Protein AF-0000000077602222 (afdb_homodimer)

Solvent-accessible surface area (backbone atoms only — not comparable to full-atom values): 18450 Å² total; per-residue (Å²): 134,85,80,75,76,76,76,73,72,76,71,73,74,72,73,76,70,46,63,64,47,85,84,79,79,84,77,68,70,46,80,46,67,30,87,56,45,42,71,40,50,64,64,35,75,48,74,50,72,31,18,28,37,23,31,70,77,39,63,50,68,44,82,60,85,64,92,48,59,70,47,15,37,31,30,31,24,40,58,9,32,47,27,32,30,27,34,40,56,28,20,42,28,41,34,28,24,44,48,20,28,23,34,38,31,37,38,31,33,68,37,26,33,29,31,37,31,36,31,29,44,52,41,77,85,28,49,28,38,36,40,33,33,30,39,24,51,14,71,44,27,36,31,36,38,65,34,39,12,32,40,36,40,23,8,28,32,38,33,35,56,59,32,71,66,43,62,45,33,79,33,74,89,46,63,45,60,35,36,40,37,38,31,25,34,33,35,47,42,45,67,50,136,83,78,77,77,76,77,75,74,74,71,74,73,72,75,75,71,45,62,64,48,86,82,80,78,86,75,68,68,48,79,47,67,32,88,55,43,44,70,40,49,64,62,34,74,48,73,49,72,31,18,27,37,24,31,72,80,38,63,51,67,44,81,62,87,64,91,49,59,71,46,14,37,31,31,31,23,40,58,9,34,46,28,31,30,27,35,40,58,28,18,41,28,41,34,28,25,44,50,19,28,21,35,38,32,37,38,32,33,69,34,26,34,29,31,36,32,38,31,30,44,54,40,78,84,26,50,28,38,35,39,32,34,30,40,25,50,13,72,44,26,36,31,37,39,64,33,36,12,32,42,36,41,24,8,28,32,38,33,35,57,59,32,70,67,42,64,44,33,80,35,74,89,46,65,44,59,35,36,41,38,38,31,26,33,33,34,46,44,43,65,55

Organism: Phytophthora infestans (NCBI:txid4787)

Structure (mmCIF, N/CA/C/O backbone):
data_AF-0000000077602222-model_v1
#
loop_
_entity.id
_entity.type
_entity.pdbx_description
1 polymer 'Probable pectate lyase F'
#
loop_
_atom_site.group_PDB
_atom_site.id
_atom_site.type_symbol
_atom_site.label_atom_id
_atom_site.label_alt_id
_atom_site.label_comp_id
_atom_site.label_asym_id
_atom_site.label_entity_id
_atom_site.label_seq_id
_atom_site.pdbx_PDB_ins_code
_atom_site.Cartn_x
_atom_site.Cartn_y
_atom_site.Cartn_z
_atom_site.occupancy
_atom_site.B_iso_or_equiv
_atom_site.auth_seq_id
_atom_site.auth_comp_id
_atom_site.auth_asym_id
_atom_site.auth_atom_id
_atom_site.pdbx_PDB_model_num
ATOM 1 N N . MET A 1 1 ? -47.188 25.547 -18.688 1 27.77 1 MET A N 1
ATOM 2 C CA . MET A 1 1 ? -46.281 25.25 -17.594 1 27.77 1 MET A CA 1
ATOM 3 C C . MET A 1 1 ? -45.062 24.453 -18.109 1 27.77 1 MET A C 1
ATOM 5 O O . MET A 1 1 ? -45.219 23.297 -18.516 1 27.77 1 MET A O 1
ATOM 9 N N . LEU A 1 2 ? -44.062 25.141 -18.734 1 35.22 2 LEU A N 1
ATOM 10 C CA . LEU A 1 2 ? -42.844 24.641 -19.391 1 35.22 2 LEU A CA 1
ATOM 11 C C . LEU A 1 2 ? -41.938 23.953 -18.391 1 35.22 2 LEU A C 1
ATOM 13 O O . LEU A 1 2 ? -41.5 24.562 -17.422 1 35.22 2 LEU A O 1
ATOM 17 N N . GLN A 1 3 ? -42.125 22.609 -18.25 1 34.78 3 GLN A N 1
ATOM 18 C CA . GLN A 1 3 ? -41.281 21.766 -17.375 1 34.78 3 GLN A CA 1
ATOM 19 C C . GLN A 1 3 ? -39.812 21.875 -17.734 1 34.78 3 GLN A C 1
ATOM 21 O O . GLN A 1 3 ? -39.438 21.625 -18.891 1 34.78 3 GLN A O 1
ATOM 26 N N . PHE A 1 4 ? -39.125 22.828 -17.156 1 35 4 PHE A N 1
ATOM 27 C CA . PHE A 1 4 ? -37.656 22.938 -17.281 1 35 4 PHE A CA 1
ATOM 28 C C . PHE A 1 4 ? -37 21.688 -16.734 1 35 4 PHE A C 1
ATOM 30 O O . PHE A 1 4 ? -37.219 21.297 -15.594 1 35 4 PHE A O 1
ATOM 37 N N . PHE A 1 5 ? -36.781 20.672 -17.609 1 31.8 5 PHE A N 1
ATOM 38 C CA . PHE A 1 5 ? -35.969 19.531 -17.234 1 31.8 5 PHE A CA 1
ATOM 39 C C . PHE A 1 5 ? -34.562 19.969 -16.891 1 31.8 5 PHE A C 1
ATOM 41 O O . PHE A 1 5 ? -33.875 20.594 -17.703 1 31.8 5 PHE A O 1
ATOM 48 N N . ALA A 1 6 ? -34.312 20.25 -15.609 1 36.84 6 ALA A N 1
ATOM 49 C CA . ALA A 1 6 ? -32.969 20.469 -15.109 1 36.84 6 ALA A CA 1
ATOM 50 C C . ALA A 1 6 ? -32.094 19.266 -15.391 1 36.84 6 ALA A C 1
ATOM 52 O O . ALA A 1 6 ? -32.406 18.141 -15.008 1 36.84 6 ALA A O 1
ATOM 53 N N . THR A 1 7 ? -31.391 19.266 -16.547 1 29.84 7 THR A N 1
ATOM 54 C CA . THR A 1 7 ? -30.344 18.281 -16.812 1 29.84 7 THR A CA 1
ATOM 55 C C . THR A 1 7 ? -29.266 18.328 -15.727 1 29.84 7 THR A C 1
ATOM 57 O O . THR A 1 7 ? -28.641 19.375 -15.508 1 29.84 7 THR A O 1
ATOM 60 N N . LEU A 1 8 ? -29.5 17.594 -14.641 1 27 8 LEU A N 1
ATOM 61 C CA . LEU A 1 8 ? -28.406 17.422 -13.688 1 27 8 LEU A CA 1
ATOM 62 C C . LEU A 1 8 ? -27.172 16.859 -14.375 1 27 8 LEU A C 1
ATOM 64 O O . LEU A 1 8 ? -27.219 15.742 -14.898 1 27 8 LEU A O 1
ATOM 68 N N . ALA A 1 9 ? -26.391 17.703 -14.922 1 30.61 9 ALA A N 1
ATOM 69 C CA . ALA A 1 9 ? -25.078 17.234 -15.391 1 30.61 9 ALA A CA 1
ATOM 70 C C . ALA A 1 9 ? -24.312 16.547 -14.266 1 30.61 9 ALA A C 1
ATOM 72 O O . ALA A 1 9 ? -24 17.156 -13.242 1 30.61 9 ALA A O 1
ATOM 73 N N . ILE A 1 10 ? -24.547 15.281 -14.023 1 30.77 10 ILE A N 1
ATOM 74 C CA . ILE A 1 10 ? -23.609 14.539 -13.172 1 30.77 10 ILE A CA 1
ATOM 75 C C . ILE A 1 10 ? -22.172 14.812 -13.625 1 30.77 10 ILE A C 1
ATOM 77 O O . ILE A 1 10 ? -21.812 14.523 -14.773 1 30.77 10 ILE A O 1
ATOM 81 N N . GLY A 1 11 ? -21.609 15.906 -13.227 1 28.95 11 GLY A N 1
ATOM 82 C CA . GLY A 1 11 ? -20.188 16.125 -13.484 1 28.95 11 GLY A CA 1
ATOM 83 C C . GLY A 1 11 ? -19.344 14.898 -13.258 1 28.95 11 GLY A C 1
ATOM 84 O O . GLY A 1 11 ? -19.453 14.242 -12.219 1 28.95 11 GLY A O 1
ATOM 85 N N . ILE A 1 12 ? -19.062 14.125 -14.281 1 30.12 12 ILE A N 1
ATOM 86 C CA 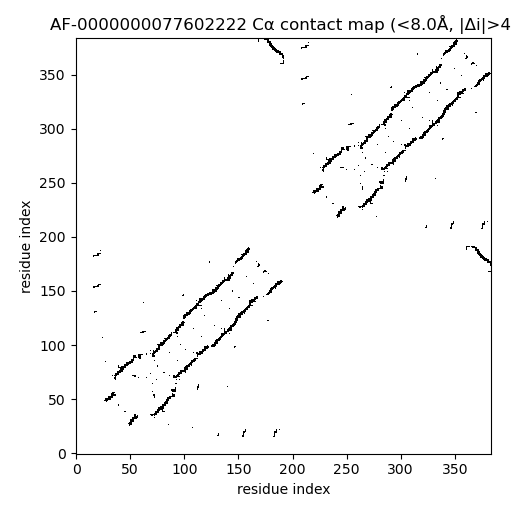. ILE A 1 12 ? -18.016 13.117 -14.227 1 30.12 12 ILE A CA 1
ATOM 87 C C . ILE A 1 12 ? -16.781 13.695 -13.539 1 30.12 12 ILE A C 1
ATOM 89 O O . ILE A 1 12 ? -16.188 14.672 -14.016 1 30.12 12 ILE A O 1
ATOM 93 N N . ALA A 1 13 ? -16.734 13.859 -12.258 1 33.62 13 ALA A N 1
ATOM 94 C CA . ALA A 1 13 ? -15.43 14.133 -11.664 1 33.62 13 ALA A CA 1
ATOM 95 C C . ALA A 1 13 ? -14.328 13.375 -12.398 1 33.62 13 ALA A C 1
ATOM 97 O O . ALA A 1 13 ? -14.281 12.141 -12.375 1 33.62 13 ALA A O 1
ATOM 98 N N . VAL A 1 14 ? -13.875 13.734 -13.539 1 36.06 14 VAL A N 1
ATOM 99 C CA . VAL A 1 14 ? -12.617 13.234 -14.078 1 36.06 14 VAL A CA 1
ATOM 100 C C . VAL A 1 14 ? -11.586 13.109 -12.961 1 36.06 14 VAL A C 1
ATOM 102 O O . VAL A 1 14 ? -11.18 14.109 -12.367 1 36.06 14 VAL A O 1
ATOM 105 N N . ALA A 1 15 ? -11.727 12.273 -12.141 1 40.53 15 ALA A N 1
ATOM 106 C CA . ALA A 1 15 ? -10.695 12.102 -11.117 1 40.53 15 ALA A CA 1
ATOM 107 C C . ALA A 1 15 ? -9.297 12.195 -11.727 1 40.53 15 ALA A C 1
ATOM 109 O O . ALA A 1 15 ? -8.867 11.305 -12.453 1 40.53 15 ALA A O 1
ATOM 110 N N . PHE A 1 16 ? -8.766 13.25 -12.297 1 47.91 16 PHE A N 1
ATOM 111 C CA . PHE A 1 16 ? -7.371 13.406 -12.68 1 47.91 16 PHE A CA 1
ATOM 112 C C . PHE A 1 16 ? -6.445 12.922 -11.57 1 47.91 16 PHE A C 1
ATOM 114 O O . PHE A 1 16 ? -6.449 13.484 -10.469 1 47.91 16 PHE A O 1
ATOM 121 N N . GLY A 1 17 ? -6.273 11.711 -11.523 1 69.44 17 GLY A N 1
ATOM 122 C CA . GLY A 1 17 ? -5.289 11.156 -10.602 1 69.44 17 GLY A CA 1
ATOM 123 C C . GLY A 1 17 ? -3.959 11.883 -10.641 1 69.44 17 GLY A C 1
ATOM 124 O O . GLY A 1 17 ? -3.561 12.406 -11.688 1 69.44 17 GLY A O 1
ATOM 125 N N . ALA A 1 18 ? -3.336 12.391 -9.492 1 88.06 18 ALA A N 1
ATOM 126 C CA . ALA A 1 18 ? -1.989 12.953 -9.398 1 88.06 18 ALA A CA 1
ATOM 127 C C . ALA A 1 18 ? -0.977 12.078 -10.133 1 88.06 18 ALA A C 1
ATOM 129 O O . ALA A 1 18 ? -1.172 10.867 -10.266 1 88.06 18 ALA A O 1
ATOM 130 N N . PRO A 1 19 ? -0.039 12.727 -10.82 1 90.94 19 PRO A N 1
ATOM 131 C CA . PRO A 1 19 ? 0.968 11.945 -11.539 1 90.94 19 PRO A CA 1
ATOM 132 C C . PRO A 1 19 ? 1.771 11.031 -10.625 1 90.94 19 PRO A C 1
ATOM 134 O O . PRO A 1 19 ? 1.833 11.258 -9.414 1 90.94 19 PRO A O 1
ATOM 137 N N . VAL A 1 20 ? 2.381 10.047 -11.219 1 93.88 20 VAL A N 1
ATOM 138 C CA . VAL A 1 20 ? 3.326 9.211 -10.5 1 93.88 20 VAL A CA 1
ATOM 139 C C . VAL A 1 20 ? 4.527 10.039 -10.062 1 93.88 20 VAL A C 1
ATOM 141 O O . VAL A 1 20 ? 5.137 10.734 -10.875 1 93.88 20 VAL A O 1
ATOM 144 N N . PRO A 1 21 ? 4.883 9.984 -8.781 1 97 21 PRO A N 1
ATOM 145 C CA . PRO A 1 21 ? 6.07 10.711 -8.328 1 97 21 PRO A CA 1
ATOM 146 C C . PRO A 1 21 ? 7.348 10.25 -9.023 1 97 21 PRO A C 1
ATOM 148 O O . PRO A 1 21 ? 7.461 9.086 -9.406 1 97 21 PRO A O 1
ATOM 151 N N . ASP A 1 22 ? 8.312 11.18 -9.078 1 94.81 22 ASP A N 1
ATOM 152 C CA . ASP A 1 22 ? 9.562 10.859 -9.758 1 94.81 22 ASP A CA 1
ATOM 153 C C . ASP A 1 22 ? 10.703 10.68 -8.766 1 94.81 22 ASP A C 1
ATOM 155 O O . ASP A 1 22 ? 11.859 10.531 -9.164 1 94.81 22 ASP A O 1
ATOM 159 N N . GLY A 1 23 ? 10.438 10.82 -7.555 1 95.75 23 GLY A N 1
ATOM 160 C CA . GLY A 1 23 ? 11.438 10.602 -6.523 1 95.75 23 GLY A CA 1
ATOM 161 C C . GLY A 1 23 ? 12.094 11.883 -6.047 1 95.75 23 GLY A C 1
ATOM 162 O O . GLY A 1 23 ? 12.945 11.852 -5.152 1 95.75 23 GLY A O 1
ATOM 163 N N . THR A 1 24 ? 11.609 13.047 -6.543 1 96.75 24 THR A N 1
ATOM 164 C CA . THR A 1 24 ? 12.219 14.312 -6.156 1 96.75 24 THR A CA 1
ATOM 165 C C . THR A 1 24 ? 11.508 14.914 -4.949 1 96.75 24 THR A C 1
ATOM 167 O O . THR A 1 24 ? 10.312 14.672 -4.742 1 96.75 24 THR A O 1
ATOM 170 N N . TRP A 1 25 ? 12.258 15.711 -4.109 1 97.88 25 TRP A N 1
ATOM 171 C CA . TRP A 1 25 ? 11.75 16.422 -2.941 1 97.88 25 TRP A CA 1
ATOM 172 C C . TRP A 1 25 ? 11.734 17.922 -3.184 1 97.88 25 TRP A C 1
ATOM 174 O O . TRP A 1 25 ? 12.672 18.484 -3.771 1 97.88 25 TRP A O 1
ATOM 184 N N . PRO A 1 26 ? 10.805 18.562 -2.73 1 98.38 26 PRO A N 1
ATOM 185 C CA . PRO A 1 26 ? 10.742 20 -2.953 1 98.38 26 PRO A CA 1
ATOM 186 C C . PRO A 1 26 ? 11.719 20.781 -2.076 1 98.38 26 PRO A C 1
ATOM 188 O O . PRO A 1 26 ? 12.141 20.281 -1.027 1 98.38 26 PRO A O 1
ATOM 191 N N . THR A 1 27 ? 11.922 22.062 -2.539 1 98.44 27 THR A N 1
ATOM 192 C CA . THR A 1 27 ? 12.719 23 -1.762 1 98.44 27 THR A CA 1
ATOM 193 C C . THR A 1 27 ? 11.828 23.875 -0.894 1 98.44 27 THR A C 1
ATOM 195 O O . THR A 1 27 ? 10.852 24.453 -1.38 1 98.44 27 THR A O 1
ATOM 198 N N . SER A 1 28 ? 12.203 23.984 0.3 1 98.75 28 SER A N 1
ATOM 199 C CA . SER A 1 28 ? 11.438 24.797 1.225 1 98.75 28 SER A CA 1
ATOM 200 C C . SER A 1 28 ? 11.539 26.281 0.865 1 98.75 28 SER A C 1
ATOM 202 O O . SER A 1 28 ? 12.617 26.766 0.521 1 98.75 28 SER A O 1
ATOM 204 N N . GLN A 1 29 ? 10.477 26.953 1.082 1 98.81 29 GLN A N 1
ATOM 205 C CA . GLN A 1 29 ? 10.43 28.375 0.765 1 98.81 29 GLN A CA 1
ATOM 206 C C . GLN A 1 29 ? 10.461 29.219 2.033 1 98.81 29 GLN A C 1
ATOM 208 O O . GLN A 1 29 ? 10.117 30.406 2.004 1 98.81 29 GLN A O 1
ATOM 213 N N . GLY A 1 30 ? 10.734 28.625 3.203 1 98.75 30 GLY A N 1
ATOM 214 C CA . GLY A 1 30 ? 10.781 29.281 4.5 1 98.75 30 GLY A CA 1
ATOM 215 C C . GLY A 1 30 ? 10.438 28.359 5.648 1 98.75 30 GLY A C 1
ATOM 216 O O . GLY A 1 30 ? 10.164 27.172 5.441 1 98.75 30 GLY A O 1
ATOM 217 N N . ASN A 1 31 ? 10.516 29.016 6.828 1 98.56 31 ASN A N 1
ATOM 218 C CA . ASN A 1 31 ? 10.234 28.219 8.023 1 98.56 31 ASN A CA 1
ATOM 219 C C . ASN A 1 31 ? 9.258 28.938 8.953 1 98.56 31 ASN A C 1
ATOM 221 O O . ASN A 1 31 ? 9.359 30.141 9.156 1 98.56 31 ASN A O 1
ATOM 225 N N . VAL A 1 32 ? 8.312 28.188 9.445 1 98.81 32 VAL A N 1
ATOM 226 C CA . VAL A 1 32 ? 7.379 28.641 10.469 1 98.81 32 VAL A CA 1
ATOM 227 C C . VAL A 1 32 ? 7.32 27.625 11.602 1 98.81 32 VAL A C 1
ATOM 229 O O . VAL A 1 32 ? 7.094 26.438 11.359 1 98.81 32 VAL A O 1
ATOM 232 N N . SER A 1 33 ? 7.566 28.094 12.758 1 98.31 33 SER A N 1
ATOM 233 C CA . SER A 1 33 ? 7.484 27.219 13.922 1 98.31 33 SER A CA 1
ATOM 234 C C . SER A 1 33 ? 6.355 27.641 14.859 1 98.31 33 SER A C 1
ATOM 236 O O . SER A 1 33 ? 6.266 28.812 15.242 1 98.31 33 SER A O 1
ATOM 238 N N . TYR A 1 34 ? 5.551 26.672 15.219 1 98.25 34 TYR A N 1
ATOM 239 C CA . TYR A 1 34 ? 4.414 26.938 16.078 1 98.25 34 TYR A CA 1
ATOM 240 C C . TYR A 1 34 ? 4.707 26.531 17.516 1 98.25 34 TYR A C 1
ATOM 242 O O . TYR A 1 34 ? 5.48 25.594 17.766 1 98.25 34 TYR A O 1
ATOM 250 N N . THR A 1 35 ? 4.055 27.219 18.469 1 97.25 35 THR A N 1
ATOM 251 C CA . THR A 1 35 ? 4.168 26.859 19.875 1 97.25 35 THR A CA 1
ATOM 252 C C . THR A 1 35 ? 2.98 26 20.312 1 97.25 35 THR A C 1
ATOM 254 O O . THR A 1 35 ? 2.896 25.594 21.484 1 97.25 35 THR A O 1
ATOM 257 N N . GLU A 1 36 ? 2.047 25.828 19.422 1 96.75 36 GLU A N 1
ATOM 258 C CA . GLU A 1 36 ? 0.888 24.953 19.578 1 96.75 36 GLU A CA 1
ATOM 259 C C . GLU A 1 36 ? 0.406 24.422 18.234 1 96.75 36 GLU A C 1
ATOM 261 O O . GLU A 1 36 ? 0.831 24.922 17.188 1 96.75 36 GLU A O 1
ATOM 266 N N . VAL A 1 37 ? -0.453 23.484 18.234 1 97.31 37 VAL A N 1
ATOM 267 C CA . VAL A 1 37 ? -0.982 22.922 17 1 97.31 37 VAL A CA 1
ATOM 268 C C . VAL A 1 37 ? -1.746 23.984 16.234 1 97.31 37 VAL A C 1
ATOM 270 O O . VAL A 1 37 ? -2.484 24.781 16.812 1 97.31 37 VAL A O 1
ATOM 273 N N . TYR A 1 38 ? -1.57 24.062 14.992 1 98.5 38 TYR A N 1
ATOM 274 C CA . TYR A 1 38 ? -2.381 24.938 14.148 1 98.5 38 TYR A CA 1
ATOM 275 C C . TYR A 1 38 ? -3.615 24.219 13.633 1 98.5 38 TYR A C 1
ATOM 277 O O . TYR A 1 38 ? -3.5 23.203 12.93 1 98.5 38 TYR A O 1
ATOM 285 N N . VAL A 1 39 ? -4.723 24.719 13.953 1 98.75 39 VAL A N 1
ATOM 286 C CA . VAL A 1 39 ? -5.973 24.078 13.562 1 98.75 39 VAL A CA 1
ATOM 287 C C . VAL A 1 39 ? -6.473 24.672 12.25 1 98.75 39 VAL A C 1
ATOM 289 O O . VAL A 1 39 ? -6.695 25.891 12.164 1 98.75 39 VAL A O 1
ATOM 292 N N . VAL A 1 40 ? -6.547 23.859 11.234 1 98.94 40 VAL A N 1
ATOM 293 C CA . VAL A 1 40 ? -7.266 24.234 10.023 1 98.94 40 VAL A CA 1
ATOM 294 C C . VAL A 1 40 ? -8.75 23.922 10.188 1 98.94 40 VAL A C 1
ATOM 296 O O . VAL A 1 40 ? -9.156 22.766 10.164 1 98.94 40 VAL A O 1
ATOM 299 N N . LYS A 1 41 ? -9.516 24.953 10.289 1 98.75 41 LYS A N 1
ATOM 300 C CA . LYS A 1 41 ? -10.914 24.797 10.656 1 98.75 41 LYS A CA 1
ATOM 301 C C . LYS A 1 41 ? -11.719 24.188 9.516 1 98.75 41 LYS A C 1
ATOM 303 O O . LYS A 1 41 ? -11.32 24.266 8.352 1 98.75 41 LYS A O 1
ATOM 308 N N . ALA A 1 42 ? -12.836 23.625 9.945 1 98.62 42 ALA A N 1
ATOM 309 C CA . ALA A 1 42 ? -13.703 22.938 8.984 1 98.62 42 ALA A CA 1
ATOM 310 C C . ALA A 1 42 ? -14.023 23.844 7.793 1 98.62 42 ALA A C 1
ATOM 312 O O . ALA A 1 42 ? -14.383 25 7.965 1 98.62 42 ALA A O 1
ATOM 313 N N . GLY A 1 43 ? -13.766 23.328 6.633 1 97.75 43 GLY A N 1
ATOM 314 C CA . GLY A 1 43 ? -14.125 24.031 5.406 1 97.75 43 GLY A CA 1
ATOM 315 C C . GLY A 1 43 ? -13.055 25 4.945 1 97.75 43 GLY A C 1
ATOM 316 O O . GLY A 1 43 ? -13.148 25.562 3.85 1 97.75 43 GLY A O 1
ATOM 317 N N . GLU A 1 44 ? -12.016 25.203 5.688 1 98.69 44 GLU A N 1
ATOM 318 C CA . GLU A 1 44 ? -10.961 26.141 5.332 1 98.69 44 GLU A CA 1
ATOM 319 C C . GLU A 1 44 ? -9.875 25.469 4.5 1 98.69 44 GLU A C 1
ATOM 321 O O . GLU A 1 44 ? -9.734 24.25 4.523 1 98.69 44 GLU A O 1
ATOM 326 N N . VAL A 1 45 ? -9.273 26.328 3.73 1 98.88 45 VAL A N 1
ATOM 327 C CA . VAL A 1 45 ? -8.078 25.906 3.006 1 98.88 45 VAL A CA 1
ATOM 328 C C . VAL A 1 45 ? -6.855 26.641 3.549 1 98.88 45 VAL A C 1
ATOM 330 O O . VAL A 1 45 ? -6.824 27.875 3.566 1 98.88 45 VAL A O 1
ATOM 333 N N . PHE A 1 46 ? -5.93 25.906 4.094 1 98.94 46 PHE A N 1
ATOM 334 C CA . PHE A 1 46 ? -4.629 26.453 4.453 1 98.94 46 PHE A CA 1
ATOM 335 C C . PHE A 1 46 ? -3.596 26.156 3.375 1 98.94 46 PHE A C 1
ATOM 337 O O . PHE A 1 46 ? -3.262 25 3.133 1 98.94 46 PHE A O 1
ATOM 344 N N . ASP A 1 47 ? -3.139 27.156 2.736 1 98.94 47 ASP A N 1
ATOM 345 C CA . ASP A 1 47 ? -2.051 27.062 1.768 1 98.94 47 ASP A CA 1
ATOM 346 C C . ASP A 1 47 ? -0.733 27.547 2.365 1 98.94 47 ASP A C 1
ATOM 348 O O . ASP A 1 47 ? -0.554 28.75 2.59 1 98.94 47 ASP A O 1
ATOM 352 N N . GLY A 1 48 ? 0.192 26.641 2.588 1 98.94 48 GLY A N 1
ATOM 353 C CA . GLY A 1 48 ? 1.408 26.938 3.324 1 98.94 48 GLY A CA 1
ATOM 354 C C . GLY A 1 48 ? 2.502 27.531 2.453 1 98.94 48 GLY A C 1
ATOM 355 O O . GLY A 1 48 ? 3.576 27.875 2.949 1 98.94 48 GLY A O 1
ATOM 356 N N . GLY A 1 49 ? 2.326 27.516 1.157 1 98.88 49 GLY A N 1
ATOM 357 C CA . GLY A 1 49 ? 3.285 28.141 0.257 1 98.88 49 GLY A CA 1
ATOM 358 C C . GLY A 1 49 ? 4.59 27.375 0.159 1 98.88 49 GLY A C 1
ATOM 359 O O . GLY A 1 49 ? 5.648 27.969 -0.071 1 98.88 49 GLY A O 1
ATOM 360 N N . MET A 1 50 ? 4.551 26.156 0.497 1 98.88 50 MET A N 1
ATOM 361 C C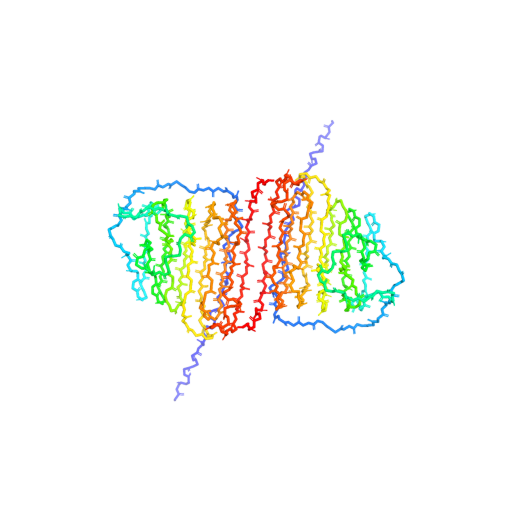A . MET A 1 50 ? 5.684 25.234 0.461 1 98.88 50 MET A CA 1
ATOM 362 C C . MET A 1 50 ? 6.738 25.625 1.491 1 98.88 50 MET A C 1
ATOM 364 O O . MET A 1 50 ? 7.922 25.328 1.319 1 98.88 50 MET A O 1
ATOM 368 N N . LYS A 1 51 ? 6.344 26.312 2.492 1 98.94 51 LYS A N 1
ATOM 369 C CA . LYS A 1 51 ? 7.238 26.5 3.629 1 98.94 51 LYS A CA 1
ATOM 370 C C . LYS A 1 51 ? 7.297 25.266 4.508 1 98.94 51 LYS A C 1
ATOM 372 O O . LYS A 1 51 ? 6.43 24.391 4.414 1 98.94 51 LYS A O 1
ATOM 377 N N . THR A 1 52 ? 8.336 25.234 5.348 1 98.88 52 THR A N 1
ATOM 378 C CA . THR A 1 52 ? 8.469 24.203 6.375 1 98.88 52 THR A CA 1
ATOM 379 C C . THR A 1 52 ? 7.781 24.656 7.664 1 98.88 52 THR A C 1
ATOM 381 O O . THR A 1 52 ? 8.031 25.75 8.164 1 98.88 52 THR A O 1
ATOM 384 N N . TYR A 1 53 ? 6.922 23.828 8.148 1 98.88 53 TYR A N 1
ATOM 385 C CA . TYR A 1 53 ? 6.219 24.062 9.406 1 98.88 53 TYR A CA 1
ATOM 386 C C . TYR A 1 53 ? 6.594 23.016 10.445 1 98.88 53 TYR A C 1
ATOM 388 O O . TYR A 1 53 ? 6.625 21.812 10.141 1 98.88 53 TYR A O 1
ATOM 396 N N . ASP A 1 54 ? 6.863 23.5 11.594 1 98.19 54 ASP A N 1
ATOM 397 C CA . ASP A 1 54 ? 7.156 22.562 12.688 1 98.19 54 ASP A CA 1
ATOM 398 C C . ASP A 1 54 ? 6.789 23.188 14.039 1 98.19 54 ASP A C 1
ATOM 400 O O . ASP A 1 54 ? 5.977 24.109 14.109 1 98.19 54 ASP A O 1
ATOM 404 N N . ARG A 1 55 ? 7.238 22.469 15.156 1 97.75 55 ARG A N 1
ATOM 405 C CA . ARG A 1 55 ? 6.961 22.922 16.516 1 97.75 55 ARG A CA 1
ATOM 406 C C . ARG A 1 55 ? 8.219 23.5 17.172 1 97.75 55 ARG A C 1
ATOM 408 O O . ARG A 1 55 ? 9.297 22.922 17.031 1 97.75 55 ARG A O 1
ATOM 415 N N . SER A 1 56 ? 8.031 24.641 17.797 1 96.38 56 SER A N 1
ATOM 416 C CA . SER A 1 56 ? 9.172 25.234 18.484 1 96.38 56 SER A CA 1
ATOM 417 C C . SER A 1 56 ? 9.367 24.625 19.875 1 96.38 56 SER A C 1
ATOM 419 O O . SER A 1 56 ? 10.461 24.688 20.438 1 96.38 56 SER A O 1
ATOM 421 N N . ASP A 1 57 ? 8.359 23.953 20.344 1 93.94 57 ASP A N 1
ATOM 422 C CA . ASP A 1 57 ? 8.336 23.484 21.719 1 93.94 57 ASP A CA 1
ATOM 423 C C . ASP A 1 57 ? 8.383 21.969 21.797 1 93.94 57 ASP A C 1
ATOM 425 O O . ASP A 1 57 ? 8.289 21.391 22.891 1 93.94 57 ASP A O 1
ATOM 429 N N . ILE A 1 58 ? 8.516 21.312 20.703 1 92 58 ILE A N 1
ATOM 430 C CA . ILE A 1 58 ? 8.469 19.859 20.641 1 92 58 ILE A CA 1
ATOM 431 C C . ILE A 1 58 ? 9.656 19.344 19.828 1 92 58 ILE A C 1
ATOM 433 O O . ILE A 1 58 ? 10.031 19.938 18.812 1 92 58 ILE A O 1
ATOM 437 N N . THR A 1 59 ? 10.227 18.328 20.312 1 90.12 59 THR A N 1
ATOM 438 C CA . THR A 1 59 ? 11.188 17.547 19.531 1 90.12 59 THR A CA 1
ATOM 439 C C . THR A 1 59 ? 10.711 16.109 19.375 1 90.12 59 THR A C 1
ATOM 441 O O . THR A 1 59 ? 9.945 15.602 20.203 1 90.12 59 THR A O 1
ATOM 444 N N . CYS A 1 60 ? 11.156 15.492 18.391 1 92.06 60 CYS A N 1
ATOM 445 C CA . CYS A 1 60 ? 10.781 14.109 18.141 1 92.06 60 CYS A CA 1
ATOM 446 C C . CYS A 1 60 ? 11.328 13.188 19.234 1 92.06 60 CYS A C 1
ATOM 448 O O . CYS A 1 60 ? 12.523 13.234 19.547 1 92.06 60 CYS A O 1
ATOM 450 N N . LEU A 1 61 ? 10.5 12.359 19.734 1 90.25 61 LEU A N 1
ATOM 451 C CA . LEU A 1 61 ? 10.898 11.375 20.75 1 90.25 61 LEU A CA 1
ATOM 452 C C . LEU A 1 61 ? 10.711 9.953 20.219 1 90.25 61 LEU A C 1
ATOM 454 O O . LEU A 1 61 ? 10.484 9.031 21 1 90.25 61 LEU A O 1
ATOM 458 N N . GLY A 1 62 ? 10.633 9.844 18.953 1 88.75 62 GLY A N 1
ATOM 459 C CA . GLY A 1 62 ? 10.531 8.539 18.312 1 88.75 62 GLY A CA 1
ATOM 460 C C . GLY A 1 62 ? 9.148 7.918 18.453 1 88.75 62 GLY A C 1
ATOM 461 O O . GLY A 1 62 ? 8.141 8.555 18.141 1 88.75 62 GLY A O 1
ATOM 462 N N . GLN A 1 63 ? 9.062 6.68 19 1 85.12 63 GLN A N 1
ATOM 463 C CA . GLN A 1 63 ? 7.816 5.918 19 1 85.12 63 GLN A CA 1
ATOM 464 C C . GLN A 1 63 ? 7.082 6.082 20.328 1 85.12 63 GLN A C 1
ATOM 466 O O . GLN A 1 63 ? 6.188 5.293 20.641 1 85.12 63 GLN A O 1
ATOM 471 N N . THR A 1 64 ? 7.484 7.113 21.016 1 81.69 64 THR A N 1
ATOM 472 C CA . THR A 1 64 ? 6.711 7.418 22.219 1 81.69 64 THR A CA 1
ATOM 473 C C . THR A 1 64 ? 5.309 7.902 21.844 1 81.69 64 THR A C 1
ATOM 475 O O . THR A 1 64 ? 5.16 8.875 21.109 1 81.69 64 THR A O 1
ATOM 478 N N . GLU A 1 65 ? 4.336 7.082 22.375 1 71.38 65 GLU A N 1
ATOM 479 C CA . GLU A 1 65 ? 2.957 7.375 21.984 1 71.38 65 GLU A CA 1
ATOM 480 C C . GLU A 1 65 ? 2.533 8.758 22.453 1 71.38 65 GLU A C 1
ATOM 482 O O . GLU A 1 65 ? 2.75 9.117 23.609 1 71.38 65 GLU A O 1
ATOM 487 N N . SER A 1 66 ? 2.266 9.562 21.484 1 64.88 66 SER A N 1
ATOM 488 C CA . SER A 1 66 ? 1.709 10.883 21.75 1 64.88 66 SER A CA 1
ATOM 489 C C . SER A 1 66 ? 0.352 11.055 21.078 1 64.88 66 SER A C 1
ATOM 491 O O . SER A 1 66 ? 0.246 11.727 20.047 1 64.88 66 SER A O 1
ATOM 493 N N . ASN A 1 67 ? -0.649 10.266 21.531 1 64.69 67 ASN A N 1
ATOM 494 C CA . ASN A 1 67 ? -1.915 10.086 20.828 1 64.69 67 ASN A CA 1
ATOM 495 C C . ASN A 1 67 ? -2.693 11.391 20.719 1 64.69 67 ASN A C 1
ATOM 497 O O . ASN A 1 67 ? -3.734 11.453 20.062 1 64.69 67 ASN A O 1
ATOM 501 N N . GLY A 1 68 ? -2.141 12.398 21.141 1 78.69 68 GLY A N 1
ATOM 502 C CA . GLY A 1 68 ? -2.99 13.578 21.125 1 78.69 68 GLY A CA 1
ATOM 503 C C . GLY A 1 68 ? -2.674 14.531 19.984 1 78.69 68 GLY A C 1
ATOM 504 O O . GLY A 1 68 ? -1.512 14.688 19.609 1 78.69 68 GLY A O 1
ATOM 505 N N . SER A 1 69 ? -3.709 15.086 19.438 1 87.62 69 SER A N 1
ATOM 506 C CA . SER A 1 69 ? -3.58 16.047 18.359 1 87.62 69 SER A CA 1
ATOM 507 C C . SER A 1 69 ? -2.789 17.281 18.797 1 87.62 69 SER A C 1
ATOM 509 O O . SER A 1 69 ? -2.242 18 17.953 1 87.62 69 SER A O 1
ATOM 511 N N . SER A 1 70 ? -2.619 17.453 20.094 1 90.81 70 SER A N 1
ATOM 512 C CA . SER A 1 70 ? -1.963 18.672 20.578 1 90.81 70 SER A CA 1
ATOM 513 C C . SER A 1 70 ? -0.464 18.641 20.312 1 90.81 70 SER A C 1
ATOM 515 O O . SER A 1 70 ? 0.208 19.672 20.375 1 90.81 70 SER A O 1
ATOM 517 N N . ASN A 1 71 ? 0.049 17.484 19.969 1 90.31 71 ASN A N 1
ATOM 518 C CA . ASN A 1 71 ? 1.481 17.359 19.734 1 90.31 71 ASN A CA 1
ATOM 519 C C . ASN A 1 71 ? 1.801 17.359 18.234 1 90.31 71 ASN A C 1
ATOM 521 O O . ASN A 1 71 ? 2.957 17.203 17.844 1 90.31 71 ASN A O 1
ATOM 525 N N . ALA A 1 72 ? 0.762 17.625 17.453 1 96.12 72 ALA A N 1
ATOM 526 C CA . ALA A 1 72 ? 0.942 17.688 16 1 96.12 72 ALA A CA 1
ATOM 527 C C . ALA A 1 72 ? 1.331 19.094 15.562 1 96.12 72 ALA A C 1
ATOM 529 O O . ALA A 1 72 ? 1.264 20.047 16.344 1 96.12 72 ALA A O 1
ATOM 530 N N . VAL A 1 73 ? 1.781 19.188 14.375 1 98.06 73 VAL A N 1
ATOM 531 C CA . VAL A 1 73 ? 2.006 20.5 13.781 1 98.06 73 VAL A CA 1
ATOM 532 C C . VAL A 1 73 ? 0.675 21.109 13.328 1 98.06 73 VAL A C 1
ATOM 534 O O . VAL A 1 73 ? 0.368 22.25 13.641 1 98.06 73 VAL A O 1
ATOM 537 N N . PHE A 1 74 ? -0.147 20.25 12.641 1 98.69 74 PHE A N 1
ATOM 538 C CA . PHE A 1 74 ? -1.461 20.688 12.18 1 98.69 74 PHE A CA 1
ATOM 539 C C . PHE A 1 74 ? -2.547 19.734 12.656 1 98.69 74 PHE A C 1
ATOM 541 O O . PHE A 1 74 ? -2.328 18.516 12.727 1 98.69 74 PHE A O 1
ATOM 548 N N . GLU A 1 75 ? -3.594 20.266 12.977 1 98.62 75 GLU A N 1
ATOM 549 C CA . GLU A 1 75 ? -4.871 19.562 13.07 1 98.62 75 GLU A CA 1
ATOM 550 C C . GLU A 1 75 ? -5.84 20.031 11.992 1 98.62 75 GLU A C 1
ATOM 552 O O . GLU A 1 75 ? -6.102 21.234 11.867 1 98.62 75 GLU A O 1
ATOM 557 N N . VAL A 1 76 ? -6.309 19.109 11.227 1 98.81 76 VAL A N 1
ATOM 558 C CA . VAL A 1 76 ? -7.184 19.453 10.109 1 98.81 76 VAL A CA 1
ATOM 559 C C . VAL A 1 76 ? -8.594 18.922 10.383 1 98.81 76 VAL A C 1
ATOM 561 O O . VAL A 1 76 ? -8.789 17.719 10.578 1 98.81 76 VAL A O 1
ATOM 564 N N . GLU A 1 77 ? -9.539 19.828 10.375 1 98.56 77 GLU A N 1
ATOM 565 C CA . GLU A 1 77 ? -10.93 19.484 10.664 1 98.56 77 GLU A CA 1
ATOM 566 C C . GLU A 1 77 ? -11.648 19 9.406 1 98.56 77 GLU A C 1
ATOM 568 O O . GLU A 1 77 ? -11.133 19.141 8.297 1 98.56 77 GLU A O 1
ATOM 573 N N . PRO A 1 78 ? -12.812 18.438 9.617 1 98.5 78 PRO A N 1
ATOM 574 C CA . PRO A 1 78 ? -13.523 17.891 8.461 1 98.5 78 PRO A CA 1
ATOM 575 C C . PRO A 1 78 ? -13.75 18.922 7.355 1 98.5 78 PRO A C 1
ATOM 577 O O . PRO A 1 78 ? -14.047 20.078 7.641 1 98.5 78 PRO A O 1
ATOM 580 N N . SER A 1 79 ? -13.531 18.562 6.086 1 98.5 79 SER A N 1
ATOM 581 C CA . SER A 1 79 ? -13.773 19.328 4.875 1 98.5 79 SER A CA 1
ATOM 582 C C . SER A 1 79 ? -12.727 20.422 4.703 1 98.5 79 SER A C 1
ATOM 584 O O . SER A 1 79 ? -12.82 21.234 3.781 1 98.5 79 SER A O 1
ATOM 586 N N . ALA A 1 80 ? -11.805 20.422 5.613 1 98.88 80 ALA A N 1
ATOM 587 C CA . ALA A 1 80 ? -10.711 21.359 5.453 1 98.88 80 ALA A CA 1
ATOM 588 C C . ALA A 1 80 ? -9.617 20.797 4.559 1 98.88 80 ALA A C 1
ATOM 590 O O . ALA A 1 80 ? -9.562 19.578 4.328 1 98.88 80 ALA A O 1
ATOM 591 N N . THR A 1 81 ? -8.797 21.719 4.027 1 98.94 81 THR A N 1
ATOM 592 C CA . THR A 1 81 ? -7.684 21.328 3.17 1 98.94 81 THR A CA 1
ATOM 593 C C . THR A 1 81 ? -6.379 21.938 3.672 1 98.94 81 THR A C 1
ATOM 595 O O . THR A 1 81 ? -6.312 23.141 3.943 1 98.94 81 THR A O 1
ATOM 598 N N . LEU A 1 82 ? -5.387 21.125 3.898 1 98.94 82 LEU A N 1
ATOM 599 C CA . LEU A 1 82 ? -3.996 21.516 4.094 1 98.94 82 LEU A CA 1
ATOM 600 C C . LEU A 1 82 ? -3.184 21.297 2.824 1 98.94 82 LEU A C 1
ATOM 602 O O . LEU A 1 82 ? -3.115 20.172 2.318 1 98.94 82 LEU A O 1
ATOM 606 N N . LYS A 1 83 ? -2.623 22.422 2.262 1 98.88 83 LYS A N 1
ATOM 607 C CA . LYS A 1 83 ? -1.954 22.203 0.98 1 98.88 83 LYS A CA 1
ATOM 608 C C . LYS A 1 83 ? -0.639 22.984 0.915 1 98.88 83 LYS A C 1
ATOM 610 O O . LYS A 1 83 ? -0.501 24.031 1.534 1 98.88 83 LYS A O 1
ATOM 615 N N . ASN A 1 84 ? 0.318 22.469 0.167 1 98.94 84 ASN A N 1
ATOM 616 C CA . ASN A 1 84 ? 1.605 23.094 -0.111 1 98.94 84 ASN A CA 1
ATOM 617 C C . ASN A 1 84 ? 2.377 23.391 1.173 1 98.94 84 ASN A C 1
ATOM 619 O O . ASN A 1 84 ? 2.795 24.516 1.408 1 98.94 84 ASN A O 1
ATOM 623 N N . VAL A 1 85 ? 2.586 22.297 1.911 1 98.94 85 VAL A N 1
ATOM 624 C CA . VAL A 1 85 ? 3.252 22.375 3.207 1 98.94 85 VAL A CA 1
ATOM 625 C C . VAL A 1 85 ? 4.383 21.359 3.275 1 98.94 85 VAL A C 1
ATOM 627 O O . VAL A 1 85 ? 4.223 20.219 2.834 1 98.94 85 VAL A O 1
ATOM 630 N N . ILE A 1 86 ? 5.52 21.766 3.812 1 98.88 86 ILE A N 1
ATOM 631 C CA . ILE A 1 86 ? 6.543 20.844 4.27 1 98.88 86 ILE A CA 1
ATOM 632 C C . ILE A 1 86 ? 6.496 20.734 5.789 1 98.88 86 ILE A C 1
ATOM 634 O O . ILE A 1 86 ? 6.445 21.734 6.492 1 98.88 86 ILE A O 1
ATOM 638 N N . ILE A 1 87 ? 6.375 19.469 6.324 1 98.81 87 ILE A N 1
ATOM 639 C CA . ILE A 1 87 ? 6.438 19.25 7.766 1 98.81 87 ILE A CA 1
ATOM 640 C C . ILE A 1 87 ? 7.883 19 8.188 1 98.81 87 ILE A C 1
ATOM 642 O O . ILE A 1 87 ? 8.516 18.047 7.723 1 98.81 87 ILE A O 1
ATOM 646 N N . GLY A 1 88 ? 8.359 19.828 9.047 1 97.94 88 GLY A N 1
ATOM 647 C CA . GLY A 1 88 ? 9.742 19.734 9.492 1 97.94 88 GLY A CA 1
ATOM 648 C C . GLY A 1 88 ? 9.961 18.656 10.539 1 97.94 88 GLY A C 1
ATOM 649 O O . GLY A 1 88 ? 9.023 17.953 10.914 1 97.94 88 GLY A O 1
ATOM 650 N N . THR A 1 89 ? 11.141 18.562 11.055 1 94.94 89 THR A N 1
ATOM 651 C CA . THR A 1 89 ? 11.594 17.453 11.883 1 94.94 89 THR A CA 1
ATOM 652 C C . THR A 1 89 ? 11.102 17.609 13.32 1 94.94 89 THR A C 1
ATOM 654 O O . THR A 1 89 ? 10.922 16.625 14.039 1 94.94 89 THR A O 1
ATOM 657 N N 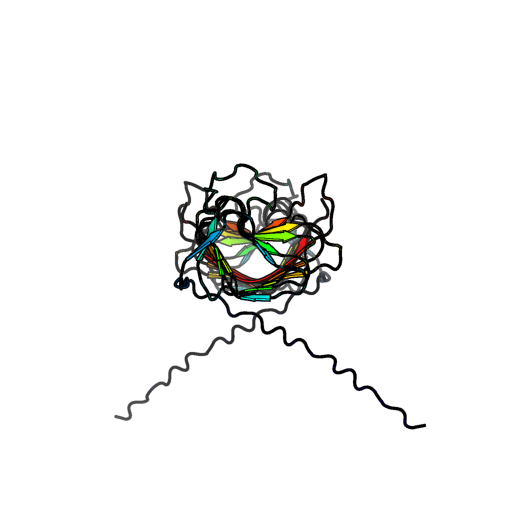. ASN A 1 90 ? 10.914 18.859 13.711 1 93.62 90 ASN A N 1
ATOM 658 C CA . ASN A 1 90 ? 10.492 19.078 15.086 1 93.62 90 ASN A CA 1
ATOM 659 C C . ASN A 1 90 ? 8.992 18.906 15.258 1 93.62 90 ASN A C 1
ATOM 661 O O . ASN A 1 90 ? 8.234 19.875 15.156 1 93.62 90 ASN A O 1
ATOM 665 N N . GLN A 1 91 ? 8.594 17.688 15.539 1 90.62 91 GLN A N 1
ATOM 666 C CA . GLN A 1 91 ? 7.215 17.281 15.812 1 90.62 91 GLN A CA 1
ATOM 667 C C . GLN A 1 91 ? 7.16 15.891 16.438 1 90.62 91 GLN A C 1
ATOM 669 O O . GLN A 1 91 ? 8.133 15.133 16.359 1 90.62 91 GLN A O 1
ATOM 674 N N . MET A 1 92 ? 6.137 15.688 17.094 1 90.75 92 MET A N 1
ATOM 675 C CA . MET A 1 92 ? 5.879 14.328 17.562 1 90.75 92 MET A CA 1
ATOM 676 C C . MET A 1 92 ? 4.949 13.594 16.609 1 90.75 92 MET A C 1
ATOM 678 O O . MET A 1 92 ? 5.148 12.406 16.328 1 90.75 92 MET A O 1
ATOM 682 N N . GLU A 1 93 ? 3.939 14.336 16.203 1 92.5 93 GLU A N 1
ATOM 683 C CA . GLU A 1 93 ? 3.029 13.938 15.133 1 92.5 93 GLU A CA 1
ATOM 684 C C . GLU A 1 93 ? 2.988 14.984 14.031 1 92.5 93 GLU A C 1
ATOM 686 O O . GLU A 1 93 ? 3.039 16.188 14.305 1 92.5 93 GLU A O 1
ATOM 691 N N . GLY A 1 94 ? 2.883 14.523 12.797 1 96.19 94 GLY A N 1
ATOM 692 C CA . GLY A 1 94 ? 2.836 15.5 11.719 1 96.19 94 GLY A CA 1
ATOM 693 C C . GLY A 1 94 ? 1.497 16.203 11.609 1 96.19 94 GLY A C 1
ATOM 694 O O . GLY A 1 94 ? 1.342 17.328 12.078 1 96.19 94 GLY A O 1
ATOM 695 N N . VAL A 1 95 ? 0.535 15.469 11.086 1 98.31 95 VAL A N 1
ATOM 696 C CA . VAL A 1 95 ? -0.797 16.016 10.852 1 98.31 95 VAL A CA 1
ATOM 697 C C . VAL A 1 95 ? -1.851 15.086 11.445 1 98.31 95 VAL A C 1
ATOM 699 O O . VAL A 1 95 ? -1.758 13.859 11.305 1 98.31 95 VAL A O 1
ATOM 702 N N . HIS A 1 96 ? -2.768 15.641 12.141 1 97.44 96 HIS A N 1
ATOM 703 C CA . HIS A 1 96 ? -3.957 14.922 12.586 1 97.44 96 HIS A CA 1
ATOM 704 C C . HIS A 1 96 ? -5.184 15.336 11.773 1 97.44 96 HIS A C 1
ATOM 706 O O . HIS A 1 96 ? -5.504 16.531 11.703 1 97.44 96 HIS A O 1
ATOM 712 N N . CYS A 1 97 ? -5.77 14.453 11.156 1 97.94 97 CYS A N 1
ATOM 713 C CA . CYS A 1 97 ? -7.09 14.633 10.57 1 97.94 97 CYS A CA 1
ATOM 714 C C . CYS A 1 97 ? -8.18 14.18 11.531 1 97.94 97 CYS A C 1
ATOM 716 O O . CYS A 1 97 ? -8.391 12.977 11.719 1 97.94 97 CYS A O 1
ATOM 718 N N . GLU A 1 98 ? -8.875 15.148 12.07 1 95.56 98 GLU A N 1
ATOM 719 C CA . GLU A 1 98 ? -9.867 14.852 13.102 1 95.56 98 GLU A CA 1
ATOM 720 C C . GLU A 1 98 ? -11.258 14.68 12.492 1 95.56 98 GLU A C 1
ATOM 722 O O . GLU A 1 98 ? -11.68 15.492 11.68 1 95.56 98 GLU A O 1
ATOM 727 N N . MET A 1 99 ? -11.898 13.656 12.867 1 96.06 99 MET A N 1
ATOM 728 C CA . MET A 1 99 ? -13.242 13.297 12.422 1 96.06 99 MET A CA 1
ATOM 729 C C . MET A 1 99 ? -13.258 13.031 10.914 1 96.06 99 MET A C 1
ATOM 731 O O . MET A 1 99 ? -14.289 13.188 10.266 1 96.06 99 MET A O 1
ATOM 735 N N . SER A 1 100 ? -12.086 12.664 10.336 1 96.5 100 SER A N 1
ATOM 736 C CA . SER A 1 100 ? -11.914 12.266 8.945 1 96.5 100 SER A CA 1
ATOM 737 C C . SER A 1 100 ? -12.352 13.383 7.996 1 96.5 100 SER A C 1
ATOM 739 O O . SER A 1 100 ? -12.305 14.562 8.359 1 96.5 100 SER A O 1
ATOM 741 N N . ASP A 1 101 ? -12.477 13.141 6.668 1 98.19 101 ASP A N 1
ATOM 742 C CA . ASP A 1 101 ? -12.969 14.031 5.621 1 98.19 101 ASP A CA 1
ATOM 743 C C . ASP A 1 101 ? -11.984 15.172 5.367 1 98.19 101 ASP A C 1
ATOM 745 O O . ASP A 1 101 ? -12.375 16.234 4.887 1 98.19 101 ASP A O 1
ATOM 749 N N . CYS A 1 102 ? -10.781 15.008 5.738 1 98.75 102 CYS A N 1
ATOM 750 C CA . CYS A 1 102 ? -9.789 16.031 5.418 1 98.75 102 CYS A CA 1
ATOM 751 C C . CYS A 1 102 ? -9.195 15.789 4.035 1 98.75 102 CYS A C 1
ATOM 753 O O . CYS A 1 102 ? -9.336 14.711 3.469 1 98.75 102 CYS A O 1
ATOM 755 N N . THR A 1 103 ? -8.664 16.875 3.496 1 98.88 103 THR A N 1
ATOM 756 C CA . THR A 1 103 ? -7.844 16.781 2.293 1 98.88 103 THR A CA 1
ATOM 757 C C . THR A 1 103 ? -6.43 17.281 2.564 1 98.88 103 THR A C 1
ATOM 759 O O . THR A 1 103 ? -6.238 18.406 3.023 1 98.88 103 THR A O 1
ATOM 762 N N . ILE A 1 104 ? -5.473 16.406 2.35 1 98.94 104 ILE A N 1
ATOM 763 C CA . ILE A 1 104 ? -4.043 16.688 2.424 1 98.94 104 ILE A CA 1
ATOM 764 C C . ILE A 1 104 ? -3.449 16.719 1.018 1 98.94 104 ILE A C 1
ATOM 766 O O . ILE A 1 104 ? -3.336 15.688 0.357 1 98.94 104 ILE A O 1
ATOM 770 N N . GLU A 1 105 ? -3.104 17.953 0.577 1 98.88 105 GLU A N 1
ATOM 771 C CA . GLU A 1 105 ? -2.686 18.109 -0.813 1 98.88 105 GLU A CA 1
ATOM 772 C C . GLU A 1 105 ? -1.267 18.672 -0.905 1 98.88 105 GLU A C 1
ATOM 774 O O . GLU A 1 105 ? -1 19.781 -0.457 1 98.88 105 GLU A O 1
ATOM 779 N N . ASN A 1 106 ? -0.373 17.875 -1.515 1 98.75 106 ASN A N 1
ATOM 780 C CA . ASN A 1 106 ? 1.004 18.312 -1.725 1 98.75 106 ASN A CA 1
ATOM 781 C C . ASN A 1 106 ? 1.688 18.656 -0.407 1 98.75 106 ASN A C 1
ATOM 783 O O . ASN A 1 106 ? 2.26 19.75 -0.27 1 98.75 106 ASN A O 1
ATOM 787 N N . VAL A 1 107 ? 1.551 17.734 0.561 1 98.94 107 VAL A N 1
ATOM 788 C CA . VAL A 1 107 ? 2.219 17.859 1.853 1 98.94 107 VAL A CA 1
ATOM 789 C C . VAL A 1 107 ? 3.393 16.891 1.926 1 98.94 107 VAL A C 1
ATOM 791 O O . VAL A 1 107 ? 3.271 15.727 1.516 1 98.94 107 VAL A O 1
ATOM 794 N N . TRP A 1 108 ? 4.531 17.391 2.4 1 98.88 108 TRP A N 1
ATOM 795 C CA . TRP A 1 108 ? 5.793 16.656 2.389 1 98.88 108 TRP A CA 1
ATOM 796 C C . TRP A 1 108 ? 6.375 16.562 3.795 1 98.88 108 TRP A C 1
ATOM 798 O O . TRP A 1 108 ? 6.715 17.578 4.406 1 98.88 108 TRP A O 1
ATOM 808 N N . TRP A 1 109 ? 6.402 15.352 4.367 1 98.81 109 TRP A N 1
ATOM 809 C CA . TRP A 1 109 ? 7.016 15.133 5.672 1 98.81 109 TRP A CA 1
ATOM 810 C C . TRP A 1 109 ? 8.5 14.82 5.531 1 98.81 109 TRP A C 1
ATOM 812 O O . TRP A 1 109 ? 8.875 13.75 5.051 1 98.81 109 TRP A O 1
ATOM 822 N N . GLU A 1 110 ? 9.312 15.727 6.012 1 97.62 110 GLU A N 1
ATOM 823 C CA . GLU A 1 110 ? 10.758 15.656 5.801 1 97.62 110 GLU A CA 1
ATOM 824 C C . GLU A 1 110 ? 11.375 14.516 6.605 1 97.62 110 GLU A C 1
ATOM 826 O O . GLU A 1 110 ? 12.367 13.914 6.18 1 97.62 110 GLU A O 1
ATOM 831 N N . ASP A 1 111 ? 10.906 14.305 7.734 1 96.94 111 ASP A N 1
ATOM 832 C CA . ASP A 1 111 ? 11.367 13.297 8.688 1 96.94 111 ASP A CA 1
ATOM 833 C C . ASP A 1 111 ? 10.273 12.938 9.68 1 96.94 111 ASP A C 1
ATOM 835 O O . ASP A 1 111 ? 10.078 13.625 10.68 1 96.94 111 ASP A O 1
ATOM 839 N N . VAL A 1 112 ? 9.586 11.789 9.367 1 96.75 112 VAL A N 1
ATOM 840 C CA . VAL A 1 112 ? 8.414 11.406 10.156 1 96.75 112 VAL A CA 1
ATOM 841 C C . VAL A 1 112 ? 8.859 10.914 11.531 1 96.75 112 VAL A C 1
ATOM 843 O O . VAL A 1 112 ? 9.727 10.047 11.641 1 96.75 112 VAL A O 1
ATOM 846 N N . CYS A 1 113 ? 8.328 11.477 12.562 1 95.06 113 CYS A N 1
ATOM 847 C CA . CYS A 1 113 ? 8.641 11.008 13.906 1 95.06 113 CYS A CA 1
ATOM 848 C C . CYS A 1 113 ? 7.844 9.75 14.234 1 95.06 113 CYS A C 1
ATOM 850 O O . CYS A 1 113 ? 8.359 8.641 14.133 1 95.06 113 CYS A O 1
ATOM 852 N N . GLU A 1 114 ? 6.605 9.883 14.594 1 92.44 114 GLU A N 1
ATOM 853 C CA . GLU A 1 114 ? 5.801 8.703 14.867 1 92.44 114 GLU A CA 1
ATOM 854 C C . GLU A 1 114 ? 4.887 8.375 13.688 1 92.44 114 GLU A C 1
ATOM 856 O O . GLU A 1 114 ? 5.086 7.367 13 1 92.44 114 GLU A O 1
ATOM 861 N N . ASP A 1 115 ? 3.932 9.273 13.453 1 93.88 115 ASP A N 1
ATOM 862 C CA . ASP A 1 115 ? 3.041 9.164 12.297 1 93.88 115 ASP A CA 1
ATOM 863 C C . ASP A 1 115 ? 3.074 10.445 11.461 1 93.88 115 ASP A C 1
ATOM 865 O O . ASP A 1 115 ? 3 11.547 12 1 93.88 115 ASP A O 1
ATOM 869 N N . ALA A 1 116 ? 3.184 10.312 10.148 1 97.44 116 ALA A N 1
ATOM 870 C CA . ALA A 1 116 ? 3.041 11.484 9.289 1 97.44 116 ALA A CA 1
ATOM 871 C C . ALA A 1 116 ? 1.626 12.047 9.367 1 97.44 116 ALA A C 1
ATOM 873 O O . ALA A 1 116 ? 1.441 13.242 9.633 1 97.44 116 ALA A O 1
ATOM 874 N N . LEU A 1 117 ? 0.669 11.164 9.219 1 97.88 117 LEU A N 1
ATOM 875 C CA . LEU A 1 117 ? -0.745 11.523 9.219 1 97.88 117 LEU A CA 1
ATOM 876 C C . LEU A 1 117 ? -1.558 10.531 10.047 1 97.88 117 LEU A C 1
ATOM 878 O O . LEU A 1 117 ? -1.494 9.32 9.812 1 97.88 117 LEU A O 1
ATOM 882 N N . SER A 1 118 ? -2.279 11.031 10.984 1 95.88 118 SER A N 1
ATOM 883 C CA . SER A 1 118 ? -3.242 10.242 11.75 1 95.88 118 SER A CA 1
ATOM 884 C C . SER A 1 118 ? -4.676 10.648 11.414 1 95.88 118 SER A C 1
ATOM 886 O O . SER A 1 118 ? -5.035 11.82 11.508 1 95.88 118 SER A O 1
ATOM 888 N N . ILE A 1 119 ? -5.43 9.719 11.023 1 96.12 119 ILE A N 1
ATOM 889 C CA . ILE A 1 119 ? -6.828 9.953 10.68 1 96.12 119 ILE A CA 1
ATOM 890 C C . ILE A 1 119 ? -7.734 9.312 11.727 1 96.12 119 ILE A C 1
ATOM 892 O O . ILE A 1 119 ? -7.672 8.102 11.945 1 96.12 119 ILE A O 1
ATOM 896 N N . LYS A 1 120 ? -8.578 10.102 12.305 1 94.06 120 LYS A N 1
ATOM 897 C CA . LYS A 1 120 ? -9.383 9.633 13.43 1 94.06 120 LYS A CA 1
ATOM 898 C C . LYS A 1 120 ? -10.852 10.016 13.242 1 94.06 120 LYS A C 1
ATOM 900 O O . LYS A 1 120 ? -11.164 11 12.57 1 94.06 120 LYS A O 1
ATOM 905 N N . GLY A 1 121 ? -11.609 9.219 13.812 1 93.44 121 GLY A N 1
ATOM 906 C CA . GLY A 1 121 ? -13.031 9.539 13.859 1 93.44 121 GLY A CA 1
ATOM 907 C C . GLY A 1 121 ? -13.727 9.336 12.523 1 93.44 121 GLY A C 1
ATOM 908 O O . GLY A 1 121 ? -13.398 8.414 11.781 1 93.44 121 GLY A O 1
ATOM 909 N N . GLY A 1 122 ? -14.852 10.141 12.375 1 94.81 122 GLY A N 1
ATOM 910 C CA . GLY A 1 122 ? -15.648 10.031 11.164 1 94.81 122 GLY A CA 1
ATOM 911 C C . GLY A 1 122 ? -16.719 8.969 11.258 1 94.81 122 GLY A C 1
ATOM 912 O O . GLY A 1 122 ? -17.156 8.609 12.359 1 94.81 122 GLY A O 1
ATOM 913 N N . ASN A 1 123 ? -17.266 8.664 10.086 1 94.5 123 ASN A N 1
ATOM 914 C CA . ASN A 1 123 ? -18.266 7.625 9.945 1 94.5 123 ASN A CA 1
ATOM 915 C C . ASN A 1 123 ? -18.047 6.793 8.68 1 94.5 123 ASN A C 1
ATOM 917 O O . ASN A 1 123 ? -17.062 6.996 7.965 1 94.5 123 ASN A O 1
ATOM 921 N N . ALA A 1 124 ? -18.953 5.891 8.406 1 93.69 124 ALA A N 1
ATOM 922 C CA . ALA A 1 124 ? -18.781 4.902 7.348 1 93.69 124 ALA A CA 1
ATOM 923 C C . ALA A 1 124 ? -18.672 5.578 5.98 1 93.69 124 ALA A C 1
ATOM 925 O O . ALA A 1 124 ? -18.062 5.039 5.062 1 93.69 124 ALA A O 1
ATOM 926 N N . SER A 1 125 ? -19.203 6.805 5.785 1 97 125 SER A N 1
ATOM 927 C CA . SER A 1 125 ? -19.219 7.48 4.496 1 97 125 SER A CA 1
ATOM 928 C C . SER A 1 125 ? -18.047 8.453 4.367 1 97 125 SER A C 1
ATOM 930 O O . SER A 1 125 ? -17.844 9.055 3.307 1 97 125 SER A O 1
ATOM 932 N N . SER A 1 126 ? -17.266 8.57 5.438 1 97.5 126 SER A N 1
ATOM 933 C CA . SER A 1 126 ? -16.172 9.531 5.438 1 97.5 126 SER A CA 1
ATOM 934 C C . SER A 1 126 ? -15.094 9.141 4.426 1 97.5 126 SER A C 1
ATOM 936 O O . SER A 1 126 ? -14.781 7.961 4.273 1 97.5 126 SER A O 1
ATOM 938 N N . VAL A 1 127 ? -14.594 10.195 3.74 1 98.56 127 VAL A N 1
ATOM 939 C CA . VAL A 1 127 ? -13.484 10.023 2.814 1 98.56 127 VAL A CA 1
ATOM 940 C C . VAL A 1 127 ? -12.383 11.039 3.137 1 98.56 127 VAL A C 1
ATOM 942 O O . VAL A 1 127 ? -12.625 12.25 3.123 1 98.56 127 VAL A O 1
ATOM 945 N N . SER A 1 128 ? -11.211 10.562 3.512 1 98.69 128 SER A N 1
ATOM 946 C CA . SER A 1 128 ? -10.023 11.391 3.664 1 98.69 128 SER A CA 1
ATOM 947 C C . SER A 1 128 ? -9.062 11.203 2.494 1 98.69 128 SER A C 1
ATOM 949 O O . SER A 1 128 ? -8.867 10.078 2.025 1 98.69 128 SER A O 1
ATOM 951 N N . ARG A 1 129 ? -8.523 12.328 2.01 1 98.81 129 ARG A N 1
ATOM 9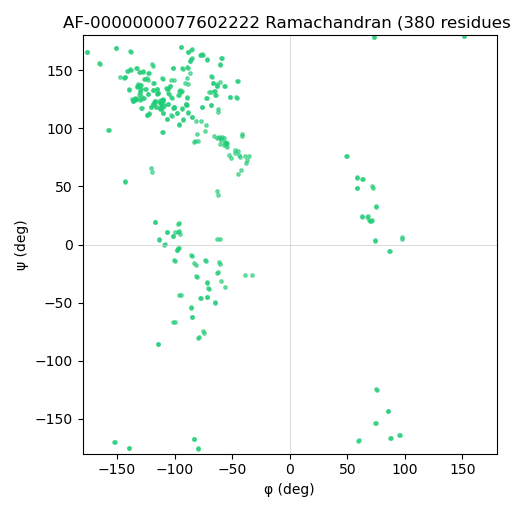52 C CA . ARG A 1 129 ? -7.742 12.281 0.776 1 98.81 129 ARG A CA 1
ATOM 953 C C . ARG A 1 129 ? -6.336 12.82 0.994 1 98.81 129 ARG A C 1
ATOM 955 O O . ARG A 1 129 ? -6.16 13.875 1.604 1 98.81 129 ARG A O 1
ATOM 962 N N . VAL A 1 130 ? -5.398 12.047 0.574 1 98.88 130 VAL A N 1
ATOM 963 C CA . VAL A 1 130 ? -4.012 12.477 0.416 1 98.88 130 VAL A CA 1
ATOM 964 C C . VAL A 1 130 ? -3.658 12.547 -1.068 1 98.88 130 VAL A C 1
ATOM 966 O O . VAL A 1 130 ? -3.621 11.523 -1.753 1 98.88 130 VAL A O 1
ATOM 969 N N . ILE A 1 131 ? -3.408 13.781 -1.592 1 98.75 131 ILE A N 1
ATOM 970 C CA . ILE A 1 131 ? -3.184 13.992 -3.018 1 98.75 131 ILE A CA 1
ATOM 971 C C . ILE A 1 131 ? -1.821 14.648 -3.23 1 98.75 131 ILE A C 1
ATOM 973 O O . ILE A 1 131 ? -1.608 15.797 -2.836 1 98.75 131 ILE A O 1
ATOM 977 N N . GLY A 1 132 ? -0.93 13.898 -3.844 1 98.5 132 GLY A N 1
ATOM 978 C CA . GLY A 1 132 ? 0.432 14.398 -3.971 1 98.5 132 GLY A CA 1
ATOM 979 C C . GLY A 1 132 ? 1.202 14.367 -2.664 1 98.5 132 GLY A C 1
ATOM 980 O O . GLY A 1 132 ? 0.693 13.891 -1.648 1 98.5 132 GLY A O 1
ATOM 981 N N . GLY A 1 133 ? 2.469 14.789 -2.771 1 98.81 133 GLY A N 1
ATOM 982 C CA . GLY A 1 133 ? 3.305 14.875 -1.587 1 98.81 133 GLY A CA 1
ATOM 983 C C . GLY A 1 133 ? 4.168 13.648 -1.369 1 98.81 133 GLY A C 1
ATOM 984 O O . GLY A 1 133 ? 4.391 12.867 -2.297 1 98.81 133 GLY A O 1
ATOM 985 N N . GLY A 1 134 ? 4.645 13.617 -0.119 1 98.81 134 GLY A N 1
ATOM 986 C CA . GLY A 1 134 ? 5.52 12.5 0.203 1 98.81 134 GLY A CA 1
ATOM 987 C C . GLY A 1 134 ? 5.953 12.484 1.656 1 98.81 134 GLY A C 1
ATOM 988 O O . GLY A 1 134 ? 5.746 13.461 2.383 1 98.81 134 GLY A O 1
ATOM 989 N N . ALA A 1 135 ? 6.469 11.391 2.041 1 98.81 135 ALA A N 1
ATOM 990 C CA . ALA A 1 135 ? 7.004 11.211 3.389 1 98.81 135 ALA A CA 1
ATOM 991 C C . ALA A 1 135 ? 8.258 10.344 3.371 1 98.81 135 ALA A C 1
ATOM 993 O O . ALA A 1 135 ? 8.367 9.414 2.564 1 98.81 135 ALA A O 1
ATOM 994 N N . ARG A 1 136 ? 9.164 10.68 4.223 1 97.56 136 ARG A N 1
ATOM 995 C CA . ARG A 1 136 ? 10.359 9.844 4.258 1 97.56 136 ARG A CA 1
ATOM 996 C C . ARG A 1 136 ? 10.836 9.633 5.688 1 97.56 136 ARG A C 1
ATOM 998 O O . ARG A 1 136 ? 10.453 10.383 6.594 1 97.56 136 ARG A O 1
ATOM 1005 N N . TYR A 1 137 ? 11.43 8.547 5.996 1 95.81 137 TYR A N 1
ATOM 1006 C CA . TYR A 1 137 ? 12.164 8.164 7.199 1 95.81 137 TYR A CA 1
ATOM 1007 C C . TYR A 1 137 ? 11.203 7.875 8.352 1 95.81 137 TYR A C 1
ATOM 1009 O O . TYR A 1 137 ? 11.523 8.141 9.508 1 95.81 137 TYR A O 1
ATOM 1017 N N . ALA A 1 138 ? 10.031 7.352 8 1 94.62 138 ALA A N 1
ATOM 1018 C CA . ALA A 1 138 ? 9.125 6.867 9.039 1 94.62 138 ALA A CA 1
ATOM 1019 C C . ALA A 1 138 ? 9.586 5.52 9.586 1 94.62 138 ALA A C 1
ATOM 1021 O O . ALA A 1 138 ? 9.547 4.508 8.883 1 94.62 138 ALA A O 1
ATOM 1022 N N . ASP A 1 139 ? 9.875 5.5 10.844 1 91.5 139 ASP A N 1
ATOM 1023 C CA . ASP A 1 139 ? 10.289 4.23 11.422 1 91.5 139 ASP A CA 1
ATOM 1024 C C . ASP A 1 139 ? 9.109 3.266 11.539 1 91.5 139 ASP A C 1
ATOM 1026 O O . ASP A 1 139 ? 9.289 2.047 11.461 1 91.5 139 ASP A O 1
ATOM 1030 N N . ASP A 1 140 ? 7.969 3.887 11.766 1 89.88 140 ASP A N 1
ATOM 1031 C CA . ASP A 1 140 ? 6.789 3.035 11.883 1 89.88 140 ASP A CA 1
ATOM 1032 C C . ASP A 1 140 ? 5.812 3.301 10.734 1 89.88 140 ASP A C 1
ATOM 1034 O O . ASP A 1 140 ? 5.953 2.738 9.648 1 89.88 140 ASP A O 1
ATOM 1038 N N . LYS A 1 141 ? 4.887 4.336 10.859 1 91.88 141 LYS A N 1
ATOM 1039 C CA . LYS A 1 141 ? 3.846 4.48 9.844 1 91.88 141 LYS A CA 1
ATOM 1040 C C . LYS A 1 141 ? 3.896 5.859 9.203 1 91.88 141 LYS A C 1
ATOM 1042 O O . LYS A 1 141 ? 4.164 6.859 9.875 1 91.88 141 LYS A O 1
ATOM 1047 N N . VAL A 1 142 ? 3.541 5.824 7.992 1 97.25 142 VAL A N 1
ATOM 1048 C CA . VAL A 1 142 ? 3.271 7.09 7.312 1 97.25 142 VAL A CA 1
ATOM 1049 C C . VAL A 1 142 ? 1.826 7.512 7.566 1 97.25 142 VAL A C 1
ATOM 1051 O O . VAL A 1 142 ? 1.575 8.555 8.18 1 97.25 142 VAL A O 1
ATOM 1054 N N . VAL A 1 143 ? 0.853 6.637 7.273 1 97.5 143 VAL A N 1
ATOM 1055 C CA . VAL A 1 143 ? -0.553 6.934 7.523 1 97.5 143 VAL A CA 1
ATOM 1056 C C . VAL A 1 143 ? -1.112 5.961 8.555 1 97.5 143 VAL A C 1
ATOM 1058 O O . VAL A 1 143 ? -1.131 4.746 8.328 1 97.5 143 VAL A O 1
ATOM 1061 N N . GLN A 1 144 ? -1.521 6.512 9.625 1 94.81 144 GLN A N 1
ATOM 1062 C CA . GLN A 1 144 ? -2.277 5.766 10.625 1 94.81 144 GLN A CA 1
ATOM 1063 C C . GLN A 1 144 ? -3.771 6.051 10.508 1 94.81 144 GLN A C 1
ATOM 1065 O O . GLN A 1 144 ? -4.207 7.191 10.695 1 94.81 144 GLN A O 1
ATOM 1070 N N . HIS A 1 145 ? -4.527 5 10.227 1 95.06 145 HIS A N 1
ATOM 1071 C CA . HIS A 1 145 ? -5.965 5.137 10.016 1 95.06 145 HIS A CA 1
ATOM 1072 C C . HIS A 1 145 ? -6.75 4.484 11.156 1 95.06 145 HIS A C 1
ATOM 1074 O O . HIS A 1 145 ? -7.043 3.289 11.102 1 95.06 145 HIS A O 1
ATOM 1080 N N . ASN A 1 146 ? -7.137 5.301 12.078 1 91.88 146 ASN A N 1
ATOM 1081 C CA . ASN A 1 146 ? -7.934 4.828 13.211 1 91.88 146 ASN A CA 1
ATOM 1082 C C . ASN A 1 146 ? -9.414 5.141 13.023 1 91.88 146 ASN A C 1
ATOM 1084 O O . ASN A 1 146 ? -10.258 4.637 13.766 1 91.88 146 ASN A O 1
ATOM 1088 N N . GLY A 1 147 ? -9.625 5.953 12.102 1 91.88 147 GLY A N 1
ATOM 1089 C CA . GLY A 1 147 ? -11 6.375 11.875 1 91.88 147 GLY A CA 1
ATOM 1090 C C . GLY A 1 147 ? -11.789 5.402 11.031 1 91.88 147 GLY A C 1
ATOM 1091 O O . GLY A 1 147 ? -11.367 4.262 10.82 1 91.88 147 GLY A O 1
ATOM 1092 N N . TYR A 1 148 ? -12.992 5.891 10.578 1 90.62 148 TYR A N 1
ATOM 1093 C CA . TYR A 1 148 ? -13.891 5.141 9.719 1 90.62 148 TYR A CA 1
ATOM 1094 C C . TYR A 1 148 ? -13.656 5.484 8.25 1 90.62 148 TYR A C 1
ATOM 1096 O O . TYR A 1 148 ? -12.961 6.453 7.938 1 90.62 148 TYR A O 1
ATOM 1104 N N . GLY A 1 149 ? -14.305 4.68 7.445 1 94.94 149 GLY A N 1
ATOM 1105 C CA . GLY A 1 149 ? -14.508 5.074 6.062 1 94.94 149 GLY A CA 1
ATOM 1106 C C . GLY A 1 149 ? -13.336 4.723 5.164 1 94.94 149 GLY A C 1
ATOM 1107 O O . GLY A 1 149 ? -12.742 3.648 5.301 1 94.94 149 GLY A O 1
ATOM 1108 N N . THR A 1 150 ? -13.109 5.676 4.195 1 97.19 150 THR A N 1
ATOM 1109 C CA . THR A 1 150 ? -12.172 5.406 3.113 1 97.19 150 THR A CA 1
ATOM 1110 C C . THR A 1 150 ? -11.016 6.402 3.143 1 97.19 150 THR A C 1
ATOM 1112 O O . THR A 1 150 ? -11.227 7.602 3.35 1 97.19 150 THR A O 1
ATOM 1115 N N . VAL A 1 151 ? -9.844 5.91 3.027 1 98.12 151 VAL A N 1
ATOM 1116 C CA . VAL A 1 151 ? -8.688 6.75 2.746 1 98.12 151 VAL A CA 1
ATOM 1117 C C . VAL A 1 151 ? -8.266 6.578 1.287 1 98.12 151 VAL A C 1
ATOM 1119 O O . VAL A 1 151 ? -8.188 5.457 0.784 1 98.12 151 VAL A O 1
ATOM 1122 N N . VAL A 1 152 ? -8.102 7.715 0.614 1 98.56 152 VAL A N 1
ATOM 1123 C CA . VAL A 1 152 ? -7.605 7.762 -0.756 1 98.56 152 VAL A CA 1
ATOM 1124 C C . VAL A 1 152 ? -6.219 8.406 -0.779 1 98.56 152 VAL A C 1
ATOM 1126 O O . VAL A 1 152 ? -6.043 9.531 -0.311 1 98.56 152 VAL A O 1
ATOM 1129 N N . ILE A 1 153 ? -5.234 7.676 -1.274 1 98.69 153 ILE A N 1
ATOM 1130 C CA . ILE A 1 153 ? -3.895 8.219 -1.479 1 98.69 153 ILE A CA 1
ATOM 1131 C C . ILE A 1 153 ? -3.547 8.188 -2.965 1 98.69 153 ILE A C 1
ATOM 1133 O O . ILE A 1 153 ? -3.555 7.121 -3.588 1 98.69 153 ILE A O 1
ATOM 1137 N N . ASP A 1 154 ? -3.252 9.359 -3.473 1 98.5 154 ASP A N 1
ATOM 1138 C CA . ASP A 1 154 ? -3.049 9.508 -4.91 1 98.5 154 ASP A CA 1
ATOM 1139 C C . ASP A 1 154 ? -1.826 10.375 -5.203 1 98.5 154 ASP A C 1
ATOM 1141 O O . ASP A 1 154 ? -1.757 11.531 -4.77 1 98.5 154 ASP A O 1
ATOM 1145 N N . GLY A 1 155 ? -0.847 9.773 -6.016 1 98.44 155 GLY A N 1
ATOM 1146 C CA . GLY A 1 155 ? 0.32 10.547 -6.41 1 98.44 155 GLY A CA 1
ATOM 1147 C C . GLY A 1 155 ? 1.294 10.773 -5.27 1 98.44 155 GLY A C 1
ATOM 1148 O O . GLY A 1 155 ? 1.821 11.875 -5.109 1 98.44 155 GLY A O 1
ATOM 1149 N N . PHE A 1 156 ? 1.661 9.773 -4.531 1 98.81 156 PHE A N 1
ATOM 1150 C CA . PHE A 1 156 ? 2.398 9.93 -3.283 1 98.81 156 PHE A CA 1
ATOM 1151 C C . PHE A 1 156 ? 3.766 9.266 -3.371 1 98.81 156 PHE A C 1
ATOM 1153 O O . PHE A 1 156 ? 3.887 8.148 -3.883 1 98.81 156 PHE A O 1
ATOM 1160 N N . PHE A 1 157 ? 4.824 9.922 -2.816 1 98.75 157 PHE A N 1
ATOM 1161 C CA . PHE A 1 157 ? 6.18 9.391 -2.77 1 98.75 157 PHE A CA 1
ATOM 1162 C C . PHE A 1 157 ? 6.559 9 -1.345 1 98.75 157 PHE A C 1
ATOM 1164 O O . PHE A 1 157 ? 6.547 9.844 -0.443 1 98.75 157 PHE A O 1
ATOM 1171 N N . ALA A 1 158 ? 6.879 7.711 -1.079 1 98.38 158 ALA A N 1
ATOM 1172 C CA . ALA A 1 158 ? 7.34 7.238 0.225 1 98.38 158 ALA A CA 1
ATOM 1173 C C . ALA A 1 158 ? 8.773 6.723 0.146 1 98.38 158 ALA A C 1
ATOM 1175 O O . ALA A 1 158 ? 9.109 5.93 -0.736 1 98.38 158 ALA A O 1
ATOM 1176 N N . GLN A 1 159 ? 9.547 7.227 1.055 1 96.81 159 GLN A N 1
ATOM 1177 C CA . GLN A 1 159 ? 10.953 6.832 1.025 1 96.81 159 GLN A CA 1
ATOM 1178 C C . GLN A 1 159 ? 11.414 6.355 2.398 1 96.81 159 GLN A C 1
ATOM 1180 O O . GLN A 1 159 ? 11.219 7.043 3.4 1 96.81 159 GLN A O 1
ATOM 1185 N N . ASP A 1 160 ? 12.039 5.121 2.441 1 92.88 160 ASP A N 1
ATOM 1186 C CA . ASP A 1 160 ? 12.672 4.566 3.635 1 92.88 160 ASP A CA 1
ATOM 1187 C C . ASP A 1 160 ? 11.734 4.645 4.84 1 92.88 160 ASP A C 1
ATOM 1189 O O . ASP A 1 160 ? 11.961 5.434 5.758 1 92.88 160 ASP A O 1
ATOM 1193 N N . PHE A 1 161 ? 10.766 3.748 4.859 1 93.88 161 PHE A N 1
ATOM 1194 C CA . PHE A 1 161 ? 9.711 3.768 5.859 1 93.88 161 PHE A CA 1
ATOM 1195 C C . PHE A 1 161 ? 9.398 2.357 6.348 1 93.88 161 PHE A C 1
ATOM 1197 O O . PHE A 1 161 ? 9.805 1.376 5.723 1 93.88 161 PHE A O 1
ATOM 1204 N N . GLY A 1 162 ? 8.664 2.26 7.445 1 91.62 162 GLY A N 1
ATOM 1205 C CA . GLY A 1 162 ? 8.18 0.988 7.953 1 91.62 162 GLY A CA 1
ATOM 1206 C C . GLY A 1 162 ? 6.879 0.546 7.309 1 91.62 162 GLY A C 1
ATOM 1207 O O . GLY A 1 162 ? 6.863 -0.394 6.508 1 91.62 162 GLY A O 1
ATOM 1208 N N . LYS A 1 163 ? 5.816 1.298 7.477 1 94 163 LYS A N 1
ATOM 1209 C CA . LYS A 1 163 ? 4.504 1.049 6.895 1 94 163 LYS A CA 1
ATOM 1210 C C . LYS A 1 163 ? 3.965 2.297 6.199 1 94 163 LYS A C 1
ATOM 1212 O O . LYS A 1 163 ? 3.947 3.381 6.785 1 94 163 LYS A O 1
ATOM 1217 N N . LEU A 1 164 ? 3.537 2.012 4.996 1 96.5 164 LEU A N 1
ATOM 1218 C CA . LEU A 1 164 ? 2.939 3.15 4.309 1 96.5 164 LEU A CA 1
ATOM 1219 C C . LEU A 1 164 ? 1.585 3.502 4.914 1 96.5 164 LEU A C 1
ATOM 1221 O O . LEU A 1 164 ? 1.301 4.672 5.172 1 96.5 164 LEU A O 1
ATOM 1225 N N . TYR A 1 165 ? 0.827 2.572 5.141 1 96.88 165 TYR A N 1
ATOM 1226 C CA . TYR A 1 165 ? -0.52 2.664 5.691 1 96.88 165 TYR A CA 1
ATOM 1227 C C . TYR A 1 165 ? -0.776 1.547 6.695 1 96.88 165 TYR A C 1
ATOM 1229 O O . TYR A 1 165 ? -0.451 0.385 6.438 1 96.88 165 TYR A O 1
ATOM 1237 N N . ARG A 1 166 ? -1.34 1.949 7.832 1 93.94 166 ARG A N 1
ATOM 1238 C CA . ARG A 1 166 ? -1.791 0.966 8.812 1 93.94 166 ARG A CA 1
ATOM 1239 C C . ARG A 1 166 ? -3.18 1.315 9.336 1 93.94 166 ARG A C 1
ATOM 1241 O O . ARG A 1 166 ? -3.434 2.459 9.727 1 93.94 166 ARG A O 1
ATOM 1248 N N . SER A 1 167 ? -4.082 0.364 9.234 1 90.75 167 SER A N 1
ATOM 1249 C CA . SER A 1 167 ? -5.371 0.524 9.906 1 90.75 167 SER A CA 1
ATOM 1250 C C . SER A 1 167 ? -5.34 -0.066 11.312 1 90.75 167 SER A C 1
ATOM 1252 O O . SER A 1 167 ? -4.559 -0.977 11.586 1 90.75 167 SER A O 1
ATOM 1254 N N . CYS A 1 168 ? -5.945 0.625 12.273 1 76.06 168 CYS A N 1
ATOM 1255 C CA . CYS A 1 168 ? -6.098 -0.03 13.57 1 76.06 168 CYS A CA 1
ATOM 1256 C C . CYS A 1 168 ? -6.988 -1.262 13.453 1 76.06 168 CYS A C 1
ATOM 1258 O O . CYS A 1 168 ? -8.039 -1.334 14.094 1 76.06 168 CYS A O 1
ATOM 1260 N N . GLY A 1 169 ? -6.816 -2.061 12.547 1 54.72 169 GLY A N 1
ATOM 1261 C CA . GLY A 1 169 ? -7.645 -3.225 12.273 1 54.72 169 GLY A CA 1
ATOM 1262 C C . GLY A 1 169 ? -7.699 -4.203 13.438 1 54.72 169 GLY A C 1
ATOM 1263 O O . GLY A 1 169 ? -8.711 -4.875 13.641 1 54.72 169 GLY A O 1
ATOM 1264 N N . ASN A 1 170 ? -6.543 -4.184 14.117 1 54.31 170 ASN A N 1
ATOM 1265 C CA . ASN A 1 170 ? -6.547 -5.211 15.148 1 54.31 170 ASN A CA 1
ATOM 1266 C C . ASN A 1 170 ? -6.871 -4.625 16.516 1 54.31 170 ASN A C 1
ATOM 1268 O O . ASN A 1 170 ? -6.633 -5.266 17.547 1 54.31 170 ASN A O 1
ATOM 1272 N N . CYS A 1 171 ? -7.293 -3.35 16.328 1 65.06 171 CYS A N 1
ATOM 1273 C CA . CYS A 1 171 ? -7.59 -2.803 17.641 1 65.06 171 CYS A CA 1
ATOM 1274 C C . CYS A 1 171 ? -8.969 -3.248 18.125 1 65.06 171 CYS A C 1
ATOM 1276 O O . CYS A 1 171 ? -9.984 -2.828 17.578 1 65.06 171 CYS A O 1
ATOM 1278 N N . LYS A 1 172 ? -9.008 -4.254 18.859 1 66.69 172 LYS A N 1
ATOM 1279 C CA . LYS A 1 172 ? -10.234 -4.836 19.406 1 66.69 172 LYS A CA 1
ATOM 1280 C C . LYS A 1 172 ? -11.219 -3.748 19.828 1 66.69 172 LYS A C 1
ATOM 1282 O O . LYS A 1 172 ? -12.43 -3.938 19.734 1 66.69 172 LYS A O 1
ATOM 1287 N N . SER A 1 173 ? -10.633 -2.66 20.125 1 71.88 173 SER A N 1
ATOM 1288 C CA . SER A 1 173 ? -11.492 -1.606 20.656 1 71.88 173 SER A CA 1
ATOM 1289 C C . SER A 1 173 ? -11.938 -0.653 19.562 1 71.88 173 SER A C 1
ATOM 1291 O O . SER A 1 173 ? -12.633 0.33 19.828 1 71.88 173 SER A O 1
ATOM 1293 N N . ASN A 1 174 ? -11.586 -1.127 18.281 1 79.62 174 ASN A N 1
ATOM 1294 C CA . ASN A 1 174 ? -11.891 -0.231 17.172 1 79.62 174 ASN A CA 1
ATOM 1295 C C . ASN A 1 174 ? -12.359 -1.002 15.938 1 79.62 174 ASN A C 1
ATOM 1297 O O . ASN A 1 174 ? -11.766 -0.878 14.859 1 79.62 174 ASN A O 1
ATOM 1301 N N . PRO A 1 175 ? -13.445 -1.837 16.219 1 79.62 175 PRO A N 1
ATOM 1302 C CA . PRO A 1 175 ? -13.961 -2.66 15.117 1 79.62 175 PRO A CA 1
ATOM 1303 C C . PRO A 1 175 ? -14.742 -1.852 14.086 1 79.62 175 PRO A C 1
ATOM 1305 O O . PRO A 1 175 ? -15.914 -1.526 14.312 1 79.62 175 PRO A O 1
ATOM 1308 N N . ARG A 1 176 ? -14.086 -1.455 12.945 1 83.69 176 ARG A N 1
ATOM 1309 C CA . ARG A 1 176 ? -14.758 -0.706 11.891 1 83.69 176 ARG A CA 1
ATOM 1310 C C . ARG A 1 176 ? -14.258 -1.12 10.516 1 83.69 176 ARG A C 1
ATOM 1312 O O . ARG A 1 176 ? -13.078 -1.452 10.352 1 83.69 176 ARG A O 1
ATOM 1319 N N . GLN A 1 177 ? -15.352 -1.089 9.625 1 88.19 177 GLN A N 1
ATOM 1320 C CA . GLN A 1 177 ? -14.984 -1.312 8.234 1 88.19 177 GLN A CA 1
ATOM 1321 C C . GLN A 1 177 ? -14.18 -0.136 7.68 1 88.19 177 GLN A C 1
ATOM 1323 O O . GLN A 1 177 ? -14.523 1.022 7.918 1 88.19 177 GLN A O 1
ATOM 1328 N N . ARG A 1 178 ? -13.086 -0.46 7.047 1 94.12 178 ARG A N 1
ATOM 1329 C CA . ARG A 1 178 ? -12.242 0.543 6.406 1 94.12 178 ARG A CA 1
ATOM 1330 C C . ARG A 1 178 ? -11.891 0.136 4.977 1 94.12 178 ARG A C 1
ATOM 1332 O O . ARG A 1 178 ? -11.805 -1.055 4.672 1 94.12 178 ARG A O 1
ATOM 1339 N N . PHE A 1 179 ? -11.75 1.195 4.172 1 95.88 179 PHE A N 1
ATOM 1340 C CA . PHE A 1 179 ? -11.336 1.001 2.789 1 95.88 179 PHE A CA 1
ATOM 1341 C C . PHE A 1 179 ? -10.125 1.871 2.455 1 95.88 179 PHE A C 1
ATOM 1343 O O . PHE A 1 179 ? -9.945 2.941 3.041 1 95.88 179 PHE A O 1
ATOM 1350 N N . LEU A 1 180 ? -9.281 1.382 1.543 1 97.5 180 LEU A N 1
ATOM 1351 C CA . LEU A 1 180 ? -8.094 2.09 1.08 1 97.5 180 LEU A CA 1
ATOM 1352 C C . LEU A 1 180 ? -7.984 2.035 -0.44 1 97.5 180 LEU A C 1
ATOM 1354 O O . LEU A 1 180 ? -8.117 0.963 -1.037 1 97.5 180 LEU A O 1
ATOM 1358 N N . ASN A 1 181 ? -7.875 3.238 -1.059 1 97.94 181 ASN A N 1
ATOM 1359 C CA . ASN A 1 181 ? -7.555 3.373 -2.475 1 97.94 181 ASN A CA 1
ATOM 1360 C C . ASN A 1 181 ? -6.168 3.973 -2.682 1 97.94 181 ASN A C 1
ATOM 1362 O O . ASN A 1 181 ? -5.859 5.035 -2.139 1 97.94 181 ASN A O 1
ATOM 1366 N N . LEU A 1 182 ? -5.316 3.244 -3.418 1 98.12 182 LEU A N 1
ATOM 1367 C CA . LEU A 1 182 ? -3.982 3.725 -3.764 1 98.12 182 LEU A CA 1
ATOM 1368 C C . LEU A 1 182 ? -3.834 3.883 -5.273 1 98.12 182 LEU A C 1
ATOM 1370 O O . LEU A 1 182 ? -4.105 2.947 -6.027 1 98.12 182 LEU A O 1
ATOM 1374 N N . THR A 1 183 ? -3.484 5.102 -5.691 1 97.81 183 THR A N 1
ATOM 1375 C CA . THR A 1 183 ? -3.205 5.344 -7.102 1 97.81 183 THR A CA 1
ATOM 1376 C C . THR A 1 183 ? -1.908 6.133 -7.27 1 97.81 183 THR A C 1
ATOM 1378 O O . THR A 1 183 ? -1.73 7.184 -6.648 1 97.81 183 THR A O 1
ATOM 1381 N N . ASN A 1 184 ? -1.015 5.566 -8.062 1 97.75 184 ASN A N 1
ATOM 1382 C CA . ASN A 1 184 ? 0.233 6.238 -8.414 1 97.75 184 ASN A CA 1
ATOM 1383 C C . ASN A 1 184 ? 1.104 6.477 -7.18 1 97.75 184 ASN A C 1
ATOM 1385 O O . ASN A 1 184 ? 1.512 7.609 -6.914 1 97.75 184 ASN A O 1
ATOM 1389 N N . ILE A 1 185 ? 1.409 5.406 -6.465 1 98.5 185 ILE A N 1
ATOM 1390 C CA . ILE A 1 185 ? 2.342 5.426 -5.344 1 98.5 185 ILE A CA 1
ATOM 1391 C C . ILE A 1 185 ? 3.725 4.98 -5.816 1 98.5 185 ILE A C 1
ATOM 1393 O O . ILE A 1 185 ? 3.852 3.988 -6.539 1 98.5 185 ILE A O 1
ATOM 1397 N N . TYR A 1 186 ? 4.738 5.75 -5.527 1 98.44 186 TYR A N 1
ATOM 1398 C CA . TYR A 1 186 ? 6.133 5.348 -5.699 1 98.44 186 TYR A CA 1
ATOM 1399 C C . TYR A 1 186 ? 6.824 5.199 -4.348 1 98.44 186 TYR A C 1
ATOM 1401 O O . TYR A 1 186 ? 6.914 6.156 -3.58 1 98.44 186 TYR A O 1
ATOM 1409 N N . ALA A 1 187 ? 7.289 3.939 -3.99 1 97.56 187 ALA A N 1
ATOM 1410 C CA . ALA A 1 187 ? 8.016 3.672 -2.752 1 97.56 187 ALA A CA 1
ATOM 1411 C C . ALA A 1 187 ? 9.469 3.301 -3.039 1 97.56 187 ALA A C 1
ATOM 1413 O O . ALA A 1 187 ? 9.742 2.371 -3.803 1 97.56 187 ALA A O 1
ATOM 1414 N N . ASP A 1 188 ? 10.344 4.102 -2.547 1 95 188 ASP A N 1
ATOM 1415 C CA . ASP A 1 188 ? 11.773 3.818 -2.488 1 95 188 ASP A CA 1
ATOM 1416 C C . ASP A 1 188 ? 12.172 3.26 -1.121 1 95 188 ASP A C 1
ATOM 1418 O O . ASP A 1 188 ? 12.234 4 -0.138 1 95 188 ASP A O 1
ATOM 1422 N N . LEU A 1 189 ? 12.391 1.897 -1.102 1 90.31 189 LEU A N 1
ATOM 1423 C CA . LEU A 1 189 ? 12.508 1.209 0.179 1 90.31 189 LEU A CA 1
ATOM 1424 C C . LEU A 1 189 ? 13.961 1.188 0.652 1 90.31 189 LEU A C 1
ATOM 1426 O O . LEU A 1 189 ? 14.875 1.041 -0.156 1 90.31 189 LEU A O 1
ATOM 1430 N N . GLU A 1 190 ? 14.023 1.317 1.893 1 77.31 190 GLU A N 1
ATOM 1431 C CA . GLU A 1 190 ? 15.32 1.328 2.553 1 77.31 190 GLU A CA 1
ATOM 1432 C C . GLU A 1 190 ? 16.078 0.024 2.309 1 77.31 190 GLU A C 1
ATOM 1434 O O . GLU A 1 190 ? 15.477 -1.053 2.295 1 77.31 190 GLU A O 1
ATOM 1439 N N . ILE A 1 191 ? 17.422 0.313 2.094 1 69.38 191 ILE A N 1
ATOM 1440 C CA . ILE A 1 191 ? 18.266 -0.877 2.145 1 69.38 191 ILE A CA 1
ATOM 1441 C C . ILE A 1 191 ? 18.484 -1.293 3.596 1 69.38 191 ILE A C 1
ATOM 1443 O O . ILE A 1 191 ? 18.969 -0.497 4.41 1 69.38 191 ILE A O 1
ATOM 1447 N N . ILE A 1 192 ? 17.797 -2.414 3.986 1 62.38 192 ILE A N 1
ATOM 1448 C CA . ILE A 1 192 ? 18.062 -2.812 5.367 1 62.38 192 ILE A CA 1
ATOM 1449 C C . ILE A 1 192 ? 19.078 -3.951 5.391 1 62.38 192 ILE A C 1
ATOM 1451 O O . ILE A 1 192 ? 19.109 -4.793 4.488 1 62.38 192 ILE A O 1
ATOM 1455 N N . MET B 1 1 ? 24.625 6.336 -51.438 1 26.52 1 MET B N 1
ATOM 1456 C CA . MET B 1 1 ? 24.672 5.844 -50.062 1 26.52 1 MET B CA 1
ATOM 1457 C C . MET B 1 1 ? 23.438 6.285 -49.281 1 26.52 1 MET B C 1
ATOM 1459 O O . MET B 1 1 ? 23.281 7.469 -48.969 1 26.52 1 MET B O 1
ATOM 1463 N N . LEU B 1 2 ? 22.266 5.637 -49.531 1 34.69 2 LEU B N 1
ATOM 1464 C CA . LEU B 1 2 ? 20.938 5.938 -49.031 1 34.69 2 LEU B CA 1
ATOM 1465 C C . LEU B 1 2 ? 20.859 5.723 -47.531 1 34.69 2 LEU B C 1
ATOM 1467 O O . LEU B 1 2 ? 21.125 4.621 -47.031 1 34.69 2 LEU B O 1
ATOM 1471 N N . GLN B 1 3 ? 21.094 6.836 -46.75 1 34.22 3 GLN B N 1
ATOM 1472 C CA . GLN B 1 3 ? 21 6.875 -45.312 1 34.22 3 GLN B CA 1
ATOM 1473 C C . GLN B 1 3 ? 19.625 6.414 -44.812 1 34.22 3 GLN B C 1
ATOM 1475 O O . GLN B 1 3 ? 18.609 6.98 -45.219 1 34.22 3 GLN B O 1
ATOM 1480 N N . PHE B 1 4 ? 19.422 5.125 -44.594 1 33.88 4 PHE B N 1
ATOM 1481 C CA . PHE B 1 4 ? 18.219 4.578 -43.969 1 33.88 4 PHE B CA 1
ATOM 1482 C C . PHE B 1 4 ? 18.047 5.133 -42.562 1 33.88 4 PHE B C 1
ATOM 1484 O O . PHE B 1 4 ? 18.938 5.012 -41.719 1 33.88 4 PHE B O 1
ATOM 1491 N N . PHE B 1 5 ? 17.391 6.312 -42.438 1 30.98 5 PHE B N 1
ATOM 1492 C CA . PHE B 1 5 ? 16.984 6.805 -41.125 1 30.98 5 PHE B CA 1
ATOM 1493 C C . PHE B 1 5 ? 16.047 5.805 -40.438 1 30.98 5 PHE B C 1
ATOM 1495 O O . PHE B 1 5 ? 15 5.457 -40.969 1 30.98 5 PHE B O 1
ATOM 1502 N N . ALA B 1 6 ? 16.609 4.898 -39.625 1 34.38 6 ALA B N 1
ATOM 1503 C CA . ALA B 1 6 ? 15.805 4.035 -38.781 1 34.38 6 ALA B CA 1
ATOM 1504 C C . ALA B 1 6 ? 14.984 4.859 -37.781 1 34.38 6 ALA B C 1
ATOM 1506 O O . ALA B 1 6 ? 15.531 5.672 -37.031 1 34.38 6 ALA B O 1
ATOM 1507 N N . THR B 1 7 ? 13.758 5.195 -38.156 1 28.75 7 THR B N 1
ATOM 1508 C CA . THR B 1 7 ? 12.82 5.785 -37.219 1 28.75 7 THR B CA 1
ATOM 1509 C C . THR B 1 7 ? 12.633 4.863 -36 1 28.75 7 THR B C 1
ATOM 1511 O O . THR B 1 7 ? 12.234 3.709 -36.156 1 28.75 7 THR B O 1
ATOM 1514 N N . LEU B 1 8 ? 13.492 5.035 -35.031 1 30.7 8 LEU B N 1
ATOM 1515 C CA . LEU B 1 8 ? 13.266 4.352 -33.75 1 30.7 8 LEU B CA 1
ATOM 1516 C C . LEU B 1 8 ? 11.883 4.664 -33.188 1 30.7 8 LEU B C 1
ATOM 1518 O O . LEU B 1 8 ? 11.555 5.828 -32.938 1 30.7 8 LEU B O 1
ATOM 1522 N N . ALA B 1 9 ? 10.922 3.875 -33.594 1 30.38 9 ALA B N 1
ATOM 1523 C CA . ALA B 1 9 ? 9.617 3.957 -32.938 1 30.38 9 ALA B CA 1
ATOM 1524 C C . ALA B 1 9 ? 9.758 3.83 -31.438 1 30.38 9 ALA B C 1
ATOM 1526 O O . ALA B 1 9 ? 10.133 2.771 -30.922 1 30.38 9 ALA B O 1
ATOM 1527 N N . ILE B 1 10 ? 10.188 4.852 -30.719 1 30.59 10 ILE B N 1
ATOM 1528 C CA . ILE B 1 10 ? 10.016 4.824 -29.281 1 30.59 10 ILE B CA 1
ATOM 1529 C C . ILE B 1 10 ? 8.57 4.504 -28.922 1 30.59 10 ILE B C 1
ATOM 1531 O O . ILE B 1 10 ? 7.656 5.266 -29.266 1 30.59 10 ILE B O 1
ATOM 1535 N N . GLY B 1 11 ? 8.172 3.27 -29.078 1 28.84 11 GLY B N 1
ATOM 1536 C CA . GLY B 1 11 ? 6.852 2.898 -28.594 1 28.84 11 GLY B CA 1
ATOM 1537 C C . GLY B 1 11 ? 6.516 3.506 -27.25 1 28.84 11 GLY B C 1
ATOM 1538 O O . GLY B 1 11 ? 7.301 3.408 -26.297 1 28.84 11 GLY B O 1
ATOM 1539 N N . ILE B 1 12 ? 5.871 4.629 -27.234 1 29.86 12 ILE B N 1
ATOM 1540 C CA . ILE B 1 12 ? 5.238 5.113 -26.016 1 29.86 12 ILE B CA 1
ATOM 1541 C C . ILE B 1 12 ? 4.504 3.967 -25.328 1 29.86 12 ILE B C 1
ATOM 1543 O O . ILE B 1 12 ? 3.592 3.371 -25.906 1 29.86 12 ILE B O 1
ATOM 1547 N N . ALA B 1 13 ? 5.141 3.092 -24.656 1 33.62 13 ALA B N 1
ATOM 1548 C CA . ALA B 1 13 ? 4.371 2.209 -23.797 1 33.62 13 ALA B CA 1
ATOM 1549 C C . ALA B 1 13 ? 3.209 2.955 -23.141 1 33.62 13 ALA B C 1
ATOM 1551 O O . ALA B 1 13 ? 3.42 3.854 -22.328 1 33.62 13 ALA B O 1
ATOM 1552 N N . VAL B 1 14 ? 2.148 3.332 -23.781 1 36.34 14 VAL B N 1
ATOM 1553 C CA . VAL B 1 14 ? 0.927 3.744 -23.109 1 36.34 14 VAL B CA 1
ATOM 1554 C C . VAL B 1 14 ? 0.687 2.852 -21.891 1 36.34 14 VAL B C 1
ATOM 1556 O O . VAL B 1 14 ? 0.458 1.647 -22.031 1 36.34 14 VAL B O 1
ATOM 1559 N N . ALA B 1 15 ? 1.333 3.023 -20.906 1 41.16 15 ALA B N 1
ATOM 1560 C CA . ALA B 1 15 ? 1.06 2.25 -19.703 1 41.16 15 ALA B CA 1
ATOM 1561 C C . ALA B 1 15 ? -0.438 2.191 -19.422 1 41.16 15 ALA B C 1
ATOM 1563 O O . ALA B 1 15 ? -1.038 3.188 -19.016 1 41.16 15 ALA B O 1
ATOM 1564 N N . PHE B 1 16 ? -1.363 1.696 -20.188 1 48.25 16 PHE B N 1
ATOM 1565 C CA . PHE B 1 16 ? -2.76 1.501 -19.812 1 48.25 16 PHE B CA 1
ATOM 1566 C C . PHE B 1 16 ? -2.871 0.833 -18.453 1 48.25 16 PHE B C 1
ATOM 1568 O O . PHE B 1 16 ? -2.459 -0.317 -18.281 1 48.25 16 PHE B O 1
ATOM 1575 N N . GLY B 1 17 ? -2.699 1.587 -17.5 1 69.56 17 GLY B N 1
ATOM 1576 C CA . GLY B 1 17 ? -2.949 1.095 -16.141 1 69.56 17 GLY B CA 1
ATOM 1577 C C . GLY B 1 17 ? -4.254 0.328 -16.031 1 69.56 17 GLY B C 1
ATOM 1578 O O . GLY B 1 17 ? -5.23 0.646 -16.703 1 69.56 17 GLY B O 1
ATOM 1579 N N . ALA B 1 18 ? -4.344 -0.964 -15.523 1 88.44 18 ALA B N 1
ATOM 1580 C CA . ALA B 1 18 ? -5.551 -1.718 -15.203 1 88.44 18 ALA B CA 1
ATOM 1581 C C . ALA B 1 18 ? -6.547 -0.855 -14.438 1 88.44 18 ALA B C 1
ATOM 1583 O O . ALA B 1 18 ? -6.156 0.078 -13.727 1 88.44 18 ALA B O 1
ATOM 1584 N N . PRO B 1 19 ? -7.828 -1.015 -14.758 1 91.25 19 PRO B N 1
ATOM 1585 C CA . PRO B 1 19 ? -8.836 -0.218 -14.055 1 91.25 19 PRO B CA 1
ATOM 1586 C C . PRO B 1 19 ? -8.836 -0.46 -12.547 1 91.25 19 PRO B C 1
ATOM 1588 O O . PRO B 1 19 ? -8.336 -1.492 -12.078 1 91.25 19 PRO B O 1
ATOM 1591 N N . VAL B 1 20 ? -9.406 0.462 -11.852 1 94 20 VAL B N 1
ATOM 1592 C CA . VAL B 1 20 ? -9.641 0.273 -10.422 1 94 20 VAL B CA 1
ATOM 1593 C C . VAL B 1 20 ? -10.625 -0.876 -10.203 1 94 20 VAL B C 1
ATOM 1595 O O . VAL B 1 20 ? -11.703 -0.901 -10.805 1 94 20 VAL B O 1
ATOM 1598 N N . PRO B 1 21 ? -10.273 -1.83 -9.359 1 97 21 PRO B N 1
ATOM 1599 C CA . PRO B 1 21 ? -11.211 -2.92 -9.07 1 97 21 PRO B CA 1
ATOM 1600 C C . PRO B 1 21 ? -12.516 -2.428 -8.453 1 97 21 PRO B C 1
ATOM 1602 O O . PRO B 1 21 ? -12.523 -1.412 -7.75 1 97 21 PRO B O 1
ATOM 1605 N N . ASP B 1 22 ? -13.555 -3.236 -8.648 1 94.88 22 ASP B N 1
ATOM 1606 C CA . ASP B 1 22 ? -14.867 -2.836 -8.141 1 94.88 22 ASP B CA 1
ATOM 1607 C C . ASP B 1 22 ? -15.281 -3.701 -6.953 1 94.88 22 ASP B C 1
ATOM 1609 O O . ASP B 1 22 ? -16.406 -3.6 -6.465 1 94.88 22 ASP B O 1
ATOM 1613 N N . GLY B 1 23 ? -14.492 -4.586 -6.59 1 95.88 23 GLY B N 1
ATOM 1614 C CA . GLY B 1 23 ? -14.758 -5.41 -5.422 1 95.88 23 GLY B CA 1
ATOM 1615 C C . GLY B 1 23 ? -15.375 -6.75 -5.766 1 95.88 23 GLY B C 1
ATOM 1616 O O . GLY B 1 23 ? -15.641 -7.566 -4.879 1 95.88 23 GLY B O 1
ATOM 1617 N N . THR B 1 24 ? -15.477 -7.055 -7.086 1 96.81 24 THR B N 1
ATOM 1618 C CA . THR B 1 24 ? -16.094 -8.312 -7.488 1 96.81 24 THR B CA 1
ATOM 1619 C C . THR B 1 24 ? -15.039 -9.398 -7.672 1 96.81 24 THR B C 1
ATOM 1621 O O . THR B 1 24 ? -13.891 -9.102 -7.988 1 96.81 24 THR B O 1
ATOM 1624 N N . TRP B 1 25 ? -15.453 -10.703 -7.461 1 97.88 25 TRP B N 1
ATOM 1625 C CA . TRP B 1 25 ? -14.609 -11.883 -7.641 1 97.88 25 TRP B CA 1
ATOM 1626 C C . TRP B 1 25 ? -15.07 -12.703 -8.844 1 97.88 25 TRP B C 1
ATOM 1628 O O . TRP B 1 25 ? -16.266 -12.867 -9.07 1 97.88 25 TRP B O 1
ATOM 1638 N N . PRO B 1 26 ? -14.203 -13.227 -9.508 1 98.31 26 PRO B N 1
ATOM 1639 C CA . PRO B 1 26 ? -14.602 -14.008 -10.688 1 98.31 26 PRO B CA 1
ATOM 1640 C C . PRO B 1 26 ? -15.164 -15.375 -10.32 1 98.31 26 PRO B C 1
ATOM 1642 O O . PRO B 1 26 ? -14.875 -15.898 -9.234 1 98.31 26 PRO B O 1
ATOM 1645 N N . THR B 1 27 ? -15.859 -15.945 -11.367 1 98.44 27 THR B N 1
ATOM 1646 C CA . THR B 1 27 ? -16.359 -17.312 -11.258 1 98.44 27 THR B CA 1
ATOM 1647 C C . THR B 1 27 ? -15.391 -18.297 -11.891 1 98.44 27 THR B C 1
ATOM 1649 O O . THR B 1 27 ? -14.945 -18.094 -13.023 1 98.44 27 THR B O 1
ATOM 1652 N N . SER B 1 28 ? -15.141 -19.297 -11.18 1 98.75 28 SER B N 1
ATOM 1653 C CA . SER B 1 28 ? -14.227 -20.328 -11.688 1 98.75 28 SER B CA 1
ATOM 1654 C C . SER B 1 28 ? -14.836 -21.062 -12.867 1 98.75 28 SER B C 1
ATOM 1656 O O . SER B 1 28 ? -16.016 -21.406 -12.852 1 98.75 28 SER B O 1
ATOM 1658 N N . GLN B 1 29 ? -13.984 -21.391 -13.766 1 98.81 29 GLN B N 1
ATOM 1659 C CA . GLN B 1 29 ? -14.438 -22.109 -14.961 1 98.81 29 GLN B CA 1
ATOM 1660 C C . GLN B 1 29 ? -14.023 -23.578 -14.922 1 98.81 29 GLN B C 1
ATOM 1662 O O . GLN B 1 29 ? -14.023 -24.25 -15.953 1 98.81 29 GLN B O 1
ATOM 1667 N N . GLY B 1 30 ? -13.539 -24.078 -13.789 1 98.75 30 GLY B N 1
ATOM 1668 C CA . GLY B 1 30 ? -13.086 -25.453 -13.586 1 98.75 30 GLY B CA 1
ATOM 1669 C C . GLY B 1 30 ? -12.008 -25.562 -12.523 1 98.75 30 GLY B C 1
ATOM 1670 O O . GLY B 1 30 ? -11.609 -24.578 -11.922 1 98.75 30 GLY B O 1
ATOM 1671 N N . ASN B 1 31 ? -11.633 -26.859 -12.367 1 98.56 31 ASN B N 1
ATOM 1672 C CA . ASN B 1 31 ? -10.625 -27.109 -11.344 1 98.56 31 ASN B CA 1
ATOM 1673 C C . ASN B 1 31 ? -9.516 -28.016 -11.875 1 98.56 31 ASN B C 1
ATOM 1675 O O . ASN B 1 31 ? -9.781 -28.984 -12.578 1 98.56 31 ASN B O 1
ATOM 1679 N N . VAL B 1 32 ? -8.305 -27.641 -11.578 1 98.81 32 VAL B N 1
ATOM 1680 C CA . VAL B 1 32 ? -7.121 -28.453 -11.852 1 98.81 32 VAL B CA 1
ATOM 1681 C C . VAL B 1 32 ? -6.27 -28.562 -10.586 1 98.81 32 VAL B C 1
ATOM 1683 O O . VAL B 1 32 ? -5.922 -27.547 -9.977 1 98.81 32 VAL B O 1
ATOM 1686 N N . SER B 1 33 ? -6.008 -29.766 -10.211 1 98.31 33 SER B N 1
ATOM 1687 C CA . SER B 1 33 ? -5.148 -29.984 -9.047 1 98.31 33 SER B CA 1
ATOM 1688 C C . SER B 1 33 ? -3.844 -30.672 -9.445 1 98.31 33 SER B C 1
ATOM 1690 O O . SER B 1 33 ? -3.852 -31.688 -10.141 1 98.31 33 SER B O 1
ATOM 1692 N N . TYR B 1 34 ? -2.762 -30.078 -8.977 1 98.19 34 TYR B N 1
ATOM 1693 C CA . TYR B 1 34 ? -1.442 -30.609 -9.312 1 98.19 34 TYR B CA 1
ATOM 1694 C C . TYR B 1 34 ? -0.875 -31.422 -8.156 1 98.19 34 TYR B C 1
ATOM 1696 O O . TYR B 1 34 ? -1.177 -31.156 -6.988 1 98.19 34 TYR B O 1
ATOM 1704 N N . THR B 1 35 ? -0.01 -32.406 -8.492 1 97.19 35 THR B N 1
ATOM 1705 C CA . THR B 1 35 ? 0.684 -33.188 -7.48 1 97.19 35 THR B CA 1
ATOM 1706 C C . THR B 1 35 ? 2.094 -32.656 -7.25 1 97.19 35 THR B C 1
ATOM 1708 O O . THR B 1 35 ? 2.836 -33.188 -6.422 1 97.19 35 THR B O 1
ATOM 1711 N N . GLU B 1 36 ? 2.471 -31.688 -8.031 1 96.69 36 GLU B N 1
ATOM 1712 C CA . GLU B 1 36 ? 3.717 -30.938 -7.91 1 96.69 36 GLU B CA 1
ATOM 1713 C C . GLU B 1 36 ? 3.562 -29.516 -8.453 1 96.69 36 GLU B C 1
ATOM 1715 O O . GLU B 1 36 ? 2.572 -29.203 -9.109 1 96.69 36 GLU B O 1
ATOM 1720 N N . VAL B 1 37 ? 4.512 -28.688 -8.211 1 97.31 37 VAL B N 1
ATOM 1721 C CA . VAL B 1 37 ? 4.469 -27.312 -8.68 1 97.31 37 VAL B CA 1
ATOM 1722 C C . VAL B 1 37 ? 4.465 -27.281 -10.211 1 97.31 37 VAL B C 1
ATOM 1724 O O . VAL B 1 37 ? 5.184 -28.047 -10.852 1 97.31 37 VAL B O 1
ATOM 1727 N N . TYR B 1 38 ? 3.674 -26.5 -10.797 1 98.5 38 TYR B N 1
ATOM 1728 C CA . TYR B 1 38 ? 3.725 -26.281 -12.242 1 98.5 38 TYR B CA 1
ATOM 1729 C C . TYR B 1 38 ? 4.668 -25.141 -12.594 1 98.5 38 TYR B C 1
ATOM 1731 O O . TYR B 1 38 ? 4.453 -24 -12.172 1 98.5 38 TYR B O 1
ATOM 1739 N N . VAL B 1 39 ? 5.637 -25.453 -13.336 1 98.75 39 VAL B N 1
ATOM 1740 C CA . VAL B 1 39 ? 6.629 -24.438 -13.695 1 98.75 39 VAL B CA 1
ATOM 1741 C C . VAL B 1 39 ? 6.254 -23.797 -15.023 1 98.75 39 VAL B C 1
ATOM 1743 O O . VAL B 1 39 ? 6.105 -24.469 -16.031 1 98.75 39 VAL B O 1
ATOM 1746 N N . VAL B 1 40 ? 6 -22.5 -14.992 1 98.94 40 VAL B N 1
ATOM 1747 C CA . VAL B 1 40 ? 5.906 -21.719 -16.219 1 98.94 40 VAL B CA 1
ATOM 1748 C C . VAL B 1 40 ? 7.301 -21.281 -16.656 1 98.94 40 VAL B C 1
ATOM 1750 O O . VAL B 1 40 ? 7.898 -20.391 -16.031 1 98.94 40 VAL B O 1
ATOM 1753 N N . LYS B 1 41 ? 7.758 -21.859 -17.719 1 98.69 41 LYS B N 1
ATOM 1754 C CA . LYS B 1 41 ? 9.148 -21.672 -18.109 1 98.69 41 LYS B CA 1
ATOM 1755 C C . LYS B 1 41 ? 9.391 -20.266 -18.641 1 98.69 41 LYS B C 1
ATOM 1757 O O . LYS B 1 41 ? 8.461 -19.594 -19.078 1 98.69 41 LYS B O 1
ATOM 1762 N N . ALA B 1 42 ? 10.664 -19.938 -18.594 1 98.62 42 ALA B N 1
ATOM 1763 C CA . ALA B 1 42 ? 11.07 -18.594 -19.016 1 98.62 42 ALA B CA 1
ATOM 1764 C C . ALA B 1 42 ? 10.523 -18.266 -20.391 1 98.62 42 ALA B C 1
ATOM 1766 O O . ALA B 1 42 ? 10.633 -19.078 -21.328 1 98.62 42 ALA B O 1
ATOM 1767 N N . GLY B 1 43 ? 9.852 -17.156 -20.484 1 97.62 43 GLY B N 1
ATOM 1768 C CA . GLY B 1 43 ? 9.375 -16.672 -21.75 1 97.62 43 GLY B CA 1
ATOM 1769 C C . GLY B 1 43 ? 8.023 -17.25 -22.141 1 97.62 43 GLY B C 1
ATOM 1770 O O . GLY B 1 43 ? 7.418 -16.812 -23.125 1 97.62 43 GLY B O 1
ATOM 1771 N N . GLU B 1 44 ? 7.473 -18.156 -21.422 1 98.69 44 GLU B N 1
ATOM 1772 C CA . GLU B 1 44 ? 6.195 -18.781 -21.734 1 98.69 44 GLU B CA 1
ATOM 1773 C C . GLU B 1 44 ? 5.031 -18 -21.141 1 98.69 44 GLU B C 1
ATOM 1775 O O . GLU B 1 44 ? 5.215 -17.234 -20.188 1 98.69 44 GLU B O 1
ATOM 1780 N N . VAL B 1 45 ? 3.953 -18.141 -21.828 1 98.88 45 VAL B N 1
ATOM 1781 C CA . VAL B 1 45 ? 2.693 -17.641 -21.297 1 98.88 45 VAL B CA 1
ATOM 1782 C C . VAL B 1 45 ? 1.773 -18.812 -20.938 1 98.88 45 VAL B C 1
ATOM 1784 O O . VAL B 1 45 ? 1.461 -19.641 -21.797 1 98.88 45 VAL B O 1
ATOM 1787 N N . PHE B 1 46 ? 1.435 -18.938 -19.703 1 98.94 46 PHE B N 1
ATOM 1788 C CA . PHE B 1 46 ? 0.402 -19.875 -19.25 1 98.94 46 PHE B CA 1
ATOM 1789 C C . PHE B 1 46 ? -0.929 -19.156 -19.062 1 98.94 46 PHE B C 1
ATOM 1791 O O . PHE B 1 46 ? -1.054 -18.297 -18.188 1 98.94 46 PHE B O 1
ATOM 1798 N N . ASP B 1 47 ? -1.857 -19.484 -19.859 1 98.94 47 ASP B N 1
ATOM 1799 C CA . ASP B 1 47 ? -3.223 -18.984 -19.719 1 98.94 47 ASP B CA 1
ATOM 1800 C C . ASP B 1 47 ? -4.137 -20.047 -19.109 1 98.94 47 ASP B C 1
ATOM 1802 O O . ASP B 1 47 ? -4.457 -21.031 -19.766 1 98.94 47 ASP B O 1
ATOM 1806 N N . GLY B 1 48 ? -4.586 -19.812 -17.906 1 98.94 48 GLY B N 1
ATOM 1807 C CA . GLY B 1 48 ? -5.305 -20.828 -17.156 1 98.94 48 GLY B CA 1
ATOM 1808 C C . GLY B 1 48 ? -6.793 -20.859 -17.453 1 98.94 48 GLY B C 1
ATOM 1809 O O . GLY B 1 48 ? -7.523 -21.703 -16.922 1 98.94 48 GLY B O 1
ATOM 1810 N N . GLY B 1 49 ? -7.293 -19.891 -18.188 1 98.88 49 GLY B N 1
ATOM 1811 C CA . GLY B 1 49 ? -8.688 -19.891 -18.594 1 98.88 49 GLY B CA 1
ATOM 1812 C C . GLY B 1 49 ? -9.648 -19.625 -17.453 1 98.88 49 GLY B C 1
ATOM 1813 O O . GLY B 1 49 ? -10.781 -20.109 -17.453 1 98.88 49 GLY B O 1
ATOM 1814 N N . MET B 1 50 ? -9.156 -19.047 -16.422 1 98.88 50 MET B N 1
ATOM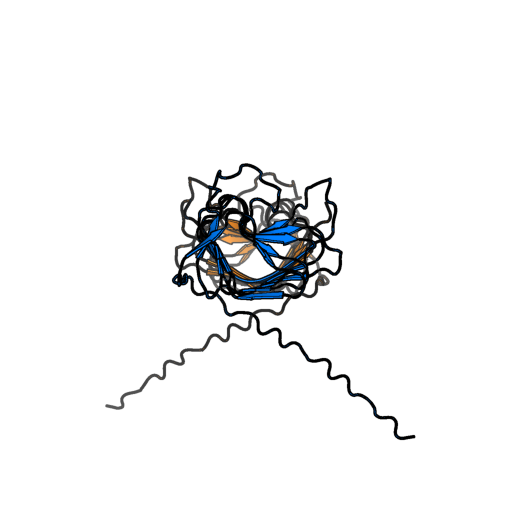 1815 C CA . MET B 1 50 ? -9.906 -18.688 -15.227 1 98.88 50 MET B CA 1
ATOM 1816 C C . MET B 1 50 ? -10.359 -19.922 -14.477 1 98.88 50 MET B C 1
ATOM 1818 O O . MET B 1 50 ? -11.367 -19.891 -13.766 1 98.88 50 MET B O 1
ATOM 1822 N N . LYS B 1 51 ? -9.688 -20.984 -14.656 1 98.94 51 LYS B N 1
ATOM 1823 C CA . LYS B 1 51 ? -9.914 -22.141 -13.789 1 98.94 51 LYS B CA 1
ATOM 1824 C C . LYS B 1 51 ? -9.234 -21.953 -12.438 1 98.94 51 LYS B C 1
ATOM 1826 O O . LYS B 1 51 ? -8.352 -21.109 -12.289 1 98.94 51 LYS B O 1
ATOM 1831 N N . THR B 1 52 ? -9.688 -22.797 -11.484 1 98.88 52 THR B N 1
ATOM 1832 C CA . THR B 1 52 ? -9.047 -22.875 -10.18 1 98.88 52 THR B CA 1
ATOM 1833 C C . THR B 1 52 ? -7.93 -23.922 -10.188 1 98.88 52 THR B C 1
ATOM 1835 O O . THR B 1 52 ? -8.148 -25.062 -10.594 1 98.88 52 THR B O 1
ATOM 1838 N N . TYR B 1 53 ? -6.781 -23.5 -9.797 1 98.88 53 TYR B N 1
ATOM 1839 C CA . TYR B 1 53 ? -5.621 -24.391 -9.695 1 98.88 53 TYR B CA 1
ATOM 1840 C C . TYR B 1 53 ? -5.168 -24.516 -8.242 1 98.88 53 TYR B C 1
ATOM 1842 O O . TYR B 1 53 ? -5.066 -23.516 -7.523 1 98.88 53 TYR B O 1
ATOM 1850 N N . ASP B 1 54 ? -4.934 -25.719 -7.867 1 98.19 54 ASP B N 1
ATOM 1851 C CA . ASP B 1 54 ? -4.418 -25.953 -6.52 1 98.19 54 ASP B CA 1
ATOM 1852 C C . ASP B 1 54 ? -3.578 -27.234 -6.465 1 98.19 54 ASP B C 1
ATOM 1854 O O . ASP B 1 54 ? -3.072 -27.688 -7.492 1 98.19 54 ASP B O 1
ATOM 1858 N N . ARG B 1 55 ? -3.225 -27.672 -5.184 1 97.75 55 ARG B N 1
ATOM 1859 C CA . ARG B 1 55 ? -2.422 -28.875 -4.977 1 97.75 55 ARG B CA 1
ATOM 1860 C C . ARG B 1 55 ? -3.271 -30.016 -4.426 1 97.75 55 ARG B C 1
ATOM 1862 O O . ARG B 1 55 ? -4.105 -29.797 -3.543 1 97.75 55 ARG B O 1
ATOM 1869 N N . SER B 1 56 ? -3.072 -31.172 -5.016 1 96.25 56 SER B N 1
ATOM 1870 C CA . SER B 1 56 ? -3.824 -32.344 -4.531 1 96.25 56 SER B CA 1
ATOM 1871 C C . SER B 1 56 ? -3.162 -32.938 -3.303 1 96.25 56 SER B C 1
ATOM 1873 O O . SER B 1 56 ? -3.812 -33.656 -2.527 1 96.25 56 SER B O 1
ATOM 1875 N N . ASP B 1 57 ? -1.921 -32.594 -3.098 1 93.81 57 ASP B N 1
ATOM 1876 C CA . ASP B 1 57 ? -1.11 -33.281 -2.09 1 93.81 57 ASP B CA 1
ATOM 1877 C C . ASP B 1 57 ? -0.755 -32.312 -0.944 1 93.81 57 ASP B C 1
ATOM 1879 O O . ASP B 1 57 ? -0 -32.688 -0.041 1 93.81 57 ASP B O 1
ATOM 1883 N N . ILE B 1 58 ? -1.271 -31.141 -0.973 1 91.94 58 ILE B N 1
ATOM 1884 C CA . ILE B 1 58 ? -0.921 -30.109 0.011 1 91.94 58 ILE B CA 1
ATOM 1885 C C . ILE B 1 58 ? -2.191 -29.469 0.566 1 91.94 58 ILE B C 1
ATOM 1887 O O . ILE B 1 58 ? -3.15 -29.234 -0.174 1 91.94 58 ILE B O 1
ATOM 1891 N N . THR B 1 59 ? -2.205 -29.297 1.817 1 90.06 59 THR B N 1
ATOM 1892 C CA . THR B 1 59 ? -3.209 -28.469 2.461 1 90.06 59 THR B CA 1
ATOM 1893 C C . THR B 1 59 ? -2.551 -27.281 3.178 1 90.06 59 THR B C 1
ATOM 1895 O O . THR B 1 59 ? -1.387 -27.359 3.572 1 90.06 59 THR B O 1
ATOM 1898 N N . CYS B 1 60 ? -3.258 -26.281 3.322 1 92.06 60 CYS B N 1
ATOM 1899 C CA . CYS B 1 60 ? -2.746 -25.109 4.004 1 92.06 60 CYS B CA 1
ATOM 1900 C C . CYS B 1 60 ? -2.451 -25.406 5.469 1 92.06 60 CYS B C 1
ATOM 1902 O O . CYS B 1 60 ? -3.309 -25.922 6.184 1 92.06 60 CYS B O 1
ATOM 1904 N N . LEU B 1 61 ? -1.306 -25.016 5.906 1 90 61 LEU B N 1
ATOM 1905 C CA . LEU B 1 61 ? -0.911 -25.188 7.301 1 90 61 LEU B CA 1
ATOM 1906 C C . LEU B 1 61 ? -0.68 -23.828 7.965 1 90 61 LEU B C 1
ATOM 1908 O O . LEU B 1 61 ? 0.103 -23.719 8.914 1 90 61 LEU B O 1
ATOM 1912 N N . GLY B 1 62 ? -1.221 -22.828 7.371 1 88.38 62 GLY B N 1
ATOM 1913 C CA . GLY B 1 62 ? -1.136 -21.5 7.934 1 88.38 62 GLY B CA 1
ATOM 1914 C C . GLY B 1 62 ? 0.23 -20.859 7.754 1 88.38 62 GLY B C 1
ATOM 1915 O O . GLY B 1 62 ? 0.764 -20.828 6.645 1 88.38 62 GLY B O 1
ATOM 1916 N N . GLN B 1 63 ? 0.861 -20.406 8.867 1 84.56 63 GLN B N 1
ATOM 1917 C CA . GLN B 1 63 ? 2.082 -19.609 8.789 1 84.56 63 GLN B CA 1
ATOM 1918 C C . GLN B 1 63 ? 3.32 -20.484 8.961 1 84.56 63 GLN B C 1
ATOM 1920 O O . GLN B 1 63 ? 4.41 -19.969 9.25 1 84.56 63 GLN B O 1
ATOM 1925 N N . THR B 1 64 ? 3.098 -21.734 8.758 1 81.62 64 THR B N 1
ATOM 1926 C CA . THR B 1 64 ? 4.273 -22.609 8.758 1 81.62 64 THR B CA 1
ATOM 1927 C C . THR B 1 64 ? 5.145 -22.328 7.539 1 81.62 64 THR B C 1
ATOM 1929 O O . THR B 1 64 ? 4.676 -22.391 6.402 1 81.62 64 THR B O 1
ATOM 1932 N N . GLU B 1 65 ? 6.41 -21.938 7.898 1 71.06 65 GLU B N 1
ATOM 1933 C CA . GLU B 1 65 ? 7.309 -21.531 6.82 1 71.06 65 GLU B CA 1
ATOM 1934 C C . GLU B 1 65 ? 7.578 -22.672 5.859 1 71.06 65 GLU B C 1
ATOM 1936 O O . GLU B 1 65 ? 7.891 -23.797 6.289 1 71.06 65 GLU B O 1
ATOM 1941 N N . SER B 1 66 ? 7.105 -22.469 4.668 1 64.81 66 SER B N 1
ATOM 1942 C CA . SER B 1 66 ? 7.41 -23.406 3.588 1 64.81 66 SER B CA 1
ATOM 1943 C C . SER B 1 66 ? 8.148 -22.719 2.447 1 64.81 66 SER B C 1
ATOM 1945 O O . SER B 1 66 ? 7.551 -22.406 1.418 1 64.81 66 SER B O 1
ATOM 1947 N N . ASN B 1 67 ? 9.359 -22.188 2.725 1 64.62 67 ASN B N 1
ATOM 1948 C CA . ASN B 1 67 ? 10.07 -21.266 1.863 1 64.62 67 ASN B CA 1
ATOM 1949 C C . ASN B 1 67 ? 10.383 -21.875 0.503 1 64.62 67 ASN B C 1
ATOM 1951 O O . ASN B 1 67 ? 10.898 -21.203 -0.388 1 64.62 67 ASN B O 1
ATOM 1955 N N . GLY B 1 68 ? 9.922 -23 0.288 1 78.38 68 GLY B N 1
ATOM 1956 C CA . GLY B 1 68 ? 10.359 -23.578 -0.972 1 78.38 68 GLY B CA 1
ATOM 1957 C C . GLY B 1 68 ? 9.32 -23.469 -2.07 1 78.38 68 GLY B C 1
ATOM 1958 O O . GLY B 1 68 ? 8.117 -23.578 -1.808 1 78.38 68 GLY B O 1
ATOM 1959 N N . SER B 1 69 ? 9.789 -23.203 -3.248 1 87.19 69 SER B N 1
ATOM 1960 C CA . SER B 1 69 ? 8.93 -23.109 -4.422 1 87.19 69 SER B CA 1
ATOM 1961 C C . SER B 1 69 ? 8.195 -24.422 -4.688 1 87.19 69 SER B C 1
ATOM 1963 O O . SER B 1 69 ? 7.156 -24.438 -5.348 1 87.19 69 SER B O 1
ATOM 1965 N N . SER B 1 70 ? 8.656 -25.516 -4.082 1 90.5 70 SER B N 1
ATOM 1966 C CA . SER B 1 70 ? 8.07 -26.812 -4.371 1 90.5 70 SER B CA 1
ATOM 1967 C C . SER B 1 70 ? 6.688 -26.953 -3.74 1 90.5 70 SER B C 1
ATOM 1969 O O . SER B 1 70 ? 5.922 -27.844 -4.105 1 90.5 70 SER B O 1
ATOM 1971 N N . ASN B 1 71 ? 6.363 -26.062 -2.84 1 90.12 71 ASN B N 1
ATOM 1972 C CA . ASN B 1 71 ? 5.078 -26.156 -2.158 1 90.12 71 ASN B CA 1
ATOM 1973 C C . ASN B 1 71 ? 4.066 -25.172 -2.74 1 90.12 71 ASN B C 1
ATOM 1975 O O . ASN B 1 71 ? 2.945 -25.062 -2.242 1 90.12 71 ASN B O 1
ATOM 1979 N N . ALA B 1 72 ? 4.477 -24.547 -3.824 1 96.06 72 ALA B N 1
ATOM 1980 C CA . ALA B 1 72 ? 3.59 -23.594 -4.496 1 96.06 72 ALA B CA 1
ATOM 1981 C C . ALA B 1 72 ? 2.713 -24.312 -5.523 1 96.06 72 ALA B C 1
ATOM 1983 O O . ALA B 1 72 ? 2.936 -25.469 -5.84 1 96.06 72 ALA B O 1
ATOM 1984 N N . VAL B 1 73 ? 1.711 -23.641 -5.965 1 98.06 73 VAL B N 1
ATOM 1985 C CA . VAL B 1 73 ? 0.919 -24.141 -7.082 1 98.06 73 VAL B CA 1
ATOM 1986 C C . VAL B 1 73 ? 1.664 -23.906 -8.391 1 98.06 73 VAL B C 1
ATOM 1988 O 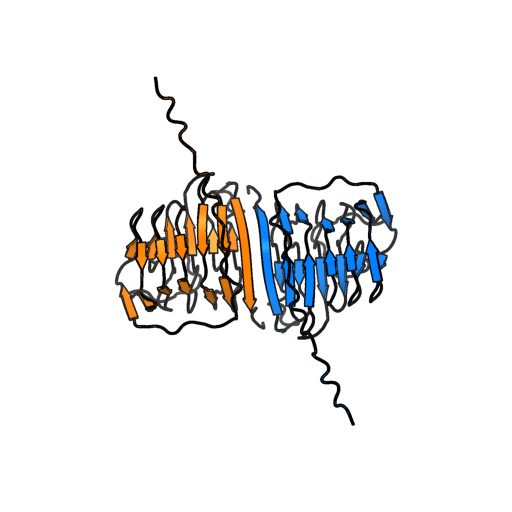O . VAL B 1 73 ? 1.805 -24.812 -9.211 1 98.06 73 VAL B O 1
ATOM 1991 N N . PHE B 1 74 ? 2.203 -22.641 -8.539 1 98.62 74 PHE B N 1
ATOM 1992 C CA . PHE B 1 74 ? 2.965 -22.281 -9.727 1 98.62 74 PHE B CA 1
ATOM 1993 C C . PHE B 1 74 ? 4.336 -21.734 -9.352 1 98.62 74 PHE B C 1
ATOM 1995 O O . PHE B 1 74 ? 4.477 -21.047 -8.344 1 98.62 74 PHE B O 1
ATOM 2002 N N . GLU B 1 75 ? 5.25 -22.062 -10.102 1 98.62 75 GLU B N 1
ATOM 2003 C CA . GLU B 1 75 ? 6.527 -21.359 -10.188 1 98.62 75 GLU B CA 1
ATOM 2004 C C . GLU B 1 75 ? 6.688 -20.688 -11.539 1 98.62 75 GLU B C 1
ATOM 2006 O O . GLU B 1 75 ? 6.566 -21.328 -12.586 1 98.62 75 GLU B O 1
ATOM 2011 N N . VAL B 1 76 ? 6.906 -19.406 -11.5 1 98.81 76 VAL B N 1
ATOM 2012 C CA . VAL B 1 76 ? 7 -18.625 -12.734 1 98.81 76 VAL B CA 1
ATOM 2013 C C . VAL B 1 76 ? 8.43 -18.141 -12.922 1 98.81 76 VAL B C 1
ATOM 2015 O O . VAL B 1 76 ? 8.977 -17.438 -12.07 1 98.81 76 VAL B O 1
ATOM 2018 N N . GLU B 1 77 ? 9.008 -18.516 -14.039 1 98.5 77 GLU B N 1
ATOM 2019 C CA . GLU B 1 77 ? 10.398 -18.156 -14.336 1 98.5 77 GLU B CA 1
ATOM 2020 C C . GLU B 1 77 ? 10.484 -16.766 -14.969 1 98.5 77 GLU B C 1
ATOM 2022 O O . GLU B 1 77 ? 9.469 -16.203 -15.367 1 98.5 77 GLU B O 1
ATOM 2027 N N . PRO B 1 78 ? 11.695 -16.281 -15.047 1 98.44 78 PRO B N 1
ATOM 2028 C CA . PRO B 1 78 ? 11.836 -14.914 -15.578 1 98.44 78 PRO B CA 1
ATOM 2029 C C . PRO B 1 78 ? 11.234 -14.758 -16.969 1 98.44 78 PRO B C 1
ATOM 2031 O O . PRO B 1 78 ? 11.359 -15.656 -17.812 1 98.44 78 PRO B O 1
ATOM 2034 N N . SER B 1 79 ? 10.508 -13.68 -17.234 1 98.5 79 SER B N 1
ATOM 2035 C CA . SER B 1 79 ? 9.922 -13.273 -18.516 1 98.5 79 SER B CA 1
ATOM 2036 C C . SER B 1 79 ? 8.711 -14.125 -18.859 1 98.5 79 SER B C 1
ATOM 2038 O O . SER B 1 79 ? 8.148 -13.992 -19.953 1 98.5 79 SER B O 1
ATOM 2040 N N . ALA B 1 80 ? 8.375 -14.984 -17.953 1 98.88 80 ALA B N 1
ATOM 2041 C CA . ALA B 1 80 ? 7.16 -15.758 -18.156 1 98.88 80 ALA B CA 1
ATOM 2042 C C . ALA B 1 80 ? 5.934 -15.008 -17.656 1 98.88 80 ALA B C 1
ATOM 2044 O O . ALA B 1 80 ? 6.062 -14.055 -16.875 1 98.88 80 ALA B O 1
ATOM 2045 N N . THR B 1 81 ? 4.777 -15.438 -18.172 1 98.94 81 THR B N 1
ATOM 2046 C CA . THR B 1 81 ? 3.51 -14.836 -17.766 1 98.94 81 THR B CA 1
ATOM 2047 C C . THR B 1 81 ? 2.527 -15.914 -17.297 1 98.94 81 THR B C 1
ATOM 2049 O O . THR B 1 81 ? 2.326 -16.922 -17.984 1 98.94 81 THR B O 1
ATOM 2052 N N . LEU B 1 82 ? 1.998 -15.766 -16.125 1 98.94 82 LEU B N 1
ATOM 2053 C CA . LEU B 1 82 ? 0.845 -16.5 -15.602 1 98.94 82 LEU B CA 1
ATOM 2054 C C . LEU B 1 82 ? -0.414 -15.641 -15.672 1 98.94 82 LEU B C 1
ATOM 2056 O O . LEU B 1 82 ? -0.461 -14.555 -15.086 1 98.94 82 LEU B O 1
ATOM 2060 N N . LYS B 1 83 ? -1.412 -16.125 -16.469 1 98.88 83 LYS B N 1
ATOM 2061 C CA . LYS B 1 83 ? -2.561 -15.234 -16.625 1 98.88 83 LYS B CA 1
ATOM 2062 C C . LYS B 1 83 ? -3.871 -16.016 -16.547 1 98.88 83 LYS B C 1
ATOM 2064 O O . LYS B 1 83 ? -3.926 -17.188 -16.922 1 98.88 83 LYS B O 1
ATOM 2069 N N . ASN B 1 84 ? -4.922 -15.367 -16.078 1 98.94 84 ASN B N 1
ATOM 2070 C CA . ASN B 1 84 ? -6.285 -15.891 -16.016 1 98.94 84 ASN B CA 1
ATOM 2071 C C . ASN B 1 84 ? -6.355 -17.172 -15.203 1 98.94 84 ASN B C 1
ATOM 2073 O O . ASN B 1 84 ? -6.852 -18.203 -15.688 1 98.94 84 ASN B O 1
ATOM 2077 N N . VAL B 1 85 ? -5.914 -17.016 -13.953 1 98.94 85 VAL B N 1
ATOM 2078 C CA . VAL B 1 85 ? -5.84 -18.156 -13.039 1 98.94 85 VAL B CA 1
ATOM 2079 C C . VAL B 1 85 ? -6.512 -17.797 -11.719 1 98.94 85 VAL B C 1
ATOM 2081 O O . VAL B 1 85 ? -6.332 -16.688 -11.203 1 98.94 85 VAL B O 1
ATOM 2084 N N . ILE B 1 86 ? -7.293 -18.734 -11.188 1 98.88 86 ILE B N 1
ATOM 2085 C CA . ILE B 1 86 ? -7.703 -18.672 -9.789 1 98.88 86 ILE B CA 1
ATOM 2086 C C . ILE B 1 86 ? -6.879 -19.672 -8.977 1 98.88 86 ILE B C 1
ATOM 2088 O O . ILE B 1 86 ? -6.723 -20.828 -9.375 1 98.88 86 ILE B O 1
ATOM 2092 N N . ILE B 1 87 ? -6.219 -19.203 -7.875 1 98.81 87 ILE B N 1
ATOM 2093 C CA . ILE B 1 87 ? -5.496 -20.094 -6.973 1 98.81 87 ILE B CA 1
ATOM 2094 C C . ILE B 1 87 ? -6.434 -20.578 -5.863 1 98.81 87 ILE B C 1
ATOM 2096 O O . ILE B 1 87 ? -6.965 -19.766 -5.102 1 98.81 87 ILE B O 1
ATOM 2100 N N . GLY B 1 88 ? -6.598 -21.828 -5.777 1 97.88 88 GLY B N 1
ATOM 2101 C CA . GLY B 1 88 ? -7.508 -22.422 -4.809 1 97.88 88 GLY B CA 1
ATOM 2102 C C . GLY B 1 88 ? -6.918 -22.5 -3.412 1 97.88 88 GLY B C 1
ATOM 2103 O O . GLY B 1 88 ? -5.789 -22.062 -3.182 1 97.88 88 GLY B O 1
ATOM 2104 N N . THR B 1 89 ? -7.633 -23.109 -2.512 1 94.94 89 THR B N 1
ATOM 2105 C CA . THR B 1 89 ? -7.34 -23.062 -1.083 1 94.94 89 THR B CA 1
ATOM 2106 C C . THR B 1 89 ? -6.254 -24.078 -0.725 1 94.94 89 THR B C 1
ATOM 2108 O O . THR B 1 89 ? -5.523 -23.891 0.251 1 94.94 89 THR B O 1
ATOM 2111 N N . ASN B 1 90 ? -6.176 -25.125 -1.518 1 93.62 90 ASN B N 1
ATOM 2112 C CA . ASN B 1 90 ? -5.195 -26.156 -1.2 1 93.62 90 ASN B CA 1
ATOM 2113 C C . ASN B 1 90 ? -3.812 -25.797 -1.738 1 93.62 90 ASN B C 1
ATOM 2115 O O . ASN B 1 90 ? -3.453 -26.188 -2.85 1 93.62 90 ASN B O 1
ATOM 2119 N N . GLN B 1 91 ? -3.051 -25.078 -0.924 1 90.5 91 GLN B N 1
ATOM 2120 C CA . GLN B 1 91 ? -1.675 -24.672 -1.189 1 90.5 91 GLN B CA 1
ATOM 2121 C C . GLN B 1 91 ? -0.994 -24.188 0.082 1 90.5 91 GLN B C 1
ATOM 2123 O O . GLN B 1 91 ? -1.663 -23.844 1.06 1 90.5 91 GLN B O 1
ATOM 2128 N N . MET B 1 92 ? 0.25 -24.297 0.058 1 90.44 92 MET B N 1
ATOM 2129 C CA . MET B 1 92 ? 1.021 -23.656 1.124 1 90.44 92 MET B CA 1
ATOM 2130 C C . MET B 1 92 ? 1.489 -22.266 0.705 1 90.44 92 MET B C 1
ATOM 2132 O O . MET B 1 92 ? 1.449 -21.328 1.501 1 90.44 92 MET B O 1
ATOM 2136 N N . GLU B 1 93 ? 1.961 -22.25 -0.53 1 92.38 93 GLU B N 1
ATOM 2137 C CA . GLU B 1 93 ? 2.289 -21.016 -1.235 1 92.38 93 GLU B CA 1
ATOM 2138 C C . GLU B 1 93 ? 1.524 -20.906 -2.553 1 92.38 93 GLU B C 1
ATOM 2140 O O . GLU B 1 93 ? 1.333 -21.906 -3.244 1 92.38 93 GLU B O 1
ATOM 2145 N N . GLY B 1 94 ? 1.096 -19.703 -2.881 1 96.06 94 GLY B N 1
ATOM 2146 C CA . GLY B 1 94 ? 0.369 -19.562 -4.133 1 96.06 94 GLY B CA 1
ATOM 2147 C C . GLY B 1 94 ? 1.267 -19.641 -5.355 1 96.06 94 GLY B C 1
ATOM 2148 O O . GLY B 1 94 ? 1.369 -20.688 -6 1 96.06 94 GLY B O 1
ATOM 2149 N N . VAL B 1 95 ? 1.98 -18.531 -5.578 1 98.31 95 VAL B N 1
ATOM 2150 C CA . VAL B 1 95 ? 2.848 -18.422 -6.746 1 98.31 95 VAL B CA 1
ATOM 2151 C C . VAL B 1 95 ? 4.242 -17.969 -6.309 1 98.31 95 VAL B C 1
ATOM 2153 O O . VAL B 1 95 ? 4.379 -17.078 -5.465 1 98.31 95 VAL B O 1
ATOM 2156 N N . HIS B 1 96 ? 5.227 -18.609 -6.809 1 97.25 96 HIS B N 1
ATOM 2157 C CA . HIS B 1 96 ? 6.605 -18.156 -6.672 1 97.25 96 HIS B CA 1
ATOM 2158 C C . HIS B 1 96 ? 7.125 -17.578 -7.977 1 97.25 96 HIS B C 1
ATOM 2160 O O . HIS B 1 96 ? 7.074 -18.234 -9.023 1 97.25 96 HIS B O 1
ATOM 2166 N N . CYS B 1 97 ? 7.512 -16.406 -7.949 1 97.81 97 CYS B N 1
ATOM 2167 C CA . CYS B 1 97 ? 8.281 -15.789 -9.031 1 97.81 97 CYS B CA 1
ATOM 2168 C C . CYS B 1 97 ? 9.773 -15.906 -8.773 1 97.81 97 CYS B C 1
ATOM 2170 O O . CYS B 1 97 ? 10.328 -15.195 -7.926 1 97.81 97 CYS B O 1
ATOM 2172 N N . GLU B 1 98 ? 10.398 -16.766 -9.531 1 95.19 98 GLU B N 1
ATOM 2173 C CA . GLU B 1 98 ? 11.812 -17.078 -9.297 1 95.19 98 GLU B CA 1
ATOM 2174 C C . GLU B 1 98 ? 12.711 -16.203 -10.172 1 95.19 98 GLU B C 1
ATOM 2176 O O . GLU B 1 98 ? 12.469 -16.047 -11.375 1 95.19 98 GLU B O 1
ATOM 2181 N N . MET B 1 99 ? 13.68 -15.625 -9.586 1 95.75 99 MET B N 1
ATOM 2182 C CA . MET B 1 99 ? 14.656 -14.742 -10.219 1 95.75 99 MET B CA 1
ATOM 2183 C C . MET B 1 99 ? 13.977 -13.5 -10.789 1 95.75 99 MET B C 1
ATOM 2185 O O . MET B 1 99 ? 14.477 -12.898 -11.734 1 95.75 99 MET B O 1
ATOM 2189 N N . SER B 1 100 ? 12.789 -13.141 -10.234 1 96.31 100 SER B N 1
ATOM 2190 C CA . SER B 1 100 ? 12.047 -11.93 -10.562 1 96.31 100 SER B CA 1
ATOM 2191 C C . SER B 1 100 ? 11.664 -11.891 -12.039 1 96.31 100 SER B C 1
ATOM 2193 O O . SER B 1 100 ? 11.516 -12.938 -12.672 1 96.31 100 SER B O 1
ATOM 2195 N N . ASP B 1 101 ? 11.18 -10.758 -12.586 1 98.12 101 ASP B N 1
ATOM 2196 C CA . ASP B 1 101 ? 10.852 -10.492 -13.984 1 98.12 101 ASP B CA 1
ATOM 2197 C C . ASP B 1 101 ? 9.641 -11.297 -14.43 1 98.12 101 ASP B C 1
ATOM 2199 O O . ASP B 1 101 ? 9.469 -11.57 -15.625 1 98.12 101 ASP B O 1
ATOM 2203 N N . CYS B 1 102 ? 8.859 -11.734 -13.531 1 98.75 102 CYS B N 1
ATOM 2204 C CA . CYS B 1 102 ? 7.629 -12.422 -13.914 1 98.75 102 CYS B CA 1
ATOM 2205 C C . CYS B 1 102 ? 6.496 -11.43 -14.141 1 98.75 102 CYS B C 1
ATOM 2207 O O . CYS B 1 102 ? 6.586 -10.273 -13.719 1 98.75 102 CYS B O 1
ATOM 2209 N N . THR B 1 103 ? 5.535 -11.883 -14.906 1 98.88 103 THR B N 1
ATOM 2210 C CA . THR B 1 103 ? 4.273 -11.164 -15.039 1 98.88 103 THR B CA 1
ATOM 2211 C C . THR B 1 103 ? 3.111 -12.023 -14.555 1 98.88 103 THR B C 1
ATOM 2213 O O . THR B 1 103 ? 2.914 -13.141 -15.031 1 98.88 103 THR B O 1
ATOM 2216 N N . ILE B 1 104 ? 2.41 -11.523 -13.57 1 98.94 104 ILE B N 1
ATOM 2217 C CA . ILE B 1 104 ? 1.189 -12.102 -13.016 1 98.94 104 ILE B CA 1
ATOM 2218 C C . ILE B 1 104 ? -0.017 -11.266 -13.445 1 98.94 104 ILE B C 1
ATOM 2220 O O . ILE B 1 104 ? -0.197 -10.141 -12.977 1 98.94 104 ILE B O 1
ATOM 2224 N N . GLU B 1 105 ? -0.813 -11.852 -14.367 1 98.88 105 GLU B N 1
ATOM 2225 C CA . GLU B 1 105 ? -1.891 -11.07 -14.961 1 98.88 105 GLU B CA 1
ATOM 2226 C C . GLU B 1 105 ? -3.252 -11.711 -14.688 1 98.88 105 GLU B C 1
ATOM 2228 O O . GLU B 1 105 ? -3.516 -12.828 -15.125 1 98.88 105 GLU B O 1
ATOM 2233 N N . ASN B 1 106 ? -4.109 -10.969 -13.984 1 98.75 106 ASN B N 1
ATOM 2234 C CA . ASN B 1 106 ? -5.465 -11.43 -13.711 1 98.75 106 ASN B CA 1
ATOM 2235 C C . ASN B 1 106 ? -5.465 -12.766 -12.969 1 98.75 106 ASN B C 1
ATOM 2237 O O . ASN B 1 106 ? -6.129 -13.711 -13.383 1 98.75 106 ASN B O 1
ATOM 2241 N N . VAL B 1 107 ? -4.648 -12.797 -11.898 1 98.94 107 VAL B N 1
ATOM 2242 C CA . VAL B 1 107 ? -4.594 -13.953 -11.023 1 98.94 107 VAL B CA 1
ATOM 2243 C C . VAL B 1 107 ? -5.305 -13.641 -9.703 1 98.94 107 VAL B C 1
ATOM 2245 O O . VAL B 1 107 ? -5.137 -12.555 -9.148 1 98.94 107 VAL B O 1
ATOM 2248 N N . TRP B 1 108 ? -6.145 -14.594 -9.258 1 98.88 108 TRP B N 1
ATOM 2249 C CA . TRP B 1 108 ? -7.027 -14.398 -8.109 1 98.88 108 TRP B CA 1
ATOM 2250 C C . TRP B 1 108 ? -6.793 -15.469 -7.051 1 98.88 108 TRP B C 1
ATOM 2252 O O . TRP B 1 108 ? -7.016 -16.656 -7.301 1 98.88 108 TRP B O 1
ATOM 2262 N N . TRP B 1 109 ? -6.242 -15.094 -5.898 1 98.81 109 TRP B N 1
ATOM 2263 C CA . TRP B 1 109 ? -6.051 -16.031 -4.793 1 98.81 109 TRP B CA 1
ATOM 2264 C C . TRP B 1 109 ? -7.285 -16.078 -3.896 1 98.81 109 TRP B C 1
ATOM 2266 O O . TRP B 1 109 ? -7.582 -15.109 -3.189 1 98.81 109 TRP B O 1
ATOM 2276 N N . GLU B 1 110 ? -7.934 -17.203 -3.889 1 97.69 110 GLU B N 1
ATOM 2277 C CA . GLU B 1 110 ? -9.227 -17.359 -3.223 1 97.69 110 GLU B CA 1
ATOM 2278 C C . GLU B 1 110 ? -9.07 -17.312 -1.705 1 97.69 110 GLU B C 1
ATOM 2280 O O . GLU B 1 110 ? -9.961 -16.844 -0.996 1 97.69 110 GLU B O 1
ATOM 2285 N N . ASP B 1 111 ? -8.07 -17.859 -1.227 1 97 111 ASP B N 1
ATOM 2286 C CA . ASP B 1 111 ? -7.742 -17.969 0.192 1 97 111 ASP B CA 1
ATOM 2287 C C . ASP B 1 111 ? -6.246 -18.188 0.397 1 97 111 ASP B C 1
ATOM 2289 O O . ASP B 1 111 ? -5.75 -19.312 0.316 1 97 111 ASP B O 1
ATOM 2293 N N . VAL B 1 112 ? -5.555 -17.031 0.708 1 96.88 112 VAL B N 1
ATOM 2294 C CA . VAL B 1 112 ? -4.098 -17.062 0.786 1 96.88 112 VAL B CA 1
ATOM 2295 C C . VAL B 1 112 ? -3.662 -17.828 2.037 1 96.88 112 VAL B C 1
ATOM 2297 O O . VAL B 1 112 ? -4.133 -17.531 3.141 1 96.88 112 VAL B O 1
ATOM 2300 N N . CYS B 1 113 ? -2.836 -18.797 1.883 1 95.06 113 CYS B N 1
ATOM 2301 C CA . CYS B 1 113 ? -2.312 -19.516 3.041 1 95.06 113 CYS B CA 1
ATOM 2302 C C . CYS B 1 113 ? -1.18 -18.734 3.697 1 95.06 113 CYS B C 1
ATOM 2304 O O . CYS B 1 113 ? -1.396 -18.031 4.684 1 95.06 113 CYS B O 1
ATOM 2306 N N . GLU B 1 114 ? -0 -18.797 3.168 1 92.38 114 GLU B N 1
ATOM 2307 C CA . GLU B 1 114 ? 1.095 -18.016 3.742 1 92.38 114 GLU B CA 1
ATOM 2308 C C . GLU B 1 114 ? 1.34 -16.734 2.945 1 92.38 114 GLU B C 1
ATOM 2310 O O . GLU B 1 114 ? 1.064 -15.641 3.43 1 92.38 114 GLU B O 1
ATOM 2315 N N . ASP B 1 115 ? 1.805 -16.953 1.696 1 93.81 115 ASP B N 1
ATOM 2316 C CA . ASP B 1 115 ? 1.99 -15.836 0.765 1 93.81 115 ASP B CA 1
ATOM 2317 C C . ASP B 1 115 ? 1.245 -16.094 -0.544 1 93.81 115 ASP B C 1
ATOM 2319 O O . ASP B 1 115 ? 1.319 -17.188 -1.106 1 93.81 115 ASP B O 1
ATOM 2323 N N . ALA B 1 116 ? 0.522 -15.102 -1.045 1 97.38 116 ALA B N 1
ATOM 2324 C CA . ALA B 1 116 ? -0.064 -15.227 -2.377 1 97.38 116 ALA B CA 1
ATOM 2325 C C . ALA B 1 116 ? 1.021 -15.32 -3.445 1 97.38 116 ALA B C 1
ATOM 2327 O O . ALA B 1 116 ? 1.026 -16.25 -4.254 1 97.38 116 ALA B O 1
ATOM 2328 N N . LEU B 1 117 ? 1.951 -14.391 -3.377 1 97.81 117 LEU B N 1
ATOM 2329 C CA . LEU B 1 117 ? 3.045 -14.289 -4.336 1 97.81 117 LEU B CA 1
ATOM 2330 C C . LEU B 1 117 ? 4.371 -14.031 -3.623 1 97.81 117 LEU B C 1
ATOM 2332 O O . LEU B 1 117 ? 4.488 -13.086 -2.846 1 97.81 117 LEU B O 1
ATOM 2336 N N . SER B 1 118 ? 5.32 -14.859 -3.857 1 95.69 118 SER B N 1
ATOM 2337 C CA . SER B 1 118 ? 6.688 -14.648 -3.396 1 95.69 118 SER B CA 1
ATOM 2338 C C . SER B 1 118 ? 7.621 -14.336 -4.562 1 95.69 118 SER B C 1
ATOM 2340 O O . SER B 1 118 ? 7.695 -15.094 -5.531 1 95.69 118 SER B O 1
ATOM 2342 N N . ILE B 1 119 ? 8.281 -13.266 -4.473 1 95.88 119 ILE B N 1
ATOM 2343 C CA . ILE B 1 119 ? 9.219 -12.852 -5.508 1 95.88 119 ILE B CA 1
ATOM 2344 C C . ILE B 1 119 ? 10.648 -12.953 -4.977 1 95.88 119 ILE B C 1
ATOM 2346 O O . ILE B 1 119 ? 10.992 -12.32 -3.973 1 95.88 119 ILE B O 1
ATOM 2350 N N . LYS B 1 120 ? 11.453 -13.672 -5.676 1 93.69 120 LYS B N 1
ATOM 2351 C CA . LYS B 1 120 ? 12.797 -13.969 -5.188 1 93.69 120 LYS B CA 1
ATOM 2352 C C . LYS B 1 120 ? 13.836 -13.742 -6.277 1 93.69 120 LYS B C 1
ATOM 2354 O O . LYS B 1 120 ? 13.531 -13.844 -7.465 1 93.69 120 LYS B O 1
ATOM 2359 N N . GLY B 1 121 ? 14.953 -13.43 -5.805 1 93 121 GLY B N 1
ATOM 2360 C CA . GLY B 1 121 ? 16.078 -13.336 -6.715 1 93 121 GLY B CA 1
ATOM 2361 C C . GLY B 1 121 ? 16.047 -12.094 -7.582 1 93 121 GLY B C 1
ATOM 2362 O O . GLY B 1 121 ? 15.602 -11.031 -7.137 1 93 121 GLY B O 1
ATOM 2363 N N . GLY B 1 122 ? 16.719 -12.258 -8.789 1 94.44 122 GLY B N 1
ATOM 2364 C CA . GLY B 1 122 ? 16.812 -11.133 -9.711 1 94.44 122 GLY B CA 1
ATOM 2365 C C . GLY B 1 122 ? 18 -10.242 -9.445 1 94.44 122 GLY B C 1
ATOM 2366 O O . GLY B 1 122 ? 19 -10.68 -8.859 1 94.44 122 GLY B O 1
ATOM 2367 N N . ASN B 1 123 ? 17.938 -9.078 -10.078 1 94.31 123 ASN B N 1
ATOM 2368 C CA . ASN B 1 123 ? 18.953 -8.047 -9.914 1 94.31 123 ASN B CA 1
ATOM 2369 C C . ASN B 1 123 ? 18.344 -6.652 -9.836 1 94.31 123 ASN B C 1
ATOM 2371 O O . ASN B 1 123 ? 17.109 -6.508 -9.852 1 94.31 123 ASN B O 1
ATOM 2375 N N . ALA B 1 124 ? 19.172 -5.652 -9.781 1 93.5 124 ALA B N 1
ATOM 2376 C CA . ALA B 1 124 ? 18.734 -4.289 -9.516 1 93.5 124 ALA B CA 1
ATOM 2377 C C . ALA B 1 124 ? 17.797 -3.785 -10.617 1 93.5 124 ALA B C 1
ATOM 2379 O O . ALA B 1 124 ? 16.953 -2.924 -10.383 1 93.5 124 ALA B O 1
ATOM 2380 N N . SER B 1 125 ? 17.844 -4.344 -11.859 1 96.88 125 SER B N 1
ATOM 2381 C CA . SER B 1 125 ? 17.047 -3.871 -12.992 1 96.88 125 SER B CA 1
ATOM 2382 C C . SER B 1 125 ? 15.789 -4.703 -13.164 1 96.88 125 SER B C 1
ATOM 2384 O O . SER B 1 125 ? 14.953 -4.395 -14.016 1 96.88 125 SER B O 1
ATOM 2386 N N . SER B 1 126 ? 15.641 -5.719 -12.336 1 97.38 126 SER B N 1
ATOM 2387 C CA . SER B 1 126 ? 14.5 -6.617 -12.469 1 97.38 126 SER B CA 1
ATOM 2388 C C . SER B 1 126 ? 13.188 -5.898 -12.156 1 97.38 126 SER B C 1
ATOM 2390 O O . SER B 1 126 ? 13.125 -5.078 -11.242 1 97.38 126 SER B O 1
ATOM 2392 N N . VAL B 1 127 ? 12.18 -6.234 -12.992 1 98.56 127 VAL B N 1
ATOM 2393 C CA . VAL B 1 127 ? 10.828 -5.73 -12.773 1 98.56 127 VAL B CA 1
ATOM 2394 C C . VAL B 1 127 ? 9.836 -6.887 -12.789 1 98.56 127 VAL B C 1
ATOM 2396 O O . VAL B 1 127 ? 9.742 -7.621 -13.781 1 98.56 127 VAL B O 1
ATOM 2399 N N . SER B 1 128 ? 9.156 -7.117 -11.695 1 98.62 128 SER B N 1
ATOM 2400 C CA . SER B 1 128 ? 8.039 -8.055 -11.609 1 98.62 128 SER B CA 1
ATOM 2401 C C . SER B 1 128 ? 6.703 -7.328 -11.578 1 98.62 128 SER B C 1
ATOM 2403 O O . SER B 1 128 ? 6.57 -6.297 -10.922 1 98.62 128 SER B O 1
ATOM 2405 N N . ARG B 1 129 ? 5.75 -7.859 -12.344 1 98.81 129 ARG B N 1
ATOM 2406 C CA . ARG B 1 129 ? 4.496 -7.133 -12.539 1 98.81 129 ARG B CA 1
ATOM 2407 C C . ARG B 1 129 ? 3.303 -7.98 -12.117 1 98.81 129 ARG B C 1
ATOM 2409 O O . ARG B 1 129 ? 3.205 -9.156 -12.484 1 98.81 129 ARG B O 1
ATOM 2416 N N . VAL B 1 130 ? 2.484 -7.398 -11.312 1 98.88 130 VAL B N 1
ATOM 2417 C CA . VAL B 1 130 ? 1.146 -7.898 -11.008 1 98.88 130 VAL B CA 1
ATOM 2418 C C . VAL B 1 130 ? 0.098 -6.973 -11.617 1 98.88 130 VAL B C 1
ATOM 2420 O O . VAL B 1 130 ? -0.03 -5.812 -11.219 1 98.88 130 VAL B O 1
ATOM 2423 N N . ILE B 1 131 ? -0.654 -7.469 -12.617 1 98.75 131 ILE B N 1
ATOM 2424 C CA . ILE B 1 131 ? -1.604 -6.652 -13.367 1 98.75 131 ILE B CA 1
ATOM 2425 C C . ILE B 1 131 ? -3.002 -7.258 -13.266 1 98.75 131 ILE B C 1
ATOM 2427 O O . ILE B 1 131 ? -3.254 -8.352 -13.781 1 98.75 131 ILE B O 1
ATOM 2431 N N . GLY B 1 132 ? -3.871 -6.539 -12.586 1 98.5 132 GLY B N 1
ATOM 2432 C CA . GLY B 1 132 ? -5.188 -7.102 -12.328 1 98.5 132 GLY B CA 1
ATOM 2433 C C . GLY B 1 132 ? -5.172 -8.195 -11.273 1 98.5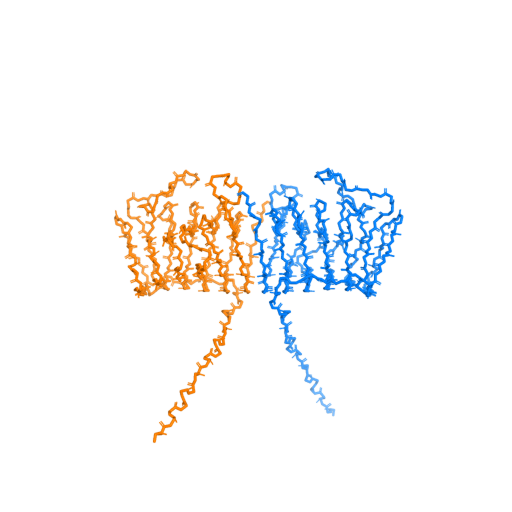 132 GLY B C 1
ATOM 2434 O O . GLY B 1 132 ? -4.129 -8.477 -10.68 1 98.5 132 GLY B O 1
ATOM 2435 N N . GLY B 1 133 ? -6.387 -8.703 -11 1 98.81 133 GLY B N 1
ATOM 2436 C CA . GLY B 1 133 ? -6.516 -9.805 -10.062 1 98.81 133 GLY B CA 1
ATOM 2437 C C . GLY B 1 133 ? -6.836 -9.352 -8.656 1 98.81 133 GLY B C 1
ATOM 2438 O O . GLY B 1 133 ? -7.293 -8.227 -8.445 1 98.81 133 GLY B O 1
ATOM 2439 N N . GLY B 1 134 ? -6.602 -10.336 -7.77 1 98.81 134 GLY B N 1
ATOM 2440 C CA . GLY B 1 134 ? -6.91 -10.039 -6.383 1 98.81 134 GLY B CA 1
ATOM 2441 C C . GLY B 1 134 ? -6.543 -11.164 -5.434 1 98.81 134 GLY B C 1
ATOM 2442 O O . GLY B 1 134 ? -6.238 -12.273 -5.871 1 98.81 134 GLY B O 1
ATOM 2443 N N . ALA B 1 135 ? -6.523 -10.828 -4.199 1 98.81 135 ALA B N 1
ATOM 2444 C CA . ALA B 1 135 ? -6.258 -11.797 -3.143 1 98.81 135 ALA B CA 1
ATOM 2445 C C . ALA B 1 135 ? -7.105 -11.508 -1.907 1 98.81 135 ALA B C 1
ATOM 2447 O O . ALA B 1 135 ? -7.379 -10.352 -1.59 1 98.81 135 ALA B O 1
ATOM 2448 N N . ARG B 1 136 ? -7.516 -12.555 -1.261 1 97.62 136 ARG B N 1
ATOM 2449 C CA . ARG B 1 136 ? -8.297 -12.312 -0.053 1 97.62 136 ARG B CA 1
ATOM 2450 C C . ARG B 1 136 ? -7.938 -13.305 1.045 1 97.62 136 ARG B C 1
ATOM 2452 O O . ARG B 1 136 ? -7.344 -14.352 0.771 1 97.62 136 ARG B O 1
ATOM 2459 N N . TYR B 1 137 ? -8.023 -12.945 2.262 1 95.88 137 TYR B N 1
ATOM 2460 C CA . TYR B 1 137 ? -7.938 -13.719 3.496 1 95.88 137 TYR B CA 1
ATOM 2461 C C . TYR B 1 137 ? -6.496 -14.109 3.795 1 95.88 137 TYR B C 1
ATOM 2463 O O . TYR B 1 137 ? -6.242 -15.188 4.348 1 95.88 137 TYR B O 1
ATOM 2471 N N . ALA B 1 138 ? -5.57 -13.25 3.404 1 94.69 138 ALA B N 1
ATOM 2472 C CA . ALA B 1 138 ? -4.18 -13.453 3.809 1 94.69 138 ALA B CA 1
ATOM 2473 C C . ALA B 1 138 ? -3.973 -13.062 5.27 1 94.69 138 ALA B C 1
ATOM 2475 O O . ALA B 1 138 ? -4.039 -11.875 5.617 1 94.69 138 ALA B O 1
ATOM 2476 N N . ASP B 1 139 ? -3.584 -14 6.055 1 91.44 139 ASP B N 1
ATOM 2477 C CA . ASP B 1 139 ? -3.338 -13.68 7.457 1 91.44 139 ASP B CA 1
ATOM 2478 C C . ASP B 1 139 ? -2.066 -12.844 7.613 1 91.44 139 ASP B C 1
ATOM 2480 O O . ASP B 1 139 ? -1.962 -12.031 8.531 1 91.44 139 ASP B O 1
ATOM 2484 N N . ASP B 1 140 ? -1.139 -13.148 6.711 1 89.62 140 ASP B N 1
ATOM 2485 C CA . ASP B 1 140 ? 0.107 -12.391 6.789 1 89.62 140 ASP B CA 1
ATOM 2486 C C . ASP B 1 140 ? 0.291 -11.516 5.551 1 89.62 140 ASP B C 1
ATOM 2488 O O . ASP B 1 140 ? -0.24 -10.398 5.492 1 89.62 140 ASP B O 1
ATOM 2492 N N . LYS B 1 141 ? 0.877 -12.055 4.406 1 91.69 141 LYS B N 1
ATOM 2493 C CA . LYS B 1 141 ? 1.197 -11.172 3.287 1 91.69 141 LYS B CA 1
ATOM 2494 C C . LYS B 1 141 ? 0.511 -11.641 2.006 1 91.69 141 LYS B C 1
ATOM 2496 O O . LYS B 1 141 ? 0.388 -12.844 1.765 1 91.69 141 LYS B O 1
ATOM 2501 N N . VAL B 1 142 ? 0.207 -10.672 1.253 1 97.25 142 VAL B N 1
ATOM 2502 C CA . VAL B 1 142 ? -0.203 -10.969 -0.116 1 97.25 142 VAL B CA 1
ATOM 2503 C C . VAL B 1 142 ? 1.029 -11.086 -1.011 1 97.25 142 VAL B C 1
ATOM 2505 O O . VAL B 1 142 ? 1.299 -12.148 -1.573 1 97.25 142 VAL B O 1
ATOM 2508 N N . VAL B 1 143 ? 1.896 -10.055 -1.02 1 97.44 143 VAL B N 1
ATOM 2509 C CA . VAL B 1 143 ? 3.123 -10.102 -1.808 1 97.44 143 VAL B CA 1
ATOM 2510 C C . VAL B 1 143 ? 4.336 -10.055 -0.88 1 97.44 143 VAL B C 1
ATOM 2512 O O . VAL B 1 143 ? 4.52 -9.086 -0.136 1 97.44 143 VAL B O 1
ATOM 2515 N N . GLN B 1 144 ? 5.086 -11.078 -0.942 1 94.62 144 GLN B N 1
ATOM 2516 C CA . GLN B 1 144 ? 6.391 -11.117 -0.291 1 94.62 144 GLN B CA 1
ATOM 2517 C C . GLN B 1 144 ? 7.512 -10.867 -1.295 1 94.62 144 GLN B C 1
ATOM 2519 O O . GLN B 1 144 ? 7.695 -11.648 -2.232 1 94.62 144 GLN B O 1
ATOM 2524 N N . HIS B 1 145 ? 8.242 -9.781 -1.065 1 94.94 145 HIS B N 1
ATOM 2525 C CA . HIS B 1 145 ? 9.305 -9.383 -1.98 1 94.94 145 HIS B CA 1
ATOM 2526 C C . HIS B 1 145 ? 10.68 -9.57 -1.346 1 94.94 145 HIS B C 1
ATOM 2528 O O . HIS B 1 145 ? 11.18 -8.672 -0.667 1 94.94 145 HIS B O 1
ATOM 2534 N N . ASN B 1 146 ? 11.266 -10.672 -1.657 1 91.56 146 ASN B N 1
ATOM 2535 C CA . ASN B 1 146 ? 12.609 -10.977 -1.156 1 91.56 146 ASN B CA 1
ATOM 2536 C C . ASN B 1 146 ? 13.672 -10.695 -2.209 1 91.56 146 ASN B C 1
ATOM 2538 O O . ASN B 1 146 ? 14.867 -10.688 -1.9 1 91.56 146 ASN B O 1
ATOM 2542 N N . GLY B 1 147 ? 13.203 -10.531 -3.361 1 91.69 147 GLY B N 1
ATOM 2543 C CA . GLY B 1 147 ? 14.141 -10.328 -4.457 1 91.69 147 GLY B CA 1
ATOM 2544 C C . GLY B 1 147 ? 14.609 -8.891 -4.582 1 91.69 147 GLY B C 1
ATOM 2545 O O . GLY B 1 147 ? 14.43 -8.094 -3.658 1 91.69 147 GLY B O 1
ATOM 2546 N N . TYR B 1 148 ? 15.273 -8.602 -5.742 1 90.19 148 TYR B N 1
ATOM 2547 C CA . TYR B 1 148 ? 15.773 -7.277 -6.086 1 90.19 148 TYR B CA 1
ATOM 2548 C C . TYR B 1 148 ? 14.758 -6.516 -6.934 1 90.19 148 TYR B C 1
ATOM 2550 O O . TYR B 1 148 ? 13.797 -7.102 -7.434 1 90.19 148 TYR B O 1
ATOM 2558 N N . GLY B 1 149 ? 15.078 -5.27 -7.082 1 94.69 149 GLY B N 1
ATOM 2559 C CA . GLY B 1 149 ? 14.469 -4.5 -8.156 1 94.69 149 GLY B CA 1
ATOM 2560 C C . GLY B 1 149 ? 13.125 -3.91 -7.77 1 94.69 149 GLY B C 1
ATOM 2561 O O . GLY B 1 149 ? 12.945 -3.439 -6.645 1 94.69 149 GLY B O 1
ATOM 2562 N N . THR B 1 150 ? 12.227 -3.916 -8.812 1 97.06 150 THR B N 1
ATOM 2563 C CA . THR B 1 150 ? 10.969 -3.191 -8.695 1 97.06 150 THR B CA 1
ATOM 2564 C C . THR B 1 150 ? 9.781 -4.148 -8.812 1 97.06 150 THR B C 1
ATOM 2566 O O . THR B 1 150 ? 9.781 -5.039 -9.664 1 97.06 150 THR B O 1
ATOM 2569 N N . VAL B 1 151 ? 8.875 -4.004 -7.941 1 98.06 151 VAL B N 1
ATOM 2570 C CA . VAL B 1 151 ? 7.566 -4.637 -8.102 1 98.06 151 VAL B CA 1
ATOM 2571 C C . VAL B 1 151 ? 6.531 -3.586 -8.492 1 98.06 151 VAL B C 1
ATOM 2573 O O . VAL B 1 151 ? 6.477 -2.506 -7.898 1 98.06 151 VAL B O 1
ATOM 2576 N N . VAL B 1 152 ? 5.789 -3.906 -9.539 1 98.5 152 VAL B N 1
ATOM 2577 C CA . VAL B 1 152 ? 4.676 -3.084 -10.008 1 98.5 152 VAL B CA 1
ATOM 2578 C C . VAL B 1 152 ? 3.357 -3.824 -9.789 1 98.5 152 VAL B C 1
ATOM 2580 O O . VAL B 1 152 ? 3.182 -4.945 -10.273 1 98.5 152 VAL B O 1
ATOM 2583 N N . ILE B 1 153 ? 2.453 -3.225 -9.031 1 98.69 153 ILE B N 1
ATOM 2584 C CA . ILE B 1 153 ? 1.106 -3.756 -8.859 1 98.69 153 ILE B CA 1
ATOM 2585 C C . ILE B 1 153 ? 0.083 -2.762 -9.398 1 98.69 153 ILE B C 1
ATOM 2587 O O . ILE B 1 153 ? 0.028 -1.612 -8.953 1 98.69 153 ILE B O 1
ATOM 2591 N N . ASP B 1 154 ? -0.685 -3.25 -10.328 1 98.5 154 ASP B N 1
ATOM 2592 C CA . ASP B 1 154 ? -1.604 -2.379 -11.055 1 98.5 154 ASP B CA 1
ATOM 2593 C C . ASP B 1 154 ? -2.975 -3.031 -11.203 1 98.5 154 ASP B C 1
ATOM 2595 O O . ASP B 1 154 ? -3.094 -4.117 -11.781 1 98.5 154 ASP B O 1
ATOM 2599 N N . GLY B 1 155 ? -4.055 -2.285 -10.688 1 98.38 155 GLY B N 1
ATOM 2600 C CA . GLY B 1 155 ? -5.41 -2.795 -10.844 1 98.38 155 GLY B CA 1
ATOM 2601 C C . GLY B 1 155 ? -5.703 -3.994 -9.961 1 98.38 155 GLY B C 1
ATOM 2602 O O . GLY B 1 155 ? -6.316 -4.965 -10.414 1 98.38 155 GLY B O 1
ATOM 2603 N N . PHE B 1 156 ? -5.422 -3.936 -8.703 1 98.81 156 PHE B N 1
ATOM 2604 C CA . PHE B 1 156 ? -5.449 -5.105 -7.832 1 98.81 156 PHE B CA 1
ATOM 2605 C C . PHE B 1 156 ? -6.477 -4.93 -6.719 1 98.81 156 PHE B C 1
ATOM 2607 O O . PHE B 1 156 ? -6.574 -3.854 -6.125 1 98.81 156 PHE B O 1
ATOM 2614 N N . PHE B 1 157 ? -7.234 -6.008 -6.383 1 98.75 157 PHE B N 1
ATOM 2615 C CA . PHE B 1 157 ? -8.211 -6.008 -5.301 1 98.75 157 PHE B CA 1
ATOM 2616 C C . PHE B 1 157 ? -7.723 -6.852 -4.129 1 98.75 157 PHE B C 1
ATOM 2618 O O . PHE B 1 157 ? -7.461 -8.047 -4.285 1 98.75 157 PHE B O 1
ATOM 2625 N N . ALA B 1 158 ? -7.555 -6.273 -2.922 1 98.44 158 ALA B N 1
ATOM 2626 C CA . ALA B 1 158 ? -7.18 -7 -1.714 1 98.44 158 ALA B CA 1
ATOM 2627 C C . ALA B 1 158 ? -8.297 -6.949 -0.674 1 98.44 158 ALA B C 1
ATOM 2629 O O . ALA B 1 158 ? -8.828 -5.879 -0.379 1 98.44 158 ALA B O 1
ATOM 2630 N N . GLN B 1 159 ? -8.602 -8.109 -0.175 1 96.81 159 GLN B N 1
ATOM 2631 C CA . GLN B 1 159 ? -9.695 -8.164 0.79 1 96.81 159 GLN B CA 1
ATOM 2632 C C . GLN B 1 159 ? -9.289 -8.938 2.041 1 96.81 159 GLN B C 1
ATOM 2634 O O . GLN B 1 159 ? -8.781 -10.055 1.947 1 96.81 159 GLN B O 1
ATOM 2639 N N . ASP B 1 160 ? -9.508 -8.297 3.244 1 93.12 160 ASP B N 1
ATOM 2640 C CA . ASP B 1 160 ? -9.305 -8.93 4.543 1 93.12 160 ASP B CA 1
ATOM 2641 C C . ASP B 1 160 ? -7.941 -9.617 4.617 1 93.12 160 ASP B C 1
ATOM 2643 O O . ASP B 1 160 ? -7.855 -10.844 4.621 1 93.12 160 ASP B O 1
ATOM 2647 N N . PHE B 1 161 ? -6.914 -8.805 4.777 1 93.94 161 PHE B N 1
ATOM 2648 C CA . PHE B 1 161 ? -5.535 -9.273 4.73 1 93.94 161 PHE B CA 1
ATOM 2649 C C . PHE B 1 161 ? -4.699 -8.617 5.82 1 93.94 161 PHE B C 1
ATOM 2651 O O . PHE B 1 161 ? -5.117 -7.621 6.418 1 93.94 161 PHE B O 1
ATOM 2658 N N . GLY B 1 162 ? -3.521 -9.156 6.074 1 91.5 162 GLY B N 1
ATOM 2659 C CA . GLY B 1 162 ? -2.559 -8.562 6.988 1 91.5 162 GLY B CA 1
ATOM 2660 C C . GLY B 1 162 ? -1.691 -7.504 6.336 1 91.5 162 GLY B C 1
ATOM 2661 O O . GLY B 1 162 ? -1.854 -6.309 6.609 1 91.5 162 GLY B O 1
ATOM 2662 N N . LYS B 1 163 ? -0.898 -7.848 5.355 1 94 163 LYS B N 1
ATOM 2663 C CA . LYS B 1 163 ? -0.034 -6.953 4.59 1 94 163 LYS B CA 1
ATOM 2664 C C . LYS B 1 163 ? -0.225 -7.156 3.088 1 94 163 LYS B C 1
ATOM 2666 O O . LYS B 1 163 ? -0.173 -8.289 2.598 1 94 163 LYS B O 1
ATOM 2671 N N . LEU B 1 164 ? -0.401 -6.02 2.475 1 96.5 164 LEU B N 1
ATOM 2672 C CA . LEU B 1 164 ? -0.514 -6.137 1.025 1 96.5 164 LEU B CA 1
ATOM 2673 C C . LEU B 1 164 ? 0.836 -6.477 0.401 1 96.5 164 LEU B C 1
ATOM 2675 O O . LEU B 1 164 ? 0.927 -7.371 -0.445 1 96.5 164 LEU B O 1
ATOM 2679 N N . TYR B 1 165 ? 1.815 -5.84 0.795 1 96.88 165 TYR B N 1
ATOM 2680 C CA . TYR B 1 165 ? 3.191 -5.973 0.331 1 96.88 165 TYR B CA 1
ATOM 2681 C C . TYR B 1 165 ? 4.172 -5.895 1.496 1 96.88 165 TYR B C 1
ATOM 2683 O O . TYR B 1 165 ? 4.047 -5.023 2.361 1 96.88 165 TYR B O 1
ATOM 2691 N N . ARG B 1 166 ? 5.109 -6.832 1.498 1 93.69 166 ARG B N 1
ATOM 2692 C CA . ARG B 1 166 ? 6.203 -6.773 2.461 1 93.69 166 ARG B CA 1
ATOM 2693 C C . ARG B 1 166 ? 7.539 -7.055 1.784 1 93.69 166 ARG B C 1
ATOM 2695 O O . ARG B 1 166 ? 7.676 -8.031 1.048 1 93.69 166 ARG B O 1
ATOM 2702 N N . SER B 1 167 ? 8.453 -6.125 1.937 1 90.56 167 SER B N 1
ATOM 2703 C CA . SER B 1 167 ? 9.82 -6.406 1.516 1 90.56 167 SER B CA 1
ATOM 2704 C C . SER B 1 167 ? 10.625 -7.055 2.639 1 90.56 167 SER B C 1
ATOM 2706 O O . SER B 1 167 ? 10.328 -6.848 3.818 1 90.56 167 SER B O 1
ATOM 2708 N N . CYS B 1 168 ? 11.445 -8.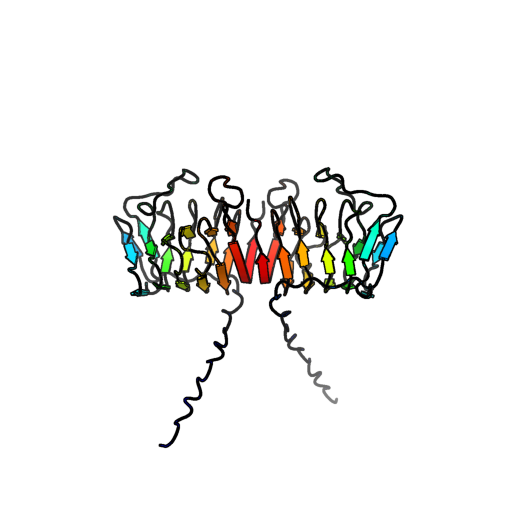086 2.293 1 75.12 168 CYS B N 1
ATOM 2709 C CA . CYS B 1 168 ? 12.352 -8.578 3.326 1 75.12 168 CYS B CA 1
ATOM 2710 C C . CYS B 1 168 ? 13.328 -7.492 3.766 1 75.12 168 CYS B C 1
ATOM 2712 O O . CYS B 1 168 ? 14.539 -7.645 3.623 1 75.12 168 CYS B O 1
ATOM 2714 N N . GLY B 1 169 ? 12.953 -6.332 3.951 1 52.75 169 GLY B N 1
ATOM 2715 C CA . GLY B 1 169 ? 13.805 -5.195 4.266 1 52.75 169 GLY B CA 1
ATOM 2716 C C . GLY B 1 169 ? 14.656 -5.41 5.5 1 52.75 169 GLY B C 1
ATOM 2717 O O . GLY B 1 169 ? 15.797 -4.941 5.562 1 52.75 169 GLY B O 1
ATOM 2718 N N . ASN B 1 170 ? 14.031 -6.094 6.422 1 53.38 170 ASN B N 1
ATOM 2719 C CA . ASN B 1 170 ? 14.812 -6.16 7.648 1 53.38 170 ASN B CA 1
ATOM 2720 C C . ASN B 1 170 ? 15.609 -7.461 7.73 1 53.38 170 ASN B C 1
ATOM 2722 O O . ASN B 1 170 ? 16.062 -7.844 8.812 1 53.38 170 ASN B O 1
ATOM 2726 N N . CYS B 1 171 ? 15.547 -8.086 6.48 1 64 171 CYS B N 1
ATOM 2727 C CA . CYS B 1 171 ? 16.312 -9.328 6.578 1 64 171 CYS B CA 1
ATOM 2728 C C . CYS B 1 171 ? 17.797 -9.055 6.457 1 64 171 CYS B C 1
ATOM 2730 O O . CYS B 1 171 ? 18.297 -8.758 5.371 1 64 171 CYS B O 1
ATOM 2732 N N . LYS B 1 172 ? 18.406 -8.797 7.547 1 65.75 172 LYS B N 1
ATOM 2733 C CA . LYS B 1 172 ? 19.828 -8.492 7.648 1 65.75 172 LYS B CA 1
ATOM 2734 C C . LYS B 1 172 ? 20.625 -9.258 6.598 1 65.75 172 LYS B C 1
ATOM 2736 O O . LYS B 1 172 ? 21.641 -8.766 6.098 1 65.75 172 LYS B O 1
ATOM 2741 N N . SER B 1 173 ? 20.062 -10.352 6.23 1 71.06 173 SER B N 1
ATOM 2742 C CA . SER B 1 173 ? 20.828 -11.195 5.312 1 71.06 173 SER B CA 1
ATOM 2743 C C . SER B 1 173 ? 20.406 -10.945 3.865 1 71.06 173 SER B C 1
ATOM 2745 O O . SER B 1 173 ? 20.875 -11.625 2.953 1 71.06 173 SER B O 1
ATOM 2747 N N . ASN B 1 174 ? 19.594 -9.82 3.729 1 78.62 174 ASN B N 1
ATOM 2748 C CA . ASN B 1 174 ? 19.078 -9.555 2.391 1 78.62 174 ASN B CA 1
ATOM 2749 C C . ASN B 1 174 ? 19.031 -8.055 2.094 1 78.62 174 ASN B C 1
ATOM 2751 O O . ASN B 1 174 ? 17.984 -7.512 1.769 1 78.62 174 ASN B O 1
ATOM 2755 N N . PRO B 1 175 ? 20.297 -7.453 2.314 1 79.19 175 PRO B N 1
ATOM 2756 C CA . PRO B 1 175 ? 20.359 -6.008 2.092 1 79.19 175 PRO B CA 1
ATOM 2757 C C . PRO B 1 175 ? 20.297 -5.637 0.611 1 79.19 175 PRO B C 1
ATOM 2759 O O . PRO B 1 175 ? 21.266 -5.852 -0.123 1 79.19 175 PRO B O 1
ATOM 2762 N N . ARG B 1 176 ? 19.109 -5.164 0.11 1 83.31 176 ARG B N 1
ATOM 2763 C CA . ARG B 1 176 ? 18.953 -4.758 -1.282 1 83.31 176 ARG B CA 1
ATOM 2764 C C . ARG B 1 176 ? 17.953 -3.615 -1.41 1 83.31 176 ARG B C 1
ATOM 2766 O O . ARG B 1 176 ? 16.984 -3.543 -0.649 1 83.31 176 ARG B O 1
ATOM 2773 N N . GLN B 1 177 ? 18.359 -2.744 -2.414 1 87.62 177 GLN B N 1
ATOM 2774 C CA . GLN B 1 177 ? 17.406 -1.694 -2.758 1 87.62 177 GLN B CA 1
ATOM 2775 C C . GLN B 1 177 ? 16.188 -2.271 -3.473 1 87.62 177 GLN B C 1
ATOM 2777 O O . GLN B 1 177 ? 16.328 -3.123 -4.352 1 87.62 177 GLN B O 1
ATOM 2782 N N . ARG B 1 178 ? 15.055 -1.876 -3.008 1 93.75 178 ARG B N 1
ATOM 2783 C CA . ARG B 1 178 ? 13.789 -2.287 -3.621 1 93.75 178 ARG B CA 1
ATOM 2784 C C . ARG B 1 178 ? 12.891 -1.084 -3.877 1 93.75 178 ARG B C 1
ATOM 2786 O O . ARG B 1 178 ? 12.945 -0.094 -3.145 1 93.75 178 ARG B O 1
ATOM 2793 N N . PHE B 1 179 ? 12.133 -1.263 -4.957 1 95.81 179 PHE B N 1
ATOM 2794 C CA . PHE B 1 179 ? 11.148 -0.248 -5.309 1 95.81 179 PHE B CA 1
ATOM 2795 C C . PHE B 1 179 ? 9.773 -0.873 -5.488 1 95.81 179 PHE B C 1
ATOM 2797 O O . PHE B 1 179 ? 9.656 -2.039 -5.871 1 95.81 179 PHE B O 1
ATOM 2804 N N . LEU B 1 180 ? 8.727 -0.103 -5.176 1 97.44 180 LEU B N 1
ATOM 2805 C CA . LEU B 1 180 ? 7.336 -0.523 -5.309 1 97.44 180 LEU B CA 1
ATOM 2806 C C . LEU B 1 180 ? 6.496 0.568 -5.969 1 97.44 180 LEU B C 1
ATOM 2808 O O . LEU B 1 180 ? 6.562 1.732 -5.57 1 97.44 180 LEU B O 1
ATOM 2812 N N . ASN B 1 181 ? 5.816 0.187 -7.078 1 97.94 181 ASN B N 1
ATOM 2813 C CA . ASN B 1 181 ? 4.812 1.028 -7.719 1 97.94 181 ASN B CA 1
ATOM 2814 C C . ASN B 1 181 ? 3.41 0.448 -7.555 1 97.94 181 ASN B C 1
ATOM 2816 O O . ASN B 1 181 ? 3.17 -0.713 -7.891 1 97.94 181 ASN B O 1
ATOM 2820 N N . LEU B 1 182 ? 2.508 1.246 -6.984 1 98.12 182 LEU B N 1
ATOM 2821 C CA . LEU B 1 182 ? 1.111 0.856 -6.832 1 98.12 182 LEU B CA 1
ATOM 2822 C C . LEU B 1 182 ? 0.196 1.791 -7.613 1 98.12 182 LEU B C 1
ATOM 2824 O O . LEU B 1 182 ? 0.262 3.012 -7.453 1 98.12 182 LEU B O 1
ATOM 2828 N N . THR B 1 183 ? -0.598 1.2 -8.508 1 97.81 183 THR B N 1
ATOM 2829 C CA . THR B 1 183 ? -1.593 1.982 -9.234 1 97.81 183 THR B CA 1
ATOM 2830 C C . THR B 1 183 ? -2.943 1.271 -9.242 1 97.81 183 THR B C 1
ATOM 2832 O O . THR B 1 183 ? -3.031 0.096 -9.602 1 97.81 183 THR B O 1
ATOM 2835 N N . ASN B 1 184 ? -3.949 2 -8.773 1 97.75 184 ASN B N 1
ATOM 2836 C CA . ASN B 1 184 ? -5.324 1.511 -8.797 1 97.75 184 ASN B CA 1
ATOM 2837 C C . ASN B 1 184 ? -5.492 0.267 -7.934 1 97.75 184 ASN B C 1
ATOM 2839 O O . ASN B 1 184 ? -5.977 -0.763 -8.406 1 97.75 184 ASN B O 1
ATOM 2843 N N . ILE B 1 185 ? -5.133 0.388 -6.672 1 98.5 185 ILE B N 1
ATOM 2844 C CA . ILE B 1 185 ? -5.359 -0.645 -5.668 1 98.5 185 ILE B CA 1
ATOM 2845 C C . ILE B 1 185 ? -6.641 -0.343 -4.895 1 98.5 185 ILE B C 1
ATOM 2847 O O . ILE B 1 185 ? -6.863 0.793 -4.469 1 98.5 185 ILE B O 1
ATOM 2851 N N . TYR B 1 186 ? -7.523 -1.294 -4.789 1 98.44 186 TYR B N 1
ATOM 2852 C CA . TYR B 1 186 ? -8.672 -1.236 -3.893 1 98.44 186 TYR B CA 1
ATOM 2853 C C . TYR B 1 186 ? -8.547 -2.26 -2.771 1 98.44 186 TYR B C 1
ATOM 2855 O O . TYR B 1 186 ? -8.477 -3.465 -3.027 1 98.44 186 TYR B O 1
ATOM 2863 N N . ALA B 1 187 ? -8.453 -1.797 -1.484 1 97.56 187 ALA B N 1
ATOM 2864 C CA . ALA B 1 187 ? -8.383 -2.672 -0.317 1 97.56 187 ALA B CA 1
ATOM 2865 C C . ALA B 1 187 ? -9.648 -2.566 0.528 1 97.56 187 ALA B C 1
ATOM 2867 O O . ALA B 1 187 ? -10.023 -1.474 0.958 1 97.56 187 ALA B O 1
ATOM 2868 N N . ASP B 1 188 ? -10.328 -3.666 0.64 1 95 188 ASP B N 1
ATOM 2869 C CA . ASP B 1 188 ? -11.422 -3.861 1.587 1 95 188 ASP B CA 1
ATOM 2870 C C . ASP B 1 188 ? -10.93 -4.559 2.855 1 95 188 ASP B C 1
ATOM 2872 O O . ASP B 1 188 ? -10.68 -5.762 2.85 1 95 188 ASP B O 1
ATOM 2876 N N . LEU B 1 189 ? -10.766 -3.727 3.955 1 90.62 189 LEU B N 1
ATOM 2877 C CA . LEU B 1 189 ? -10.047 -4.207 5.129 1 90.62 189 LEU B CA 1
ATOM 2878 C C . LEU B 1 189 ? -10.984 -4.938 6.086 1 90.62 189 LEU B C 1
ATOM 2880 O O . LEU B 1 189 ? -12.148 -4.57 6.215 1 90.62 189 LEU B O 1
ATOM 2884 N N . GLU B 1 190 ? -10.406 -5.848 6.68 1 77.94 190 GLU B N 1
ATOM 2885 C CA . GLU B 1 190 ? -11.141 -6.668 7.641 1 77.94 190 GLU B CA 1
ATOM 2886 C C . GLU B 1 190 ? -11.633 -5.828 8.82 1 77.94 190 GLU B C 1
ATOM 2888 O O . GLU B 1 190 ? -10.914 -4.949 9.297 1 77.94 190 GLU B O 1
ATOM 2893 N N . ILE B 1 191 ? -12.93 -6.191 9.164 1 70.69 191 ILE B N 1
ATOM 2894 C CA . ILE B 1 191 ? -13.375 -5.664 10.445 1 70.69 191 ILE B CA 1
ATOM 2895 C C . ILE B 1 191 ? -12.844 -6.539 11.578 1 70.69 191 ILE B C 1
ATOM 2897 O O . ILE B 1 191 ? -13.078 -7.75 11.602 1 70.69 191 ILE B O 1
ATOM 2901 N N . ILE B 1 192 ? -11.82 -5.992 12.305 1 63 192 ILE B N 1
ATOM 2902 C CA . ILE B 1 192 ? -11.344 -6.859 13.375 1 63 192 ILE B CA 1
ATOM 2903 C C . ILE B 1 192 ? -11.922 -6.398 14.711 1 63 192 ILE B C 1
ATOM 2905 O O . ILE B 1 192 ? -12.125 -5.199 14.922 1 63 192 ILE B O 1
#

InterPro domains:
  IPR004898 Pectate lyase PlyH/PlyE-like [PF03211] (24-187)
  IPR004898 Pectate lyase PlyH/PlyE-like [PTHR33407] (2-187)
  IPR011050 Pectin lyase fold/virulence factor [SSF51126] (35-183)
  IPR012334 Pectin lyase fold [G3DSA:2.160.20.10] (23-190)

Sequence (384 aa):
MLQFFATLAIGIAVAFGAPVPDGTWPTSQGNVSYTEVYVVKAGEVFDGGMKTYDRSDITCLGQTESNGSSNAVFEVEPSATLKNVIIGTNQMEGVHCEMSDCTIENVWWEDVCEDALSIKGGNASSVSRVIGGGARYADDKVVQHNGYGTVVIDGFFAQDFGKLYRSCGNCKSNPRQRFLNLTNIYADLEIIMLQFFATLAIGIAVAFGAPVPDGTWPTSQGNVSYTEVYVVKAGEVFDGGMKTYDRSDITCLGQTESNGSSNAVFEVEPSATLKNVIIGTNQMEGVHCEMSDCTIENVWWEDVCEDALSIKGGNASSVSRVIGGGARYADDKVVQHNGYGTVVIDGFFAQDFGKLYRSCGNCKSNPRQRFLNLTNIYADLEII

Secondary structure (DSSP, 8-state):
------------------PPP-S--PPP--EEEESSPEEE-TT-EEEEEEEEEEESS----TT----SGGGEEEEE-TT-EEEEEEE-SS-SEEEEEETS--EEEEEEESS-SSEEEEEE---TT-EEEEES-EEE--SSEEEEE-SSEEEEEEEEEEES-SEEEEE-TT-TT----EEEEEEEEEEEE---/------------------PPP-S--PPP--EEEESSPEEE-TT-EEEEEEEEEEESS----TT----SGGGEEEEE-TT-EEEEEEE-SS-SEEEEEETS--EEEEEEESS-SSEEEEEE---TT-EEEEES-EEE--SSEEEEE-SSEEEEEEEEEEES-SEEEEE-TT-TT----EEEEEEEEEEEE---

Foldseek 3Di:
DPPPPPPPPPPPPPVPFAAFDPQDDDDAPEEDADQWAAEQDAQEEDAPQQHEYAHPNAAFPAQPDPPDQGQENYEYEANYEYENYEYERGTNEHYEDEQANYEYYAYEYPAGRAEPYEYARHDQDHEYEYGAYEYEHAADEHYEYLYHHEYEYGNYEYEAHHYDYDYVCVVPVRPYDYYYHYYNYHYHHDDD/DPPPPPPPCPPPPPVPFAAFDDQDDDDAPEEDADQWAAEQDAQEEDAPQQHEYAHPNAAFPAQPDPPDQGQENYEYEANYEYENYEYERGTNEHYEDEQANYEYYAYEYPAGRAENYEYARHDQDHEYEYGAYEYEHAADEHYEYLYHHEYEYGNYEYEAHHYDYDYCCVVPVRPYDYYYHYYNYHYHYDDD

Radius of gyration: 22.74 Å; Cα contacts (8 Å, |Δi|>4): 1189; chains: 2; bounding box: 71×63×72 Å

Nearest PDB structures (foldseek):
  1ee6-assembly1_A  TM=8.791E-01  e=1.942E-08  Bacillus sp. KSM-P15
  4z03-assembly1_A  TM=9.528E-01  e=1.940E-07  Caldicellulosiruptor bescii DSM 6725
  4z05-assembly2_B  TM=8.066E-01  e=9.480E-08  Caldicellulosiruptor bescii DSM 6725
  3t9g-assembly1_A  TM=8.101E-01  e=1.050E-07  Caldicellulosiruptor bescii
  4yza-assembly2_B  TM=8.061E-01  e=1.050E-07  Caldicellulosiruptor bescii DSM 6725

pLDDT: mean 88.64, std 18.71, range [26.52, 98.94]